Protein AF-A0A7V3UKP6-F1 (afdb_monomer_lite)

Structure (mmCIF, N/CA/C/O backbone):
data_AF-A0A7V3UKP6-F1
#
_entry.id   AF-A0A7V3UKP6-F1
#
loop_
_atom_site.group_PDB
_atom_site.id
_atom_site.type_symbol
_atom_site.label_atom_id
_atom_site.label_alt_id
_atom_site.label_comp_id
_atom_site.label_asym_id
_atom_site.label_entity_id
_atom_site.label_seq_id
_atom_site.pdbx_PDB_ins_code
_atom_site.Cartn_x
_atom_site.Cartn_y
_atom_site.Cartn_z
_atom_site.occupancy
_atom_site.B_iso_or_equiv
_atom_site.auth_seq_id
_atom_site.auth_comp_id
_atom_site.auth_asym_id
_atom_site.auth_atom_id
_atom_site.pdbx_PDB_model_num
ATOM 1 N N . MET A 1 1 ? 15.437 -17.359 19.436 1.00 37.38 1 MET A N 1
ATOM 2 C CA . MET A 1 1 ? 16.828 -17.865 19.385 1.00 37.38 1 MET A CA 1
ATOM 3 C C . MET A 1 1 ? 16.925 -18.967 20.434 1.00 37.38 1 MET A C 1
ATOM 5 O O . MET A 1 1 ? 16.477 -18.710 21.544 1.00 37.38 1 MET A O 1
ATOM 9 N N . ARG A 1 2 ? 17.367 -20.191 20.099 1.00 43.28 2 ARG A N 1
ATOM 10 C CA . ARG A 1 2 ? 17.533 -21.262 21.107 1.00 43.28 2 ARG A CA 1
ATOM 11 C C . ARG A 1 2 ? 18.675 -20.870 22.053 1.00 43.28 2 ARG A C 1
ATOM 13 O O . ARG A 1 2 ? 19.707 -20.415 21.571 1.00 43.28 2 ARG A O 1
ATOM 20 N N . GLN A 1 3 ? 18.456 -20.973 23.365 1.00 42.16 3 GLN A N 1
ATOM 21 C CA . GLN A 1 3 ? 19.378 -20.453 24.384 1.00 42.16 3 GLN A CA 1
ATOM 22 C C . GLN A 1 3 ? 20.460 -21.449 24.843 1.00 42.16 3 GLN A C 1
ATOM 24 O O . GLN A 1 3 ? 21.417 -21.002 25.464 1.00 42.16 3 GLN A O 1
ATOM 29 N N . GLU A 1 4 ? 20.399 -22.740 24.488 1.00 56.50 4 GLU A N 1
ATOM 30 C CA . GLU A 1 4 ? 21.411 -23.731 24.904 1.00 56.50 4 GLU A CA 1
ATOM 31 C C . GLU A 1 4 ? 21.802 -24.691 23.767 1.00 56.50 4 GLU A C 1
ATOM 33 O O . GLU A 1 4 ? 20.947 -25.121 22.992 1.00 56.50 4 GLU A O 1
ATOM 38 N N . ALA A 1 5 ? 23.106 -24.985 23.659 1.00 66.69 5 ALA A N 1
ATOM 39 C CA . ALA A 1 5 ? 23.690 -25.900 22.673 1.00 66.69 5 ALA A CA 1
ATOM 40 C C . ALA A 1 5 ? 23.638 -27.354 23.170 1.00 66.69 5 ALA A C 1
ATOM 42 O O . ALA A 1 5 ? 23.905 -27.593 24.352 1.00 66.69 5 ALA A O 1
ATOM 43 N N . THR A 1 6 ? 23.348 -28.320 22.293 1.00 79.81 6 THR A N 1
ATOM 44 C CA . THR A 1 6 ? 23.259 -29.746 22.673 1.00 79.81 6 THR A CA 1
ATOM 45 C C . THR A 1 6 ? 24.624 -30.317 23.077 1.00 79.81 6 THR A C 1
ATOM 47 O O . THR A 1 6 ? 25.670 -29.790 22.697 1.00 79.81 6 THR A O 1
ATOM 50 N N . LEU A 1 7 ? 24.646 -31.428 23.828 1.00 81.12 7 LEU A N 1
ATOM 51 C CA . LEU A 1 7 ? 25.899 -32.116 24.188 1.00 81.12 7 LEU A CA 1
ATOM 52 C C . LEU A 1 7 ? 26.714 -32.523 22.946 1.00 81.12 7 LEU A C 1
ATOM 54 O O . LEU A 1 7 ? 27.938 -32.415 22.952 1.00 81.12 7 LEU A O 1
ATOM 58 N N . ALA A 1 8 ? 26.042 -32.922 21.861 1.00 82.88 8 ALA A N 1
ATOM 59 C CA . ALA A 1 8 ? 26.680 -33.228 20.584 1.00 82.88 8 ALA A CA 1
ATOM 60 C C . ALA A 1 8 ? 27.317 -31.983 19.939 1.00 82.88 8 ALA A C 1
ATOM 62 O O . ALA A 1 8 ? 28.459 -32.034 19.488 1.00 82.88 8 ALA A O 1
ATOM 63 N N . GLU A 1 9 ? 26.618 -30.843 19.935 1.00 86.81 9 GLU A N 1
ATOM 64 C CA . GLU A 1 9 ? 27.163 -29.571 19.445 1.00 86.81 9 GLU A CA 1
ATOM 65 C C . GLU A 1 9 ? 28.358 -29.100 20.282 1.00 86.81 9 GLU A C 1
ATOM 67 O O . GLU A 1 9 ? 29.328 -28.571 19.741 1.00 86.81 9 GLU A O 1
ATOM 72 N N . GLN A 1 10 ? 28.319 -29.285 21.601 1.00 87.44 10 GLN A N 1
ATOM 73 C CA . GLN A 1 10 ? 29.437 -28.938 22.479 1.00 87.44 10 GLN A CA 1
ATOM 74 C C . GLN A 1 10 ? 30.666 -29.799 22.172 1.00 87.44 10 GLN A C 1
ATOM 76 O O . GLN A 1 10 ? 31.736 -29.244 21.916 1.00 87.44 10 GLN A O 1
ATOM 81 N N . LEU A 1 11 ? 30.490 -31.122 22.099 1.00 88.44 11 LEU A N 1
ATOM 82 C CA . LEU A 1 11 ? 31.557 -32.070 21.776 1.00 88.44 11 LEU A CA 1
ATOM 83 C C . LEU A 1 11 ? 32.181 -31.781 20.403 1.00 88.44 11 LEU A C 1
ATOM 85 O O . LEU A 1 11 ? 33.398 -31.650 20.283 1.00 88.44 11 LEU A O 1
ATOM 89 N N . LEU A 1 12 ? 31.357 -31.624 19.361 1.00 89.62 12 LEU A N 1
ATOM 90 C CA . LEU A 1 12 ? 31.867 -31.351 18.017 1.00 89.62 12 LEU A CA 1
ATOM 91 C C . LEU A 1 12 ? 32.552 -29.979 17.940 1.00 89.62 12 LEU A C 1
ATOM 93 O O . LEU A 1 12 ? 33.556 -29.825 17.246 1.00 89.62 12 LEU A O 1
ATOM 97 N N . TRP A 1 13 ? 32.062 -28.979 18.680 1.00 93.44 13 TRP A N 1
ATOM 98 C CA . TRP A 1 13 ? 3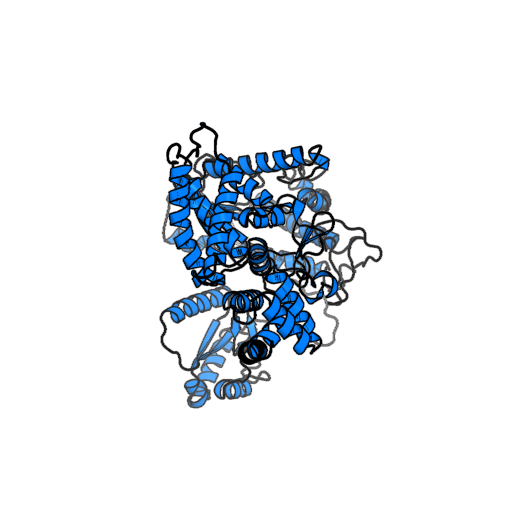2.713 -27.674 18.735 1.00 93.44 13 TRP A CA 1
ATOM 99 C C . TRP A 1 13 ? 34.113 -27.740 19.347 1.00 93.44 13 TRP A C 1
ATOM 101 O O . TRP A 1 13 ? 35.015 -27.097 18.813 1.00 93.44 13 TRP A O 1
ATOM 111 N N . GLU A 1 14 ? 34.319 -28.508 20.421 1.00 89.31 14 GLU A N 1
ATOM 112 C CA . GLU A 1 14 ? 35.640 -28.671 21.047 1.00 89.31 14 GLU A CA 1
ATOM 113 C C . GLU A 1 14 ? 36.684 -29.249 20.087 1.00 89.31 14 GLU A C 1
ATOM 115 O O . GLU A 1 14 ? 37.844 -28.835 20.123 1.00 89.31 14 GLU A O 1
ATOM 120 N N . LEU A 1 15 ? 36.247 -30.121 19.180 1.00 88.12 15 LEU A N 1
ATOM 121 C CA . LEU A 1 15 ? 37.096 -30.795 18.199 1.00 88.12 15 LEU A CA 1
ATOM 122 C C . LEU A 1 15 ? 37.338 -29.954 16.930 1.00 88.12 15 LEU A C 1
ATOM 124 O O . LEU A 1 15 ? 38.343 -30.135 16.244 1.00 88.12 15 LEU A O 1
ATOM 128 N N . LEU A 1 16 ? 36.439 -29.017 16.604 1.00 90.12 16 LEU A N 1
ATOM 129 C CA . LEU A 1 16 ? 36.534 -28.168 15.403 1.00 90.12 16 LEU A CA 1
ATOM 130 C C . LEU A 1 16 ? 37.092 -26.759 15.668 1.00 90.12 16 LEU A C 1
ATOM 132 O O . LEU A 1 16 ? 37.591 -26.103 14.743 1.00 90.12 16 LEU A O 1
ATOM 136 N N . ARG A 1 17 ? 36.983 -26.250 16.901 1.00 86.62 17 ARG A N 1
ATOM 137 C CA . ARG A 1 17 ? 37.444 -24.903 17.276 1.00 86.62 17 ARG A CA 1
ATOM 138 C C . ARG A 1 17 ? 38.955 -24.756 17.129 1.00 86.62 17 ARG A C 1
ATOM 140 O O . ARG A 1 17 ? 39.700 -25.724 17.032 1.00 86.62 17 ARG A O 1
ATOM 147 N N . ASP A 1 18 ? 39.415 -23.508 17.123 1.00 84.94 18 ASP A N 1
ATOM 148 C CA . ASP A 1 18 ? 40.844 -23.167 17.151 1.00 84.94 18 ASP A CA 1
ATOM 149 C C . ASP A 1 18 ? 41.677 -23.824 16.035 1.00 84.94 18 ASP A C 1
ATOM 151 O O . ASP A 1 18 ? 42.881 -24.013 16.169 1.00 84.94 18 ASP A O 1
ATOM 155 N N . ARG A 1 19 ? 41.035 -24.105 14.889 1.00 87.25 19 ARG A N 1
ATOM 156 C CA . ARG A 1 19 ? 41.655 -24.706 13.696 1.00 87.25 19 ARG A CA 1
ATOM 157 C C . ARG A 1 19 ? 42.217 -26.117 13.919 1.00 87.25 19 ARG A C 1
ATOM 159 O O . ARG A 1 19 ? 43.080 -26.545 13.153 1.00 87.25 19 ARG A O 1
ATOM 166 N N . GLN A 1 20 ? 41.716 -26.836 14.923 1.00 83.56 20 GLN A N 1
ATOM 167 C CA . GLN A 1 20 ? 42.202 -28.170 15.286 1.00 83.56 20 GLN A CA 1
ATOM 168 C C . GLN A 1 20 ? 42.054 -29.196 14.153 1.00 83.56 20 GLN A C 1
ATOM 170 O O . GLN A 1 20 ? 42.952 -30.006 13.938 1.00 83.56 20 GLN A O 1
ATOM 175 N N . LEU A 1 21 ? 40.985 -29.112 13.355 1.00 85.69 21 LEU A N 1
ATOM 176 C CA . LEU A 1 21 ? 40.808 -29.991 12.202 1.00 85.69 21 LEU A CA 1
ATOM 177 C C . LEU A 1 21 ? 41.508 -29.417 10.958 1.00 85.69 21 LEU A C 1
ATOM 179 O O . LEU A 1 21 ? 41.017 -28.486 10.314 1.00 85.69 21 LEU A O 1
ATOM 183 N N . LEU A 1 22 ? 42.677 -29.980 10.630 1.00 84.19 22 LEU A N 1
ATOM 184 C CA . LEU A 1 22 ? 43.469 -29.690 9.421 1.00 84.19 22 LEU A CA 1
ATOM 185 C C . LEU A 1 22 ? 43.804 -28.197 9.196 1.00 84.19 22 LEU A C 1
ATOM 187 O O . LEU A 1 22 ? 43.978 -27.756 8.059 1.00 84.19 22 LEU A O 1
ATOM 191 N N . GLY A 1 23 ? 43.881 -27.391 10.260 1.00 83.56 23 GLY A N 1
ATOM 192 C CA . GLY A 1 23 ? 44.201 -25.959 10.177 1.00 83.56 23 GLY A CA 1
ATOM 193 C C . GLY A 1 23 ? 43.033 -25.061 9.738 1.00 83.56 23 GLY A C 1
ATOM 194 O O . GLY A 1 23 ? 43.217 -23.854 9.518 1.00 83.56 23 GLY A O 1
ATOM 195 N N . ARG A 1 24 ? 41.820 -25.611 9.622 1.00 86.75 24 ARG A N 1
ATOM 196 C CA . ARG A 1 24 ? 40.669 -24.950 8.993 1.00 86.75 24 ARG A CA 1
ATOM 197 C C . ARG A 1 24 ? 39.785 -24.243 10.001 1.00 86.75 24 ARG A C 1
ATOM 199 O O . ARG A 1 24 ? 39.503 -24.752 11.079 1.00 86.75 24 ARG A O 1
ATOM 206 N N . LYS A 1 25 ? 39.338 -23.030 9.660 1.00 89.56 25 LYS A N 1
ATOM 207 C CA . LYS A 1 25 ? 38.513 -22.227 10.570 1.00 89.56 25 LYS A CA 1
ATOM 208 C C . LYS A 1 25 ? 37.036 -22.608 10.473 1.00 89.56 25 LYS A C 1
ATOM 210 O O . LYS A 1 25 ? 36.384 -22.287 9.479 1.00 89.56 25 LYS A O 1
ATOM 215 N N . PHE A 1 26 ? 36.508 -23.177 11.553 1.00 91.94 26 PHE A N 1
ATOM 216 C CA . PHE A 1 26 ? 35.077 -23.388 11.761 1.00 91.94 26 PHE A CA 1
ATOM 217 C C . PHE A 1 26 ? 34.464 -22.267 12.614 1.00 91.94 26 PHE A C 1
ATOM 219 O O . PHE A 1 26 ? 35.134 -21.638 13.438 1.00 91.94 26 PHE A O 1
ATOM 226 N N . ARG A 1 27 ? 33.182 -21.983 12.384 1.00 90.56 27 ARG A N 1
ATOM 227 C CA . ARG A 1 27 ? 32.347 -21.059 13.165 1.00 90.56 27 ARG A CA 1
ATOM 228 C C . ARG A 1 27 ? 31.092 -21.795 13.603 1.00 90.56 27 ARG A C 1
ATOM 230 O O . ARG A 1 27 ? 30.532 -22.523 12.794 1.00 90.56 27 ARG A O 1
ATOM 237 N N . ARG A 1 28 ? 30.641 -21.563 14.832 1.00 90.12 28 ARG A N 1
ATOM 238 C CA . ARG A 1 28 ? 29.372 -22.089 15.347 1.00 90.12 28 ARG A CA 1
ATOM 239 C C . ARG A 1 28 ? 28.225 -21.102 15.087 1.00 90.12 28 ARG A C 1
ATOM 241 O O . ARG A 1 28 ? 28.479 -19.897 15.102 1.00 90.12 28 ARG A O 1
ATOM 248 N N . GLN A 1 29 ? 27.000 -21.594 14.874 1.00 84.44 29 GLN A N 1
ATOM 249 C CA . GLN A 1 29 ? 25.767 -20.794 14.728 1.00 84.44 29 GLN A CA 1
ATOM 250 C C . GLN A 1 29 ? 25.896 -19.648 13.708 1.00 84.44 29 GLN A C 1
ATOM 252 O O . GLN A 1 29 ? 25.603 -18.484 13.988 1.00 84.44 29 GLN A O 1
ATOM 257 N N . HIS A 1 30 ? 26.395 -19.959 12.512 1.00 80.38 30 HIS A N 1
ATOM 258 C CA . HIS A 1 30 ? 26.670 -18.945 11.500 1.00 80.38 30 HIS A CA 1
ATOM 259 C C . HIS A 1 30 ? 25.431 -18.640 10.653 1.00 80.38 30 HIS A C 1
ATOM 261 O O . HIS A 1 30 ? 24.879 -19.531 10.007 1.00 80.38 30 HIS A O 1
ATOM 267 N N . SER A 1 31 ? 25.026 -17.369 10.612 1.00 80.50 31 SER A N 1
ATOM 268 C CA . SER A 1 31 ? 23.926 -16.919 9.757 1.00 80.50 31 SER A CA 1
ATOM 269 C C . SER A 1 31 ? 24.354 -16.828 8.291 1.00 80.50 31 SER A C 1
ATOM 271 O O . SER A 1 31 ? 25.279 -16.089 7.950 1.00 80.50 31 SER A O 1
ATOM 273 N N . ILE A 1 32 ? 23.641 -17.536 7.417 1.00 72.81 32 ILE A N 1
ATOM 274 C CA . ILE A 1 32 ? 23.800 -17.514 5.960 1.00 72.81 32 ILE A CA 1
ATOM 275 C C . ILE A 1 32 ? 22.457 -17.086 5.362 1.00 72.81 32 ILE A C 1
ATOM 277 O O . ILE A 1 32 ? 21.522 -17.878 5.236 1.00 72.81 32 ILE A O 1
ATOM 281 N N . GLY A 1 33 ? 22.331 -15.799 5.028 1.00 72.56 33 GLY A N 1
ATOM 282 C CA . GLY A 1 33 ? 21.050 -15.217 4.622 1.00 72.56 33 GLY A CA 1
ATOM 283 C C . GLY A 1 33 ? 19.999 -15.358 5.729 1.00 72.56 33 GLY A C 1
ATOM 284 O O . GLY A 1 33 ? 20.190 -14.846 6.828 1.00 72.56 33 GLY A O 1
ATOM 285 N N . ARG A 1 34 ? 18.902 -16.071 5.440 1.00 68.44 34 ARG A N 1
ATOM 286 C CA . ARG A 1 34 ? 17.810 -16.365 6.392 1.00 68.44 34 ARG A CA 1
ATOM 287 C C . ARG A 1 34 ? 18.001 -17.654 7.205 1.00 68.44 34 ARG A C 1
ATOM 289 O O . ARG A 1 34 ? 17.106 -18.024 7.957 1.00 68.44 34 ARG A O 1
ATOM 296 N N . PHE A 1 35 ? 19.117 -18.358 7.023 1.00 72.06 35 PHE A N 1
ATOM 297 C CA . PHE A 1 35 ? 19.389 -19.654 7.652 1.00 72.06 35 PHE A CA 1
ATOM 298 C C . PHE A 1 35 ? 20.470 -19.519 8.725 1.00 72.06 35 PHE A C 1
ATOM 300 O O . PHE A 1 35 ? 21.365 -18.687 8.592 1.00 72.06 35 PHE A O 1
ATOM 307 N N . ILE A 1 36 ? 20.411 -20.349 9.765 1.00 76.38 36 ILE A N 1
ATOM 308 C CA . ILE A 1 36 ? 21.450 -20.452 10.796 1.00 76.38 36 ILE A CA 1
ATOM 309 C C . ILE A 1 36 ? 21.994 -21.877 10.734 1.00 76.38 36 ILE A C 1
ATOM 311 O O . ILE A 1 36 ? 21.223 -22.825 10.859 1.00 76.38 36 ILE A O 1
ATOM 315 N N . ALA A 1 37 ? 23.296 -22.004 10.496 1.00 82.94 37 ALA A N 1
ATOM 316 C CA . ALA A 1 37 ? 24.015 -23.274 10.455 1.00 82.94 37 ALA A CA 1
ATOM 317 C C . ALA A 1 37 ? 24.670 -23.581 11.807 1.00 82.94 37 ALA A C 1
ATOM 319 O O . ALA A 1 37 ? 25.284 -22.677 12.380 1.00 82.94 37 ALA A O 1
ATOM 320 N N . ASP A 1 38 ? 24.633 -24.836 12.265 1.00 86.31 38 ASP A N 1
ATOM 321 C CA . ASP A 1 38 ? 25.245 -25.232 13.543 1.00 86.31 38 ASP A CA 1
ATOM 322 C C . ASP A 1 38 ? 26.763 -25.070 13.494 1.00 86.31 38 ASP A C 1
ATOM 324 O O . ASP A 1 38 ? 27.330 -24.399 14.360 1.00 86.31 38 ASP A O 1
ATOM 328 N N . PHE A 1 39 ? 27.404 -25.545 12.418 1.00 90.56 39 PHE A N 1
ATOM 329 C CA . PHE A 1 39 ? 28.795 -25.220 12.102 1.00 90.56 39 PHE A CA 1
ATOM 330 C C . PHE A 1 39 ? 28.996 -24.821 10.645 1.00 90.56 39 PHE A C 1
ATOM 332 O O . PHE A 1 39 ? 28.329 -25.290 9.726 1.00 90.56 39 PHE A O 1
ATOM 339 N N . PHE A 1 40 ? 29.972 -23.945 10.433 1.00 92.62 40 PHE A N 1
ATOM 340 C CA . PHE A 1 40 ? 30.289 -23.388 9.130 1.00 92.62 40 PHE A CA 1
ATOM 341 C C . PHE A 1 40 ? 31.796 -23.237 8.927 1.00 92.62 40 PHE A C 1
ATOM 343 O O . PHE A 1 40 ? 32.479 -22.592 9.728 1.00 92.62 40 PHE A O 1
ATOM 350 N N . CYS A 1 41 ? 32.303 -23.765 7.813 1.00 90.31 41 CYS A N 1
ATOM 351 C CA . CYS A 1 41 ? 33.669 -23.571 7.345 1.00 90.31 41 CYS A CA 1
ATOM 352 C C . CYS A 1 41 ? 33.672 -22.837 6.002 1.00 90.31 41 CYS A C 1
ATOM 354 O O . CYS A 1 41 ? 33.448 -23.419 4.941 1.00 90.31 41 CYS A O 1
ATOM 356 N N . ASP A 1 42 ? 33.998 -21.547 6.045 1.00 84.44 42 ASP A N 1
ATOM 357 C CA . ASP A 1 42 ? 34.108 -20.715 4.843 1.00 84.44 42 ASP A CA 1
ATOM 358 C C . ASP A 1 42 ? 35.229 -21.192 3.903 1.00 84.44 42 ASP A C 1
ATOM 360 O O . ASP A 1 42 ? 35.092 -21.142 2.685 1.00 84.44 42 ASP A O 1
ATOM 364 N N . GLU A 1 43 ? 36.328 -21.699 4.475 1.00 86.06 43 GLU A N 1
ATOM 365 C CA . GLU A 1 43 ? 37.510 -22.165 3.734 1.00 86.06 43 GLU A CA 1
ATOM 366 C C . GLU A 1 43 ? 37.251 -23.440 2.914 1.00 86.06 43 GLU A C 1
ATOM 368 O O . GLU A 1 43 ? 38.002 -23.719 1.982 1.00 86.06 43 GLU A O 1
ATOM 373 N N . ALA A 1 44 ? 36.195 -24.191 3.239 1.00 85.81 44 ALA A N 1
ATOM 374 C CA . ALA A 1 44 ? 35.770 -25.381 2.503 1.00 85.81 44 ALA A CA 1
ATOM 375 C C . ALA A 1 44 ? 34.362 -25.242 1.900 1.00 85.81 44 ALA A C 1
ATOM 377 O O . ALA A 1 44 ? 33.821 -26.210 1.374 1.00 85.81 44 ALA A O 1
ATOM 378 N N . ARG A 1 45 ? 33.744 -24.052 2.008 1.00 88.44 45 ARG A N 1
ATOM 379 C CA . ARG A 1 45 ? 32.325 -23.819 1.685 1.00 88.44 45 ARG A CA 1
ATOM 380 C C . ARG A 1 45 ? 31.402 -24.893 2.297 1.00 88.44 45 ARG A C 1
ATOM 382 O O . ARG A 1 45 ? 30.427 -25.308 1.674 1.00 88.44 45 ARG A O 1
ATOM 389 N N . LEU A 1 46 ? 31.699 -25.329 3.520 1.00 91.38 46 LEU A N 1
ATOM 390 C CA . LEU A 1 46 ? 31.020 -26.441 4.185 1.00 91.38 46 LEU A CA 1
ATOM 391 C C . LEU A 1 46 ? 30.097 -25.938 5.302 1.00 91.38 46 LEU A C 1
ATOM 393 O O . LEU A 1 46 ? 30.500 -25.120 6.130 1.00 91.38 46 LEU A O 1
ATOM 397 N N . ILE A 1 47 ? 28.881 -26.470 5.335 1.00 91.00 47 ILE A N 1
ATOM 398 C CA . ILE A 1 47 ? 27.902 -26.349 6.414 1.00 91.00 47 ILE A CA 1
ATOM 399 C C . ILE A 1 47 ? 27.754 -27.723 7.069 1.00 91.00 47 ILE A C 1
ATOM 401 O O . ILE A 1 47 ? 27.667 -28.731 6.368 1.00 91.00 47 ILE A O 1
ATOM 405 N N . ILE A 1 48 ? 27.711 -27.756 8.398 1.00 90.62 48 ILE A N 1
ATOM 406 C CA . ILE A 1 48 ? 27.410 -28.959 9.173 1.00 90.62 48 ILE A CA 1
ATOM 407 C C . ILE A 1 48 ? 26.192 -28.660 10.049 1.00 90.62 48 ILE A C 1
ATOM 409 O O . ILE A 1 48 ? 26.195 -27.662 10.772 1.00 90.62 48 ILE A O 1
ATOM 413 N N . GLU A 1 49 ? 25.174 -29.511 9.964 1.00 89.75 49 GLU A N 1
ATOM 414 C CA . GLU A 1 49 ? 23.969 -29.468 10.804 1.00 89.75 49 GLU A CA 1
ATOM 415 C C . GLU A 1 49 ? 23.920 -30.722 11.694 1.00 89.75 49 GLU A C 1
ATOM 417 O O . GLU A 1 49 ? 24.225 -31.828 11.232 1.00 89.75 49 GLU A O 1
ATOM 422 N N . ILE A 1 50 ? 23.563 -30.543 12.970 1.00 86.44 50 ILE A N 1
ATOM 423 C CA . ILE A 1 50 ? 23.345 -31.638 13.920 1.00 86.44 50 ILE A CA 1
ATOM 424 C C . ILE A 1 50 ? 21.840 -31.776 14.145 1.00 86.44 50 ILE A C 1
ATOM 426 O O . ILE A 1 50 ? 21.224 -31.002 14.878 1.00 86.44 50 ILE A O 1
ATOM 430 N N . ASP A 1 51 ? 21.236 -32.785 13.523 1.00 76.44 51 ASP A N 1
ATOM 431 C CA . ASP A 1 51 ? 19.797 -33.008 13.629 1.00 76.44 51 ASP A CA 1
ATOM 432 C C . ASP A 1 51 ? 19.431 -33.617 14.997 1.00 76.44 51 ASP A C 1
ATOM 434 O O . ASP A 1 51 ? 19.975 -34.636 15.441 1.00 76.44 51 ASP A O 1
ATOM 438 N N . GLY A 1 52 ? 18.468 -32.987 15.677 1.00 57.69 52 GLY A N 1
ATOM 439 C CA . GLY A 1 52 ? 17.705 -33.589 16.776 1.00 57.69 52 GLY A CA 1
ATOM 440 C C . GLY A 1 52 ? 16.544 -34.418 16.225 1.00 57.69 52 GLY A C 1
ATOM 441 O O . GLY A 1 52 ? 16.013 -34.072 15.174 1.00 57.69 52 GLY A O 1
ATOM 442 N N . ALA A 1 53 ? 16.165 -35.500 16.916 1.00 43.22 53 ALA A N 1
ATOM 443 C CA . ALA A 1 53 ? 15.149 -36.467 16.479 1.00 43.22 53 ALA A CA 1
ATOM 444 C C . ALA A 1 53 ? 13.952 -35.815 15.748 1.00 43.22 53 ALA A C 1
ATOM 446 O O . ALA A 1 53 ? 13.251 -34.962 16.297 1.00 43.22 53 ALA A O 1
ATOM 447 N N . VAL A 1 54 ? 13.749 -36.208 14.487 1.00 43.75 54 VAL A N 1
ATOM 448 C CA . VAL A 1 54 ? 12.754 -35.628 13.575 1.00 43.75 54 VAL A CA 1
ATOM 449 C C . VAL A 1 54 ? 11.392 -36.278 13.822 1.00 43.75 54 VAL A C 1
ATOM 451 O O . VAL A 1 54 ? 11.243 -37.491 13.685 1.00 43.75 54 VAL A O 1
ATOM 454 N N . HIS A 1 55 ? 10.372 -35.478 14.136 1.00 40.41 55 HIS A N 1
ATOM 455 C CA . HIS A 1 55 ? 8.984 -35.905 13.967 1.00 40.41 55 HIS A CA 1
ATOM 456 C C . HIS A 1 55 ? 8.643 -35.847 12.472 1.00 40.41 55 HIS A C 1
ATOM 458 O O . HIS A 1 55 ? 8.769 -34.800 11.843 1.00 40.41 55 HIS A O 1
ATOM 464 N N . HIS A 1 56 ? 8.262 -36.985 11.890 1.00 40.47 56 HIS A N 1
ATOM 465 C CA . HIS A 1 56 ? 7.948 -37.131 10.468 1.00 40.47 56 HIS A CA 1
ATOM 466 C C . HIS A 1 56 ? 6.649 -36.398 10.085 1.00 40.47 56 HIS A C 1
ATOM 468 O O . HIS A 1 56 ? 5.578 -36.995 10.031 1.00 40.47 56 HIS A O 1
ATOM 474 N N . GLU A 1 57 ? 6.754 -35.102 9.799 1.00 42.00 57 GLU A N 1
ATOM 475 C CA . GLU A 1 57 ? 5.712 -34.285 9.169 1.00 42.00 57 GLU A CA 1
ATOM 476 C C . GLU A 1 57 ? 6.036 -34.090 7.666 1.00 42.00 57 GLU A C 1
ATOM 478 O O . GLU A 1 57 ? 7.129 -33.616 7.336 1.00 42.00 57 GLU A O 1
ATOM 483 N N . PRO A 1 58 ? 5.119 -34.403 6.726 1.00 41.50 58 PRO A N 1
ATOM 484 C CA . PRO A 1 58 ? 5.346 -34.255 5.277 1.00 41.50 58 PRO A CA 1
ATOM 485 C C . PRO A 1 58 ? 5.692 -32.820 4.844 1.00 41.50 58 PRO A C 1
ATOM 487 O O . PRO A 1 58 ? 6.460 -32.609 3.907 1.00 41.50 58 PRO A O 1
ATOM 490 N N . SER A 1 59 ? 5.182 -31.823 5.574 1.00 47.78 59 SER A N 1
ATOM 491 C CA . SER A 1 59 ? 5.426 -30.393 5.343 1.00 47.78 59 SER A CA 1
ATOM 492 C C . SER A 1 59 ? 6.884 -29.965 5.595 1.00 47.78 59 SER A C 1
ATOM 494 O O . SER A 1 59 ? 7.329 -28.912 5.127 1.00 47.78 59 SER A O 1
ATOM 496 N N . GLN A 1 60 ? 7.649 -30.782 6.325 1.00 50.75 60 GLN A N 1
ATOM 497 C CA . GLN A 1 60 ? 9.033 -30.509 6.701 1.00 50.75 60 GLN A CA 1
ATOM 498 C C . GLN A 1 60 ? 10.026 -30.996 5.632 1.00 50.75 60 GLN A C 1
ATOM 500 O O . GLN A 1 60 ? 11.040 -30.338 5.410 1.00 50.75 60 GLN A O 1
ATOM 505 N N . GLN A 1 61 ? 9.695 -32.066 4.897 1.00 52.34 61 GLN A N 1
ATOM 506 C CA . GLN A 1 61 ? 10.524 -32.598 3.805 1.00 52.34 61 GLN A CA 1
ATOM 507 C C . GLN A 1 61 ? 10.623 -31.636 2.615 1.00 52.34 61 GLN A C 1
ATOM 509 O O . GLN A 1 61 ? 11.725 -31.392 2.126 1.00 52.34 61 GLN A O 1
ATOM 514 N N . GLU A 1 62 ? 9.513 -31.019 2.192 1.00 51.19 62 GLU A N 1
ATOM 515 C CA . GLU A 1 62 ? 9.539 -30.009 1.120 1.00 51.19 62 GLU A CA 1
ATOM 516 C C . GLU A 1 62 ? 10.348 -28.767 1.526 1.00 51.19 62 GLU A C 1
ATOM 518 O O . GLU A 1 62 ? 11.114 -28.219 0.730 1.00 51.19 62 GLU A O 1
ATOM 523 N N . ARG A 1 63 ? 10.234 -28.334 2.790 1.00 54.47 63 ARG A N 1
ATOM 524 C CA . ARG A 1 63 ? 10.999 -27.196 3.328 1.00 54.47 63 ARG A CA 1
ATOM 525 C C . ARG A 1 63 ? 12.497 -27.485 3.386 1.00 54.47 63 ARG A C 1
ATOM 527 O O . ARG A 1 63 ? 13.289 -26.606 3.042 1.00 54.47 63 ARG A O 1
ATOM 534 N N . ASP A 1 64 ? 12.880 -28.695 3.778 1.00 59.94 64 ASP A N 1
ATOM 535 C CA . ASP A 1 64 ? 14.277 -29.125 3.825 1.00 59.94 64 ASP A CA 1
ATOM 536 C C . ASP A 1 64 ? 14.882 -29.310 2.430 1.00 59.94 64 ASP A C 1
ATOM 538 O O . ASP A 1 64 ? 16.022 -28.903 2.202 1.00 59.94 64 ASP A O 1
ATOM 542 N N . GLN A 1 65 ? 14.107 -29.807 1.464 1.00 59.78 65 GLN A N 1
ATOM 543 C CA . GLN A 1 65 ? 14.548 -29.937 0.076 1.00 59.78 65 GLN A CA 1
ATOM 544 C C . GLN A 1 65 ? 14.786 -28.562 -0.569 1.00 59.78 65 GLN A C 1
ATOM 546 O O . GLN A 1 65 ? 15.846 -28.316 -1.149 1.00 59.78 65 GLN A O 1
ATOM 551 N N . ILE A 1 66 ? 13.864 -27.611 -0.368 1.00 58.75 66 ILE A N 1
ATOM 552 C CA . ILE A 1 66 ? 14.033 -26.217 -0.811 1.00 58.75 66 ILE A CA 1
ATOM 553 C C . ILE A 1 66 ? 15.240 -25.567 -0.115 1.00 58.75 66 ILE A C 1
ATOM 555 O O . ILE A 1 66 ? 16.011 -24.842 -0.748 1.00 58.75 66 ILE A O 1
ATOM 559 N N . ARG A 1 67 ? 15.440 -25.822 1.185 1.00 66.81 67 ARG A N 1
ATOM 560 C CA . ARG A 1 67 ? 16.594 -25.319 1.951 1.00 66.81 67 ARG A CA 1
ATOM 561 C C . ARG A 1 67 ? 17.912 -25.837 1.378 1.00 66.81 67 ARG A C 1
ATOM 563 O O . ARG A 1 67 ? 18.823 -25.040 1.144 1.00 66.81 67 ARG A O 1
ATOM 570 N N . GLN A 1 68 ? 18.001 -27.137 1.112 1.00 64.12 68 GLN A N 1
ATOM 571 C CA . GLN A 1 68 ? 19.189 -27.776 0.553 1.00 64.12 68 GLN A CA 1
ATOM 572 C C . GLN A 1 68 ? 19.494 -27.257 -0.860 1.00 64.12 68 GLN A C 1
ATOM 574 O O . GLN A 1 68 ? 20.640 -26.907 -1.150 1.00 64.12 68 GLN A O 1
ATOM 579 N N . GLU A 1 69 ? 18.477 -27.090 -1.710 1.00 65.38 69 GLU A N 1
ATOM 580 C CA . GLU A 1 69 ? 18.639 -26.499 -3.043 1.00 65.38 69 GLU A CA 1
ATOM 581 C C . GLU A 1 69 ? 19.147 -25.054 -2.995 1.00 65.38 69 GLU A C 1
ATOM 583 O O . GLU A 1 69 ? 20.001 -24.662 -3.795 1.00 65.38 69 GLU A O 1
ATOM 588 N N . VAL A 1 70 ? 18.642 -24.246 -2.060 1.00 62.75 70 VAL A N 1
ATOM 589 C CA . VAL A 1 70 ? 19.055 -22.847 -1.904 1.00 62.75 70 VAL A CA 1
ATOM 590 C C . VAL A 1 70 ? 20.508 -22.755 -1.430 1.00 62.75 70 VAL A C 1
ATOM 592 O O . VAL A 1 70 ? 21.283 -21.994 -2.010 1.00 62.75 70 VAL A O 1
ATOM 595 N N . LEU A 1 71 ? 20.912 -23.549 -0.433 1.00 70.38 71 LEU A N 1
ATOM 596 C CA . LEU A 1 71 ? 22.294 -23.562 0.069 1.00 70.38 71 LEU A CA 1
ATOM 597 C C . LEU A 1 71 ? 23.285 -24.076 -0.987 1.00 70.38 71 LEU A C 1
ATOM 599 O O . LEU A 1 71 ? 24.346 -23.473 -1.173 1.00 70.38 71 LEU A O 1
ATOM 603 N N . HIS A 1 72 ? 22.896 -25.091 -1.765 1.00 70.00 72 HIS A N 1
ATOM 604 C CA . HIS A 1 72 ? 23.687 -25.580 -2.894 1.00 70.00 72 HIS A CA 1
ATOM 605 C C . HIS A 1 72 ? 23.825 -24.520 -4.003 1.00 70.00 72 HIS A C 1
ATOM 607 O O . HIS A 1 72 ? 24.906 -24.331 -4.563 1.00 70.00 72 HIS A O 1
ATOM 613 N N . ARG A 1 73 ? 22.770 -23.735 -4.285 1.00 62.75 73 ARG A N 1
ATOM 614 C CA . ARG A 1 73 ? 22.847 -22.601 -5.231 1.00 62.75 73 ARG A CA 1
ATOM 615 C C . ARG A 1 73 ? 23.821 -21.505 -4.784 1.00 62.75 73 ARG A C 1
ATOM 617 O O . ARG A 1 73 ? 24.390 -20.856 -5.660 1.00 62.75 73 ARG A O 1
ATOM 624 N N . TYR A 1 74 ? 24.038 -21.324 -3.479 1.00 65.75 74 TYR A N 1
ATOM 625 C CA . TYR A 1 74 ? 25.052 -20.410 -2.926 1.00 65.75 74 TYR A CA 1
ATOM 626 C C . TYR A 1 74 ? 26.483 -20.985 -2.941 1.00 65.75 74 TYR A C 1
ATOM 628 O O . TYR A 1 74 ? 27.431 -20.303 -2.529 1.00 65.75 74 TYR A O 1
ATOM 636 N N . GLY A 1 75 ? 26.653 -22.210 -3.450 1.00 75.62 75 GLY A N 1
ATOM 637 C CA . GLY A 1 75 ? 27.936 -22.897 -3.554 1.00 75.62 75 GLY A CA 1
ATOM 638 C C . GLY A 1 75 ? 28.411 -23.500 -2.235 1.00 75.62 75 GLY A C 1
ATOM 639 O O . GLY A 1 75 ? 29.615 -23.673 -2.072 1.00 75.62 75 GLY A O 1
ATOM 640 N N . TYR A 1 76 ? 27.498 -23.760 -1.292 1.00 82.88 76 TYR A N 1
ATOM 641 C CA . TYR A 1 76 ? 27.804 -24.453 -0.044 1.00 82.88 76 TYR A CA 1
ATOM 642 C C . TYR A 1 76 ? 27.420 -25.928 -0.126 1.00 82.88 76 TYR A C 1
ATOM 644 O O . TYR A 1 76 ? 26.395 -26.280 -0.708 1.00 82.88 76 TYR A O 1
ATOM 652 N N . SER A 1 77 ? 28.233 -26.776 0.493 1.00 84.94 77 SER A N 1
ATOM 653 C CA . SER A 1 77 ? 27.915 -28.187 0.713 1.00 84.94 77 SER A CA 1
ATOM 654 C C . SER A 1 77 ? 27.413 -28.394 2.134 1.00 84.94 77 SER A C 1
ATOM 656 O O . SER A 1 77 ? 27.853 -27.693 3.044 1.00 84.94 77 SER A O 1
ATOM 658 N N . LEU A 1 78 ? 26.491 -29.336 2.318 1.00 84.69 78 LEU A N 1
ATOM 659 C CA . LEU A 1 78 ? 25.847 -29.620 3.597 1.00 84.69 78 LEU A CA 1
ATOM 660 C C . LEU A 1 78 ? 26.158 -31.056 4.024 1.00 84.69 78 LEU A C 1
ATOM 662 O O . LEU A 1 78 ? 25.854 -31.988 3.283 1.00 84.69 78 LEU A O 1
ATOM 666 N N . LEU A 1 79 ? 26.726 -31.220 5.218 1.00 89.19 79 LEU A N 1
ATOM 667 C CA . LEU A 1 79 ? 26.822 -32.501 5.916 1.00 89.19 79 LEU A CA 1
ATOM 668 C C . LEU A 1 79 ? 25.862 -32.489 7.109 1.00 89.19 79 LEU A C 1
ATOM 670 O O . LEU A 1 79 ? 25.801 -31.507 7.847 1.00 89.19 79 LEU A O 1
ATOM 674 N N . ARG A 1 80 ? 25.112 -33.576 7.290 1.00 87.06 80 ARG A N 1
ATOM 675 C CA . ARG A 1 80 ? 24.185 -33.759 8.412 1.00 87.06 80 ARG A CA 1
ATOM 676 C C . ARG A 1 80 ? 24.615 -34.953 9.243 1.00 87.06 80 ARG A C 1
ATOM 678 O O . ARG A 1 80 ? 24.922 -36.001 8.679 1.00 87.06 80 ARG A O 1
ATOM 685 N N . PHE A 1 81 ? 24.608 -34.784 10.560 1.00 86.88 81 PHE A N 1
ATOM 686 C CA . PHE A 1 81 ? 24.872 -35.854 11.518 1.00 86.88 81 PHE A CA 1
ATOM 687 C C . PHE A 1 81 ? 23.776 -35.873 12.579 1.00 86.88 81 PHE A C 1
ATOM 689 O O . PHE A 1 81 ? 23.298 -34.819 12.995 1.00 86.88 81 PHE A O 1
ATOM 696 N N . THR A 1 82 ? 23.381 -37.054 13.045 1.00 86.19 82 THR A N 1
ATOM 697 C CA . THR A 1 82 ? 22.492 -37.147 14.210 1.00 86.19 82 THR A CA 1
ATOM 698 C C . THR A 1 82 ? 23.271 -36.905 15.501 1.00 86.19 82 THR A C 1
ATOM 700 O O . THR A 1 82 ? 24.499 -37.048 15.550 1.00 86.19 82 THR A O 1
ATOM 703 N N . ASN A 1 83 ? 22.558 -36.571 16.579 1.00 84.44 83 ASN A N 1
ATOM 704 C CA . ASN A 1 83 ? 23.175 -36.443 17.899 1.00 84.44 83 ASN A CA 1
ATOM 705 C C . ASN A 1 83 ? 23.892 -37.746 18.317 1.00 84.44 83 ASN A C 1
ATOM 707 O O . ASN A 1 83 ? 24.997 -37.675 18.852 1.00 84.44 83 ASN A O 1
ATOM 711 N N . GLU A 1 84 ? 23.338 -38.929 18.019 1.00 84.69 84 GLU A N 1
ATOM 712 C CA . GLU A 1 84 ? 23.981 -40.212 18.342 1.00 84.69 84 GLU A CA 1
ATOM 713 C C . GLU A 1 84 ? 25.273 -40.438 17.548 1.00 84.69 84 GLU A C 1
ATOM 715 O O . GLU A 1 84 ? 26.250 -40.932 18.107 1.00 84.69 84 GLU A O 1
ATOM 720 N N . GLN A 1 85 ? 25.314 -40.055 16.266 1.00 84.81 85 GLN A N 1
ATOM 721 C CA . GLN A 1 85 ? 26.525 -40.182 15.447 1.00 84.81 85 GLN A CA 1
ATOM 722 C C . GLN A 1 85 ? 27.662 -39.323 16.000 1.00 84.81 85 GLN A C 1
ATOM 724 O O . GLN A 1 85 ? 28.797 -39.782 16.108 1.00 84.81 85 GLN A O 1
ATOM 729 N N . VAL A 1 86 ? 27.360 -38.091 16.409 1.00 88.81 86 VAL A N 1
ATOM 730 C CA . VAL A 1 86 ? 28.367 -37.192 16.982 1.00 88.81 86 VAL A CA 1
ATOM 731 C C . VAL A 1 86 ? 28.852 -37.687 18.347 1.00 88.81 86 VAL A C 1
ATOM 733 O O . VAL A 1 86 ? 30.048 -37.602 18.619 1.00 88.81 86 VAL A O 1
ATOM 736 N N . LEU A 1 87 ? 27.962 -38.230 19.184 1.00 85.81 87 LEU A N 1
ATOM 737 C CA . LEU A 1 87 ? 28.293 -38.687 20.541 1.00 85.81 87 LEU A CA 1
ATOM 738 C C . LEU A 1 87 ? 28.962 -40.070 20.593 1.00 85.81 87 LEU A C 1
ATOM 740 O O . LEU A 1 87 ? 29.768 -40.313 21.487 1.00 85.81 87 LEU A O 1
ATOM 744 N N . HIS A 1 88 ? 28.632 -40.979 19.670 1.00 86.62 88 HIS A N 1
ATOM 745 C CA . HIS A 1 88 ? 29.072 -42.382 19.725 1.00 86.62 88 HIS A CA 1
ATOM 746 C C . HIS A 1 88 ? 29.961 -42.815 18.554 1.00 86.62 88 HIS A C 1
ATOM 748 O O . HIS A 1 88 ? 30.588 -43.869 18.626 1.00 86.62 88 HIS A O 1
ATOM 754 N N . GLN A 1 89 ? 30.031 -42.029 17.477 1.00 90.56 89 GLN A N 1
ATOM 755 C CA . GLN A 1 89 ? 30.833 -42.318 16.279 1.00 90.56 89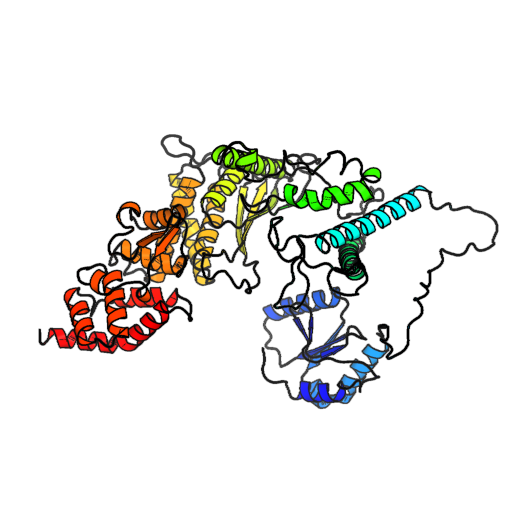 GLN A CA 1
ATOM 756 C C . GLN A 1 89 ? 31.713 -41.115 15.905 1.00 90.56 89 GLN A C 1
ATOM 758 O O . GLN A 1 89 ? 31.973 -40.849 14.730 1.00 90.56 89 GLN A O 1
ATOM 763 N N . THR A 1 90 ? 32.185 -40.378 16.915 1.00 89.38 90 THR A N 1
ATOM 764 C CA . THR A 1 90 ? 32.882 -39.094 16.762 1.00 89.38 90 THR A CA 1
ATOM 765 C C . THR A 1 90 ? 34.076 -39.164 15.805 1.00 89.38 90 THR A C 1
ATOM 767 O O . THR A 1 90 ? 34.250 -38.265 14.986 1.00 89.38 90 THR A O 1
ATOM 770 N N . GLU A 1 91 ? 34.869 -40.241 15.842 1.00 86.19 91 GLU A N 1
ATOM 771 C CA . GLU A 1 91 ? 36.010 -40.427 14.929 1.00 86.19 91 GLU A CA 1
ATOM 772 C C . GLU A 1 91 ? 35.580 -40.506 13.457 1.00 86.19 91 GLU A C 1
ATOM 774 O O . GLU A 1 91 ? 36.199 -39.882 12.598 1.00 86.19 91 GLU A O 1
ATOM 779 N N . GLN A 1 92 ? 34.480 -41.205 13.156 1.00 86.94 92 GLN A N 1
ATOM 780 C CA . GLN A 1 92 ? 33.960 -41.327 11.789 1.00 86.94 92 GLN A CA 1
ATOM 781 C C . GLN A 1 92 ? 33.379 -40.000 11.290 1.00 86.94 92 GLN A C 1
ATOM 783 O O . GLN A 1 92 ? 33.574 -39.628 10.129 1.00 86.94 92 GLN A O 1
ATOM 788 N N . VAL A 1 93 ? 32.709 -39.255 12.176 1.00 91.00 93 VAL A N 1
ATOM 789 C CA . VAL A 1 93 ? 32.216 -37.900 11.890 1.00 91.00 93 VAL A CA 1
ATOM 790 C C . VAL A 1 93 ? 33.384 -36.969 11.558 1.00 91.00 93 VAL A C 1
ATOM 792 O O . VAL A 1 93 ? 33.362 -36.300 10.524 1.00 91.00 93 VAL A O 1
ATOM 795 N N . LEU A 1 94 ? 34.439 -36.964 12.380 1.00 91.00 94 LEU A N 1
ATOM 796 C CA . LEU A 1 94 ? 35.631 -36.152 12.128 1.00 91.00 94 LEU A CA 1
ATOM 797 C C . LEU A 1 94 ? 36.351 -36.554 10.842 1.00 91.00 94 LEU A C 1
ATOM 799 O O . LEU A 1 94 ? 36.755 -35.664 10.096 1.00 91.00 94 LEU A O 1
ATOM 803 N N . GLN A 1 95 ? 36.471 -37.852 10.551 1.00 89.75 95 GLN A N 1
ATOM 804 C CA . GLN A 1 95 ? 37.083 -38.326 9.310 1.00 89.75 95 GLN A CA 1
ATOM 805 C C . GLN A 1 95 ? 36.286 -37.860 8.086 1.00 89.75 95 GLN A C 1
ATOM 807 O O . GLN A 1 95 ? 36.862 -37.316 7.150 1.00 89.75 95 GLN A O 1
ATOM 812 N N . THR A 1 96 ? 34.956 -37.963 8.130 1.00 91.88 96 THR A N 1
ATOM 813 C CA . THR A 1 96 ? 34.077 -37.496 7.045 1.00 91.88 96 THR A CA 1
ATOM 814 C C . THR A 1 96 ? 34.245 -35.994 6.795 1.00 91.88 96 THR A C 1
ATOM 816 O O . THR A 1 96 ? 34.355 -35.551 5.649 1.00 91.88 96 THR A O 1
ATOM 819 N N . ILE A 1 97 ? 34.304 -35.193 7.865 1.00 91.88 97 ILE A N 1
ATOM 820 C CA . ILE A 1 97 ? 34.540 -33.747 7.758 1.00 91.88 97 ILE A CA 1
ATOM 821 C C . ILE A 1 97 ? 35.955 -33.481 7.222 1.00 91.88 97 ILE A C 1
ATOM 823 O O . ILE A 1 97 ? 36.127 -32.622 6.357 1.00 91.88 97 ILE A O 1
ATOM 827 N N . ALA A 1 98 ? 36.964 -34.209 7.703 1.00 87.94 98 ALA A N 1
ATOM 828 C CA . ALA A 1 98 ? 38.350 -34.072 7.269 1.00 87.94 98 ALA A CA 1
ATOM 829 C C . ALA A 1 98 ? 38.506 -34.368 5.772 1.00 87.94 98 ALA A C 1
ATOM 831 O O . ALA A 1 98 ? 39.059 -33.538 5.049 1.00 87.94 98 ALA A O 1
ATOM 832 N N . ASP A 1 99 ? 37.956 -35.483 5.292 1.00 88.00 99 ASP A N 1
ATOM 833 C CA . ASP A 1 99 ? 38.008 -35.897 3.888 1.00 88.00 99 ASP A CA 1
ATOM 834 C C . ASP A 1 99 ? 37.326 -34.870 2.981 1.00 88.00 99 ASP A C 1
ATOM 836 O O . ASP A 1 99 ? 37.871 -34.468 1.944 1.00 88.00 99 ASP A O 1
ATOM 840 N N . PHE A 1 100 ? 36.159 -34.370 3.404 1.00 89.75 100 PHE A N 1
ATOM 841 C CA . PHE A 1 100 ? 35.444 -33.321 2.683 1.00 89.75 100 PHE A CA 1
ATOM 842 C C . PHE A 1 100 ? 36.297 -32.053 2.556 1.00 89.75 100 PHE A C 1
ATOM 844 O O . PHE A 1 100 ? 36.455 -31.472 1.482 1.00 89.75 100 PHE A O 1
ATOM 851 N N . VAL A 1 101 ? 36.884 -31.623 3.668 1.00 86.12 101 VAL A N 1
ATOM 852 C CA . VAL A 1 101 ? 37.647 -30.380 3.757 1.00 86.12 101 VAL A CA 1
ATOM 853 C C . VAL A 1 101 ? 38.997 -30.471 3.031 1.00 86.12 101 VAL A C 1
ATOM 855 O O . VAL A 1 101 ? 39.459 -29.471 2.472 1.00 86.12 101 VAL A O 1
ATOM 858 N N . GLN A 1 102 ? 39.623 -31.651 2.978 1.00 83.25 102 GLN A N 1
ATOM 859 C CA . GLN A 1 102 ? 40.825 -31.886 2.169 1.00 83.25 102 GLN A CA 1
ATOM 860 C C . GLN A 1 102 ? 40.519 -31.800 0.675 1.00 83.25 102 GLN A C 1
ATOM 862 O O . GLN A 1 102 ? 41.224 -31.100 -0.055 1.00 83.25 102 GLN A O 1
ATOM 867 N N . THR A 1 103 ? 39.444 -32.454 0.234 1.00 78.81 103 THR A N 1
ATOM 868 C CA . THR A 1 103 ? 39.039 -32.485 -1.179 1.00 78.81 103 THR A CA 1
ATOM 869 C C . THR A 1 103 ? 38.508 -31.138 -1.687 1.00 78.81 103 THR A C 1
ATOM 871 O O . THR A 1 103 ? 38.615 -30.856 -2.879 1.00 78.81 103 THR A O 1
ATOM 874 N N . HIS A 1 104 ? 38.027 -30.258 -0.797 1.00 73.00 104 HIS A N 1
ATOM 875 C CA . HIS A 1 104 ? 37.384 -28.983 -1.149 1.00 73.00 104 HIS A CA 1
ATOM 876 C C . HIS A 1 104 ? 38.107 -27.750 -0.582 1.00 73.00 104 HIS A C 1
ATOM 878 O O . HIS A 1 104 ? 37.502 -26.850 -0.003 1.00 73.00 104 HIS A O 1
ATOM 884 N N . SER A 1 105 ? 39.425 -27.670 -0.771 1.00 56.81 105 SER A N 1
ATOM 885 C CA . SER A 1 105 ? 40.221 -26.522 -0.317 1.00 56.81 105 SER A CA 1
ATOM 886 C C . SER A 1 105 ? 39.991 -25.262 -1.168 1.00 56.81 105 SER A C 1
ATOM 888 O O . SER A 1 105 ? 40.586 -25.099 -2.235 1.00 56.81 105 SER A O 1
ATOM 890 N N . TYR A 1 106 ? 39.198 -24.309 -0.668 1.00 49.34 106 TYR A N 1
ATOM 891 C CA . TYR A 1 106 ? 39.070 -22.978 -1.266 1.00 49.34 106 TYR A CA 1
ATOM 892 C C . TYR A 1 106 ? 40.258 -22.097 -0.836 1.00 49.34 106 TYR A C 1
ATOM 894 O O . TYR A 1 106 ? 40.455 -21.808 0.349 1.00 49.34 106 TYR A O 1
ATOM 902 N N . LYS A 1 107 ? 41.094 -21.654 -1.788 1.00 40.09 107 LYS A N 1
ATOM 903 C CA . LYS A 1 107 ? 42.212 -20.731 -1.511 1.00 40.09 107 LYS A CA 1
ATOM 904 C C . LYS A 1 107 ? 41.674 -19.338 -1.168 1.00 40.09 107 LYS A C 1
ATOM 906 O O . LYS A 1 107 ? 41.442 -18.512 -2.045 1.00 40.09 107 LYS A O 1
ATOM 911 N N . LYS A 1 108 ? 41.518 -19.053 0.125 1.00 38.81 108 LYS A N 1
ATOM 912 C CA . LYS A 1 108 ? 41.295 -17.697 0.638 1.00 38.81 108 LYS A CA 1
ATOM 913 C C . LYS A 1 108 ? 42.646 -16.980 0.769 1.00 38.81 108 LYS A C 1
ATOM 915 O O . LYS A 1 108 ? 43.528 -17.464 1.474 1.00 38.81 108 LYS A O 1
ATOM 920 N N . HIS A 1 109 ? 42.813 -15.848 0.082 1.00 32.88 109 HIS A N 1
ATOM 921 C CA . HIS A 1 109 ? 43.982 -14.967 0.205 1.00 32.88 109 HIS A CA 1
ATOM 922 C C . HIS A 1 109 ? 44.313 -14.678 1.685 1.00 32.88 109 HIS A C 1
ATOM 924 O O . HIS A 1 109 ? 43.465 -14.179 2.429 1.00 32.88 109 HIS A O 1
ATOM 930 N N . LEU A 1 110 ? 45.545 -14.994 2.107 1.00 31.16 110 LEU A N 1
ATOM 931 C CA . LEU A 1 110 ? 46.095 -14.631 3.416 1.00 31.16 110 LEU A CA 1
ATOM 932 C C . LEU A 1 110 ? 46.125 -13.101 3.577 1.00 31.16 110 LEU A C 1
ATOM 934 O O . LEU A 1 110 ? 46.660 -12.396 2.724 1.00 31.16 110 LEU A O 1
ATOM 938 N N . LYS A 1 111 ? 45.643 -12.598 4.719 1.00 28.56 111 LYS A N 1
ATOM 939 C CA . LYS A 1 111 ? 46.102 -11.316 5.270 1.00 28.56 111 LYS A CA 1
ATOM 940 C C . LYS A 1 111 ? 47.465 -11.563 5.927 1.00 28.56 111 LYS A C 1
ATOM 942 O O . LYS A 1 111 ? 47.513 -12.291 6.916 1.00 28.56 111 LYS A O 1
ATOM 947 N N . SER A 1 112 ? 48.544 -10.982 5.397 1.00 29.58 112 SER A N 1
ATOM 948 C CA . SER A 1 112 ? 49.824 -10.900 6.106 1.00 29.58 112 SER A CA 1
ATOM 949 C C . SER A 1 112 ? 49.816 -9.709 7.061 1.00 29.58 112 SER A C 1
ATOM 951 O O . SER A 1 112 ? 49.447 -8.589 6.711 1.00 29.58 112 SER A O 1
ATOM 953 N N . THR A 1 113 ? 50.251 -9.971 8.282 1.00 29.14 113 THR A N 1
ATOM 954 C CA . THR A 1 113 ? 50.760 -8.990 9.234 1.00 29.14 113 THR A CA 1
ATOM 955 C C . THR A 1 113 ? 51.961 -8.238 8.651 1.00 29.14 113 THR A C 1
ATOM 957 O O . THR A 1 113 ? 52.811 -8.854 8.017 1.00 29.14 113 THR A O 1
ATOM 960 N N . GLY A 1 114 ? 52.033 -6.926 8.904 1.00 33.94 114 GLY A N 1
ATOM 961 C CA . GLY A 1 114 ? 53.272 -6.142 9.004 1.00 33.94 114 GLY A CA 1
ATOM 962 C C . GLY A 1 114 ? 54.286 -6.252 7.862 1.00 33.94 114 GLY A C 1
ATOM 963 O O . GLY A 1 114 ? 55.306 -6.913 8.000 1.00 33.94 114 GLY A O 1
ATOM 964 N N . GLY A 1 115 ? 54.053 -5.524 6.774 1.00 28.33 115 GLY A N 1
ATOM 965 C CA . GLY A 1 115 ? 55.041 -5.293 5.719 1.00 28.33 115 GLY A CA 1
ATOM 966 C C . GLY A 1 115 ? 54.349 -4.723 4.491 1.00 28.33 115 GLY A C 1
ATOM 967 O O . GLY A 1 115 ? 53.389 -5.319 4.012 1.00 28.33 115 GLY A O 1
ATOM 968 N N . ARG A 1 116 ? 54.772 -3.541 4.020 1.00 35.16 116 ARG A N 1
ATOM 969 C CA . ARG A 1 116 ? 54.214 -2.889 2.820 1.00 35.16 116 ARG A CA 1
ATOM 970 C C . ARG A 1 116 ? 54.119 -3.907 1.668 1.00 35.16 116 ARG A C 1
ATOM 972 O O . ARG A 1 116 ? 55.170 -4.392 1.251 1.00 35.16 116 ARG A O 1
ATOM 979 N N . PRO A 1 117 ? 52.930 -4.210 1.119 1.00 26.67 117 PRO A N 1
ATOM 980 C CA . PRO A 1 117 ? 52.846 -5.021 -0.079 1.00 26.67 117 PRO A CA 1
ATOM 981 C C . PRO A 1 117 ? 53.106 -4.129 -1.294 1.00 26.67 117 PRO A C 1
ATOM 983 O O . PRO A 1 117 ? 52.396 -3.151 -1.538 1.00 26.67 117 PRO A O 1
ATOM 986 N N . SER A 1 118 ? 54.142 -4.469 -2.056 1.00 32.03 118 SER A N 1
ATOM 987 C CA . SER A 1 118 ? 54.243 -4.103 -3.464 1.00 32.03 118 SER A CA 1
ATOM 988 C C . SER A 1 118 ? 52.996 -4.600 -4.208 1.00 32.03 118 SER A C 1
ATOM 990 O O . SER A 1 118 ? 52.420 -5.634 -3.867 1.00 32.03 118 SER A O 1
ATOM 992 N N . ALA A 1 119 ? 52.547 -3.813 -5.188 1.00 27.22 119 ALA A N 1
ATOM 993 C CA . ALA A 1 119 ? 51.319 -4.042 -5.944 1.00 27.22 119 ALA A CA 1
ATOM 994 C C . ALA A 1 119 ? 51.202 -5.493 -6.465 1.00 27.22 119 ALA A C 1
ATOM 996 O O . ALA A 1 119 ? 52.194 -6.036 -6.957 1.00 27.22 119 ALA A O 1
ATOM 997 N N . PRO A 1 120 ? 50.013 -6.125 -6.408 1.00 28.39 120 PRO A N 1
ATOM 998 C CA . PRO A 1 120 ? 49.835 -7.467 -6.938 1.00 28.39 120 PRO A CA 1
ATOM 999 C C . PRO A 1 120 ? 49.977 -7.441 -8.461 1.00 28.39 120 PRO A C 1
ATOM 1001 O O . PRO A 1 120 ? 49.196 -6.808 -9.172 1.00 28.39 120 PRO A O 1
ATOM 1004 N N . THR A 1 121 ? 50.987 -8.145 -8.967 1.00 27.12 121 THR A N 1
ATOM 1005 C CA . THR A 1 121 ? 51.101 -8.481 -10.383 1.00 27.12 121 THR A CA 1
ATOM 1006 C C . THR A 1 121 ? 49.915 -9.366 -10.759 1.00 27.12 121 THR A C 1
ATOM 1008 O O . THR A 1 121 ? 49.793 -10.497 -10.295 1.00 27.12 121 THR A O 1
ATOM 1011 N N . ILE A 1 122 ? 49.020 -8.828 -11.584 1.00 32.69 122 ILE A N 1
ATOM 1012 C CA . ILE A 1 122 ? 47.917 -9.562 -12.201 1.00 32.69 122 ILE A CA 1
ATOM 1013 C C . ILE A 1 122 ? 48.536 -10.657 -13.075 1.00 32.69 122 ILE A C 1
ATOM 1015 O O . ILE A 1 122 ? 49.169 -10.356 -14.088 1.00 32.69 122 ILE A O 1
ATOM 1019 N N . SER A 1 123 ? 48.368 -11.928 -12.707 1.00 24.69 123 SER A N 1
ATOM 1020 C CA . SER A 1 123 ? 48.661 -13.032 -13.618 1.00 24.69 123 SER A CA 1
ATOM 1021 C C . SER A 1 123 ? 47.579 -13.053 -14.695 1.00 24.69 123 SER A C 1
ATOM 1023 O O . SER A 1 123 ? 46.473 -13.556 -14.483 1.00 24.69 123 SER A O 1
ATOM 1025 N N . TYR A 1 124 ? 47.902 -12.469 -15.845 1.00 30.66 124 TYR A N 1
ATOM 1026 C CA . TYR A 1 124 ? 47.174 -12.687 -17.086 1.00 30.66 124 TYR A CA 1
ATOM 1027 C C . TYR A 1 124 ? 47.090 -14.192 -17.342 1.00 30.66 124 TYR A C 1
ATOM 1029 O O . TYR A 1 124 ? 48.115 -14.871 -17.372 1.00 30.66 124 TYR A O 1
ATOM 1037 N N . THR A 1 125 ? 45.885 -14.711 -17.571 1.00 28.12 125 THR A N 1
ATOM 1038 C CA . THR A 1 125 ? 45.773 -15.919 -18.392 1.00 28.12 125 THR A CA 1
ATOM 1039 C C . THR A 1 125 ? 46.100 -15.455 -19.808 1.00 28.12 125 THR A C 1
ATOM 1041 O O . THR A 1 125 ? 45.376 -14.597 -20.322 1.00 28.12 125 THR A O 1
ATOM 1044 N N . PRO A 1 126 ? 47.216 -15.884 -20.419 1.00 28.69 126 PRO A N 1
ATOM 1045 C CA . PRO A 1 126 ? 47.515 -15.465 -21.773 1.00 28.69 126 PRO A CA 1
ATOM 1046 C C . PRO A 1 126 ? 46.408 -15.996 -22.683 1.00 28.69 126 PRO A C 1
ATOM 1048 O O . PRO A 1 126 ? 45.955 -17.130 -22.511 1.00 28.69 126 PRO A O 1
ATOM 1051 N N . LEU A 1 127 ? 46.012 -15.192 -23.671 1.00 36.22 127 LEU A N 1
ATOM 1052 C CA . LEU A 1 127 ? 45.381 -15.707 -24.887 1.00 36.22 127 LEU A CA 1
ATOM 1053 C C . LEU A 1 127 ? 46.156 -16.952 -25.358 1.00 36.22 127 LEU A C 1
ATOM 1055 O O . LEU A 1 127 ? 47.380 -16.984 -25.165 1.00 36.22 127 LEU A O 1
ATOM 1059 N N . PRO A 1 128 ? 45.497 -17.960 -25.961 1.00 31.70 128 PRO A N 1
ATOM 1060 C CA . PRO A 1 128 ? 46.183 -19.149 -26.454 1.00 31.70 128 PRO A CA 1
ATOM 1061 C C . PRO A 1 128 ? 47.405 -18.719 -27.270 1.00 31.70 128 PRO A C 1
ATOM 1063 O O . PRO A 1 128 ? 47.291 -17.993 -28.260 1.00 31.70 128 PRO A O 1
ATOM 1066 N N . GLN A 1 129 ? 48.596 -19.086 -26.788 1.00 32.06 129 GLN A N 1
ATOM 1067 C CA . GLN A 1 129 ? 49.835 -18.733 -27.463 1.00 32.06 129 GLN A CA 1
ATOM 1068 C C . GLN A 1 129 ? 49.791 -19.342 -28.862 1.00 32.06 129 GLN A C 1
ATOM 1070 O O . GLN A 1 129 ? 49.577 -20.546 -29.009 1.00 32.06 129 GLN A O 1
ATOM 1075 N N . ARG A 1 130 ? 50.008 -18.503 -29.885 1.00 37.88 130 ARG A N 1
ATOM 1076 C CA . ARG A 1 130 ? 50.322 -18.943 -31.247 1.00 37.88 130 ARG A CA 1
ATOM 1077 C C . ARG A 1 130 ? 51.430 -19.993 -31.164 1.00 37.88 130 ARG A C 1
ATOM 1079 O O . ARG A 1 130 ? 52.598 -19.648 -30.980 1.00 37.88 130 ARG A O 1
ATOM 1086 N N . GLY A 1 131 ? 51.073 -21.260 -31.341 1.00 32.09 131 GLY A N 1
ATOM 1087 C CA . GLY A 1 131 ? 52.032 -22.268 -31.753 1.00 32.09 131 GLY A CA 1
ATOM 1088 C C . GLY A 1 131 ? 52.620 -21.815 -33.084 1.00 32.09 131 GLY A C 1
ATOM 1089 O O . GLY A 1 131 ? 51.883 -21.520 -34.025 1.00 32.09 131 GLY A O 1
ATOM 1090 N N . ARG A 1 132 ? 53.948 -21.711 -33.164 1.00 35.84 132 ARG A N 1
ATOM 1091 C CA . ARG A 1 132 ? 54.649 -21.650 -34.448 1.00 35.84 132 ARG A CA 1
ATOM 1092 C C . ARG A 1 132 ? 54.459 -23.003 -35.137 1.00 35.84 132 ARG A C 1
ATOM 1094 O O . ARG A 1 132 ? 55.277 -23.899 -34.993 1.00 35.84 132 ARG A O 1
ATOM 1101 N N . GLY A 1 133 ? 53.349 -23.131 -35.845 1.00 32.91 133 GLY A N 1
ATOM 1102 C CA . GLY A 1 133 ? 53.051 -24.167 -36.820 1.00 32.91 133 GLY A CA 1
ATOM 1103 C C . GLY A 1 133 ? 52.334 -23.473 -37.969 1.00 32.91 133 GLY A C 1
ATOM 1104 O O . GLY A 1 133 ? 51.415 -22.692 -37.742 1.00 32.91 133 GLY A O 1
ATOM 1105 N N . ALA A 1 134 ? 52.846 -23.646 -39.179 1.00 39.84 134 ALA A N 1
ATOM 1106 C CA . ALA A 1 134 ? 52.409 -22.944 -40.373 1.00 39.84 134 ALA A CA 1
ATOM 1107 C C . ALA A 1 134 ? 50.899 -23.108 -40.659 1.00 39.84 134 ALA A C 1
ATOM 1109 O O . ALA A 1 134 ? 50.375 -24.212 -40.582 1.00 39.84 134 ALA A O 1
ATOM 1110 N N . GLY A 1 135 ? 50.257 -22.010 -41.083 1.00 39.50 135 GLY A N 1
ATOM 1111 C CA . GLY A 1 135 ? 49.006 -22.018 -41.853 1.00 39.50 135 GLY A CA 1
ATOM 1112 C C . GLY A 1 135 ? 47.701 -21.904 -41.053 1.00 39.50 135 GLY A C 1
ATOM 1113 O O . GLY A 1 135 ? 47.260 -22.870 -40.446 1.00 39.50 135 GLY A O 1
ATOM 1114 N N . GLY A 1 136 ? 47.039 -20.741 -41.145 1.00 37.56 136 GLY A N 1
ATOM 1115 C CA . GLY A 1 136 ? 45.620 -20.563 -40.792 1.00 37.56 136 GLY A CA 1
ATOM 1116 C C . GLY A 1 136 ? 45.346 -19.429 -39.800 1.00 37.56 136 GLY A C 1
ATOM 1117 O O . GLY A 1 136 ? 45.218 -19.661 -38.603 1.00 37.56 136 GLY A O 1
ATOM 1118 N N . GLU A 1 137 ? 45.245 -18.185 -40.280 1.00 41.00 137 GLU A N 1
ATOM 1119 C CA . GLU A 1 137 ? 44.779 -17.047 -39.477 1.00 41.00 137 GLU A CA 1
ATOM 1120 C C . GLU A 1 137 ? 43.288 -17.194 -39.118 1.00 41.00 137 GLU A C 1
ATOM 1122 O O . GLU A 1 137 ? 42.423 -16.964 -39.956 1.00 41.00 137 GLU A O 1
ATOM 1127 N N . GLY A 1 138 ? 42.980 -17.494 -37.856 1.00 42.03 138 GLY A N 1
ATOM 1128 C CA . GLY A 1 138 ? 41.700 -17.138 -37.241 1.00 42.03 138 GLY A CA 1
ATOM 1129 C C . GLY A 1 138 ? 41.818 -15.751 -36.613 1.00 42.03 138 GLY A C 1
ATOM 1130 O O . GLY A 1 138 ? 42.365 -15.610 -35.521 1.00 42.03 138 GLY A O 1
ATOM 1131 N N . ARG A 1 139 ? 41.381 -14.707 -37.321 1.00 50.09 139 ARG A N 1
ATOM 1132 C CA . ARG A 1 139 ? 41.262 -13.347 -36.775 1.00 50.09 139 ARG A CA 1
ATOM 1133 C C . ARG A 1 139 ? 40.056 -13.322 -35.833 1.00 50.09 139 ARG A C 1
ATOM 1135 O O . ARG A 1 139 ? 38.938 -13.474 -36.308 1.00 50.09 139 ARG A O 1
ATOM 1142 N N . GLU A 1 140 ? 40.250 -13.108 -34.531 1.00 50.44 140 GLU A N 1
ATOM 1143 C CA . GLU A 1 140 ? 39.147 -12.607 -33.701 1.00 50.44 140 GLU A CA 1
ATOM 1144 C C . GLU A 1 140 ? 38.730 -11.244 -34.269 1.00 50.44 140 GLU A C 1
ATOM 1146 O O . GLU A 1 140 ? 39.551 -10.329 -34.395 1.00 50.44 140 GLU A O 1
ATOM 1151 N N . GLU A 1 141 ? 37.478 -11.148 -34.714 1.00 53.94 141 GLU A N 1
ATOM 1152 C CA . GLU A 1 141 ? 36.982 -10.008 -35.477 1.00 53.94 141 GLU A CA 1
ATOM 1153 C C . GLU A 1 141 ? 37.101 -8.697 -34.669 1.00 53.94 141 GLU A C 1
ATOM 1155 O O . GLU A 1 141 ? 36.726 -8.664 -33.493 1.00 53.94 141 GLU A O 1
ATOM 1160 N N . PRO A 1 142 ? 37.553 -7.579 -35.278 1.00 64.69 142 PRO A N 1
ATOM 1161 C CA . PRO A 1 142 ? 37.704 -6.267 -34.626 1.00 64.69 142 PRO A CA 1
ATOM 1162 C C . PRO A 1 142 ? 36.482 -5.797 -33.819 1.00 64.69 142 PRO A C 1
ATOM 1164 O O . PRO A 1 142 ? 36.620 -5.046 -32.852 1.00 64.69 142 PRO A O 1
ATOM 1167 N N . ARG A 1 143 ? 35.292 -6.272 -34.198 1.00 62.19 143 ARG A N 1
ATOM 1168 C CA . ARG A 1 143 ? 34.008 -5.999 -33.554 1.00 62.19 143 ARG A CA 1
ATOM 1169 C C . ARG A 1 143 ? 33.930 -6.530 -32.119 1.00 62.19 143 ARG A C 1
ATOM 1171 O O . ARG A 1 143 ? 33.538 -5.786 -31.229 1.00 62.19 143 ARG A O 1
ATOM 1178 N N . VAL A 1 144 ? 34.405 -7.752 -31.863 1.00 65.50 144 VAL A N 1
ATOM 1179 C CA . VAL A 1 144 ? 34.384 -8.373 -30.521 1.00 65.50 144 VAL A CA 1
ATOM 1180 C C . VAL A 1 144 ? 35.232 -7.568 -29.531 1.00 65.50 144 VAL A C 1
ATOM 1182 O O . VAL A 1 144 ? 34.849 -7.358 -28.379 1.00 65.50 144 VAL A O 1
ATOM 1185 N N . ARG A 1 145 ? 36.374 -7.046 -29.993 1.00 79.62 145 ARG A N 1
ATOM 1186 C CA . ARG A 1 145 ? 37.261 -6.203 -29.182 1.00 79.62 145 ARG A CA 1
ATOM 1187 C C . ARG A 1 145 ? 36.645 -4.834 -28.876 1.00 79.62 145 ARG A C 1
ATOM 1189 O O . ARG A 1 145 ? 36.841 -4.322 -27.774 1.00 79.62 145 ARG A O 1
ATOM 1196 N N . ALA A 1 146 ? 35.912 -4.258 -29.828 1.00 82.81 146 ALA A N 1
ATOM 1197 C CA . ALA A 1 146 ? 35.201 -2.996 -29.643 1.00 82.81 146 ALA A CA 1
ATOM 1198 C C . ALA A 1 146 ? 34.033 -3.140 -28.653 1.00 82.81 146 ALA A C 1
ATOM 1200 O O . ALA A 1 146 ? 33.913 -2.327 -27.737 1.00 82.81 146 ALA A O 1
ATOM 1201 N N . ASP A 1 147 ? 33.239 -4.206 -28.768 1.00 84.38 147 ASP A N 1
ATOM 1202 C CA . ASP A 1 147 ? 32.109 -4.472 -27.870 1.00 84.38 147 ASP A CA 1
ATOM 1203 C C . ASP A 1 147 ? 32.575 -4.739 -26.430 1.00 84.38 147 ASP A C 1
ATOM 1205 O O . ASP A 1 147 ? 32.002 -4.215 -25.471 1.00 84.38 147 ASP A O 1
ATOM 1209 N N . TYR A 1 148 ? 33.678 -5.476 -26.263 1.00 86.56 148 TYR A N 1
ATOM 1210 C CA . TYR A 1 148 ? 34.294 -5.677 -24.951 1.00 86.56 148 TYR A CA 1
ATOM 1211 C C . TYR A 1 148 ? 34.793 -4.360 -24.338 1.00 86.56 148 TYR A C 1
ATOM 1213 O O . TYR A 1 148 ? 34.528 -4.079 -23.168 1.00 86.56 148 TYR A O 1
ATOM 1221 N N . ALA A 1 149 ? 35.479 -3.522 -25.123 1.00 90.06 149 ALA A N 1
ATOM 1222 C CA . ALA A 1 149 ? 35.941 -2.215 -24.660 1.00 90.06 149 ALA A CA 1
ATOM 1223 C C . ALA A 1 149 ? 34.764 -1.313 -24.256 1.00 90.06 149 ALA A C 1
ATOM 1225 O O . ALA A 1 149 ? 34.787 -0.729 -23.171 1.00 90.06 149 ALA A O 1
ATOM 1226 N N . LYS A 1 150 ? 33.705 -1.268 -25.075 1.00 91.38 150 LYS A N 1
ATOM 1227 C CA . LYS A 1 150 ? 32.464 -0.544 -24.778 1.00 91.38 150 LYS A CA 1
ATOM 1228 C C . LYS A 1 150 ? 31.864 -0.995 -23.443 1.00 91.38 150 LYS A C 1
ATOM 1230 O O . LYS A 1 150 ? 31.525 -0.150 -22.613 1.00 91.38 150 LYS A O 1
ATOM 1235 N N . ALA A 1 151 ? 31.796 -2.302 -23.185 1.00 88.94 151 ALA A N 1
ATOM 1236 C CA . ALA A 1 151 ? 31.291 -2.842 -21.922 1.00 88.94 151 ALA A CA 1
ATOM 1237 C C . ALA A 1 151 ? 32.153 -2.430 -20.713 1.00 88.94 151 ALA A C 1
ATOM 1239 O O . ALA A 1 151 ? 31.620 -1.952 -19.712 1.00 88.94 151 ALA A O 1
ATOM 1240 N N . VAL A 1 152 ? 33.483 -2.550 -20.810 1.00 90.81 152 VAL A N 1
ATOM 1241 C CA . VAL A 1 152 ? 34.404 -2.166 -19.723 1.00 90.81 152 VAL A CA 1
ATOM 1242 C C . VAL A 1 152 ? 34.278 -0.681 -19.384 1.00 90.81 152 VAL A C 1
ATOM 1244 O O . VAL A 1 152 ? 34.141 -0.335 -18.211 1.00 90.81 152 VAL A O 1
ATOM 1247 N N . VAL A 1 153 ? 34.278 0.194 -20.395 1.00 93.75 153 VAL A N 1
ATOM 1248 C CA . VAL A 1 153 ? 34.123 1.643 -20.188 1.00 93.75 153 VAL A CA 1
ATOM 1249 C C . VAL A 1 153 ? 32.773 1.956 -19.535 1.00 93.75 153 VAL A C 1
ATOM 1251 O O . VAL A 1 153 ? 32.717 2.761 -18.609 1.00 93.75 153 VAL A O 1
ATOM 1254 N N . SER A 1 154 ? 31.708 1.253 -19.929 1.00 92.44 154 SER A N 1
ATOM 1255 C CA . SER A 1 154 ? 30.376 1.413 -19.327 1.00 92.44 154 SER A CA 1
ATOM 1256 C C . SER A 1 154 ? 30.372 1.098 -17.831 1.00 92.44 154 SER A C 1
ATOM 1258 O O . SER A 1 154 ? 29.831 1.866 -17.041 1.00 92.44 154 SER A O 1
ATOM 1260 N N . TYR A 1 155 ? 31.017 0.008 -17.409 1.00 91.31 155 TYR A N 1
ATOM 1261 C CA . TYR A 1 155 ? 31.086 -0.348 -15.988 1.00 91.31 155 TYR A CA 1
ATOM 1262 C C . TYR A 1 155 ? 31.953 0.611 -15.169 1.00 91.31 155 TYR A C 1
ATOM 1264 O O . TYR A 1 155 ? 31.636 0.886 -14.012 1.00 91.31 155 TYR A O 1
ATOM 1272 N N . LEU A 1 156 ? 33.021 1.152 -15.759 1.00 93.06 156 LEU A N 1
ATOM 1273 C CA . LEU A 1 156 ? 33.833 2.185 -15.114 1.00 93.06 156 LEU A CA 1
ATOM 1274 C C . LEU A 1 156 ? 33.052 3.495 -14.946 1.00 93.06 156 LEU A C 1
ATOM 1276 O O . LEU A 1 156 ? 33.170 4.135 -13.902 1.00 93.06 156 LEU A O 1
ATOM 1280 N N . ALA A 1 157 ? 32.214 3.857 -15.920 1.00 94.25 157 ALA A N 1
ATOM 1281 C CA . ALA A 1 157 ? 31.338 5.023 -15.830 1.00 94.25 157 ALA A CA 1
ATOM 1282 C C . ALA A 1 157 ? 30.312 4.901 -14.693 1.00 94.25 157 ALA A C 1
ATOM 1284 O O . ALA A 1 157 ? 30.135 5.851 -13.935 1.00 94.25 157 ALA A O 1
ATOM 1285 N N . LEU A 1 158 ? 29.736 3.711 -14.471 1.00 92.88 158 LEU A N 1
ATOM 1286 C CA . LEU A 1 158 ? 28.898 3.452 -13.287 1.00 92.88 158 LEU A CA 1
ATOM 1287 C C . LEU A 1 158 ? 29.661 3.686 -11.969 1.00 92.88 158 LEU A C 1
ATOM 1289 O O . LEU A 1 158 ? 29.078 4.099 -10.967 1.00 92.88 158 LEU A O 1
ATOM 1293 N N . GLY A 1 159 ? 30.973 3.431 -11.954 1.00 92.62 159 GLY A N 1
ATOM 1294 C CA . GLY A 1 159 ? 31.838 3.732 -10.813 1.00 92.62 159 GLY A CA 1
ATOM 1295 C C . GLY A 1 159 ? 31.972 5.233 -10.544 1.00 92.62 159 GLY A C 1
ATOM 1296 O O . GLY A 1 159 ? 31.988 5.641 -9.384 1.00 92.62 159 GLY A O 1
ATOM 1297 N N . ILE A 1 160 ? 32.020 6.057 -11.597 1.00 92.62 160 ILE A N 1
ATOM 1298 C CA . ILE A 1 160 ? 32.076 7.525 -11.489 1.00 92.62 160 ILE A CA 1
ATOM 1299 C C . ILE A 1 160 ? 30.784 8.062 -10.870 1.00 92.62 160 ILE A C 1
ATOM 1301 O O . ILE A 1 160 ? 30.844 8.864 -9.943 1.00 92.62 160 ILE A O 1
ATOM 1305 N N . ASP A 1 161 ? 29.631 7.565 -11.307 1.00 92.56 161 ASP A N 1
ATOM 1306 C CA . ASP A 1 161 ? 28.325 7.916 -10.740 1.00 92.56 161 ASP A CA 1
ATOM 1307 C C . ASP A 1 161 ? 28.221 7.580 -9.250 1.00 92.56 161 ASP A C 1
ATOM 1309 O O . ASP A 1 161 ? 27.750 8.384 -8.443 1.00 92.56 161 ASP A O 1
ATOM 1313 N N . ARG A 1 162 ? 28.702 6.391 -8.865 1.00 91.00 162 ARG A N 1
ATOM 1314 C CA . ARG A 1 162 ? 28.752 5.982 -7.456 1.00 91.00 162 ARG A CA 1
ATOM 1315 C C . ARG A 1 162 ? 29.706 6.856 -6.652 1.00 91.00 162 ARG A C 1
ATOM 1317 O O . ARG A 1 162 ? 29.389 7.179 -5.513 1.00 91.00 162 ARG A O 1
ATOM 1324 N N . LEU A 1 163 ? 30.835 7.273 -7.224 1.00 90.75 163 LEU A N 1
ATOM 1325 C CA . LEU A 1 163 ? 31.695 8.253 -6.568 1.00 90.75 163 LEU A CA 1
ATOM 1326 C C . LEU A 1 163 ? 30.994 9.597 -6.403 1.00 90.75 163 LEU A C 1
ATOM 1328 O O . LEU A 1 163 ? 31.089 10.153 -5.318 1.00 90.75 163 LEU A O 1
ATOM 1332 N N . ALA A 1 164 ? 30.291 10.096 -7.422 1.00 91.19 164 ALA A N 1
ATOM 1333 C CA . ALA A 1 164 ? 29.567 11.362 -7.345 1.00 91.19 164 ALA A CA 1
ATOM 1334 C C . ALA A 1 164 ? 28.489 11.333 -6.247 1.00 91.19 164 ALA A C 1
ATOM 1336 O O . ALA A 1 164 ? 28.387 12.278 -5.471 1.00 91.19 164 ALA A O 1
ATOM 1337 N N . ASP A 1 165 ? 27.747 10.228 -6.114 1.00 90.94 165 ASP A N 1
ATOM 1338 C CA . ASP A 1 165 ? 26.749 10.025 -5.046 1.00 90.94 165 ASP A CA 1
ATOM 1339 C C . ASP A 1 165 ? 27.364 10.094 -3.634 1.00 90.94 165 ASP A C 1
ATOM 1341 O O . ASP A 1 165 ? 26.743 10.615 -2.708 1.00 90.94 165 ASP A O 1
ATOM 1345 N N . TYR A 1 166 ? 28.603 9.629 -3.465 1.00 90.19 166 TYR A N 1
ATOM 1346 C CA . TYR A 1 166 ? 29.323 9.661 -2.186 1.00 90.19 166 TYR A CA 1
ATOM 1347 C C . TYR A 1 166 ? 30.330 10.818 -2.066 1.00 90.19 166 TYR A C 1
ATOM 1349 O O . TYR A 1 166 ? 30.966 10.956 -1.033 1.00 90.19 166 TYR A O 1
ATOM 1357 N N . ASN A 1 167 ? 30.495 11.670 -3.074 1.00 88.75 167 ASN A N 1
ATOM 1358 C CA . ASN A 1 167 ? 31.439 12.795 -3.054 1.00 88.75 167 ASN A CA 1
ATOM 1359 C C . ASN A 1 167 ? 30.773 14.031 -3.649 1.00 88.75 167 ASN A C 1
ATOM 1361 O O . ASN A 1 167 ? 31.212 14.582 -4.658 1.00 88.75 167 ASN A O 1
ATOM 1365 N N . SER A 1 168 ? 29.682 14.449 -3.020 1.00 88.25 168 SER A N 1
ATOM 1366 C CA . SER A 1 168 ? 28.995 15.692 -3.341 1.00 88.25 168 SER A CA 1
ATOM 1367 C C . SER A 1 168 ? 28.868 16.544 -2.082 1.00 88.25 168 SER A C 1
ATOM 1369 O O . SER A 1 168 ? 28.948 16.034 -0.970 1.00 88.25 168 SER A O 1
ATOM 1371 N N . ALA A 1 169 ? 28.581 17.834 -2.236 1.00 88.69 169 ALA A N 1
ATOM 1372 C CA . ALA A 1 169 ? 28.278 18.712 -1.104 1.00 88.69 169 ALA A CA 1
ATOM 1373 C C . ALA A 1 169 ? 26.942 18.376 -0.398 1.00 88.69 169 ALA A C 1
ATOM 1375 O O . ALA A 1 169 ? 26.490 19.150 0.436 1.00 88.69 169 ALA A O 1
ATOM 1376 N N . LEU A 1 170 ? 26.283 17.265 -0.757 1.00 89.44 170 LEU A N 1
ATOM 1377 C CA . LEU A 1 170 ? 25.007 16.803 -0.201 1.00 89.44 170 LEU A CA 1
ATOM 1378 C C . LEU A 1 170 ? 25.155 15.540 0.667 1.00 89.44 170 LEU A C 1
ATOM 1380 O O . LEU A 1 170 ? 24.165 15.011 1.171 1.00 89.44 170 LEU A O 1
ATOM 1384 N N . THR A 1 171 ? 26.375 15.034 0.843 1.00 89.88 171 THR A N 1
ATOM 1385 C CA . THR A 1 171 ? 26.672 13.872 1.689 1.00 89.88 171 THR A CA 1
ATOM 1386 C C . THR A 1 171 ? 26.749 14.268 3.160 1.00 89.88 171 THR A C 1
ATOM 1388 O O . THR A 1 171 ? 27.321 15.293 3.515 1.00 89.88 171 THR A O 1
ATOM 1391 N N . THR A 1 172 ? 26.211 13.433 4.049 1.00 87.12 172 THR A N 1
ATOM 1392 C CA . THR A 1 172 ? 26.172 13.698 5.500 1.00 87.12 172 THR A CA 1
ATOM 1393 C C . THR A 1 172 ? 26.930 12.637 6.282 1.00 87.12 172 THR A C 1
ATOM 1395 O O . THR A 1 172 ? 26.992 11.488 5.859 1.00 87.12 172 THR A O 1
ATOM 1398 N N . TRP A 1 173 ? 27.416 12.947 7.480 1.00 86.81 173 TRP A N 1
ATOM 1399 C CA . TRP A 1 173 ? 27.865 11.912 8.418 1.00 86.81 173 TRP A CA 1
ATOM 1400 C C . TRP A 1 173 ? 26.665 11.173 9.037 1.00 86.81 173 TRP A C 1
ATOM 1402 O O . TRP A 1 173 ? 25.695 11.817 9.432 1.00 86.81 173 TRP A O 1
ATOM 1412 N N . VAL A 1 174 ? 26.710 9.838 9.135 1.00 85.38 174 VAL A N 1
ATOM 1413 C CA . VAL A 1 174 ? 25.690 9.013 9.813 1.00 85.38 174 VAL A CA 1
ATOM 1414 C C . VAL A 1 174 ? 26.207 8.640 11.208 1.00 85.38 174 VAL A C 1
ATOM 1416 O O . VAL A 1 174 ? 26.987 7.693 11.331 1.00 85.38 174 VAL A O 1
ATOM 1419 N N . PRO A 1 175 ? 25.768 9.320 12.290 1.00 81.81 175 PRO A N 1
ATOM 1420 C CA . PRO A 1 175 ? 26.411 9.192 13.600 1.00 81.81 175 PRO A CA 1
ATOM 1421 C C . PRO A 1 175 ? 26.254 7.812 14.241 1.00 81.81 175 PRO A C 1
ATOM 1423 O O . PRO A 1 175 ? 27.153 7.352 14.926 1.00 81.81 175 PRO A O 1
ATOM 1426 N N . HIS A 1 176 ? 25.126 7.134 14.012 1.00 79.94 176 HIS A N 1
ATOM 1427 C CA . HIS A 1 176 ? 24.817 5.857 14.673 1.00 79.94 176 HIS A CA 1
ATOM 1428 C C . HIS A 1 176 ? 25.629 4.679 14.127 1.00 79.94 176 HIS A C 1
ATOM 1430 O O . HIS A 1 176 ? 25.802 3.681 14.818 1.00 79.94 176 HIS A O 1
ATOM 1436 N N . GLY A 1 177 ? 26.075 4.771 12.874 1.00 77.31 177 GLY A N 1
ATOM 1437 C CA . GLY A 1 177 ? 26.908 3.751 12.243 1.00 77.31 177 GLY A CA 1
ATOM 1438 C C . GLY A 1 177 ? 28.358 4.181 12.059 1.00 77.31 177 GLY A C 1
ATOM 1439 O O . GLY A 1 177 ? 29.145 3.387 11.557 1.00 77.31 177 GLY A O 1
ATOM 1440 N N . GLU A 1 178 ? 28.690 5.423 12.426 1.00 84.06 178 GLU A N 1
ATOM 1441 C CA . GLU A 1 178 ? 30.014 6.025 12.241 1.00 84.06 178 GLU A CA 1
ATOM 1442 C C . GLU A 1 178 ? 30.544 5.867 10.805 1.00 84.06 178 GLU A C 1
ATOM 1444 O O . GLU A 1 178 ? 31.698 5.513 10.564 1.00 84.06 178 GLU A O 1
ATOM 1449 N N . PHE A 1 179 ? 29.673 6.106 9.824 1.00 83.31 179 PHE A N 1
ATOM 1450 C CA . PHE A 1 179 ? 30.020 6.041 8.408 1.00 83.31 179 PHE A CA 1
ATOM 1451 C C . PHE A 1 179 ? 29.396 7.206 7.638 1.00 83.31 179 PHE A C 1
ATOM 1453 O O . PHE A 1 179 ? 28.496 7.894 8.119 1.00 83.31 179 PHE A O 1
ATOM 1460 N N . MET A 1 180 ? 29.855 7.428 6.409 1.00 83.31 180 MET A N 1
ATOM 1461 C CA . MET A 1 180 ? 29.302 8.470 5.548 1.00 83.31 180 MET A CA 1
ATOM 1462 C C . MET A 1 180 ? 27.987 8.057 4.867 1.00 83.31 180 MET A C 1
ATOM 1464 O O . MET A 1 180 ? 27.853 6.967 4.306 1.00 83.31 180 MET A O 1
ATOM 1468 N N . GLY A 1 181 ? 27.024 8.963 4.863 1.00 84.56 181 GLY A N 1
ATOM 1469 C CA . GLY A 1 181 ? 25.800 8.878 4.081 1.00 84.56 181 GLY A CA 1
ATOM 1470 C C . GLY A 1 181 ? 26.038 9.277 2.626 1.00 84.56 181 GLY A C 1
ATOM 1471 O O . GLY A 1 181 ? 26.926 10.068 2.315 1.00 84.56 181 GLY A O 1
ATOM 1472 N N . HIS A 1 182 ? 25.222 8.721 1.737 1.00 87.75 182 HIS A N 1
ATOM 1473 C CA . HIS A 1 182 ? 25.204 9.073 0.319 1.00 87.75 182 HIS A CA 1
ATOM 1474 C C . HIS A 1 182 ? 24.301 10.294 0.063 1.00 87.75 182 HIS A C 1
ATOM 1476 O O . HIS A 1 182 ? 23.552 10.703 0.949 1.00 87.75 182 HIS A O 1
ATOM 1482 N N . THR A 1 183 ? 24.342 10.867 -1.140 1.00 89.25 183 THR A N 1
ATOM 1483 C CA . THR A 1 183 ? 23.617 12.103 -1.506 1.00 89.25 183 THR A CA 1
ATOM 1484 C C . THR A 1 183 ? 22.098 11.973 -1.325 1.00 89.25 183 THR A C 1
ATOM 1486 O O . THR A 1 183 ? 21.419 12.910 -0.910 1.00 89.25 183 THR A O 1
ATOM 1489 N N . PHE A 1 184 ? 21.552 10.786 -1.588 1.00 86.81 184 PHE A N 1
ATOM 1490 C CA . PHE A 1 184 ? 20.111 10.514 -1.572 1.00 86.81 184 PHE A CA 1
ATOM 1491 C C . PHE A 1 184 ? 19.616 9.887 -0.257 1.00 86.81 184 PHE A C 1
ATOM 1493 O O . PHE A 1 184 ? 18.863 8.914 -0.276 1.00 86.81 184 PHE A O 1
ATOM 1500 N N . THR A 1 185 ? 20.008 10.430 0.904 1.00 74.19 185 THR A N 1
ATOM 1501 C CA . THR A 1 185 ? 19.466 9.976 2.212 1.00 74.19 185 THR A CA 1
ATOM 1502 C C . THR A 1 185 ? 17.937 10.085 2.302 1.00 74.19 185 THR A C 1
ATOM 1504 O O . THR A 1 185 ? 17.297 9.407 3.107 1.00 74.19 185 THR A O 1
ATOM 1507 N N . ARG A 1 186 ? 17.341 10.934 1.459 1.00 72.19 186 ARG A N 1
ATOM 1508 C CA . ARG A 1 186 ? 15.906 11.032 1.184 1.00 72.19 186 ARG A CA 1
ATOM 1509 C C . ARG A 1 186 ? 15.687 10.896 -0.324 1.00 72.19 186 ARG A C 1
ATOM 1511 O O . ARG A 1 186 ? 16.619 11.050 -1.107 1.00 72.19 186 ARG A O 1
ATOM 1518 N N . GLN A 1 187 ? 14.441 10.699 -0.746 1.00 77.00 187 GLN A N 1
ATOM 1519 C CA . GLN A 1 187 ? 14.025 10.719 -2.159 1.00 77.00 187 GLN A CA 1
ATOM 1520 C C . GLN A 1 187 ? 14.035 12.153 -2.752 1.00 77.00 187 GLN A C 1
ATOM 1522 O O . GLN A 1 187 ? 13.108 12.563 -3.444 1.00 77.00 187 GLN A O 1
ATOM 1527 N N . ALA A 1 188 ? 15.061 12.945 -2.429 1.00 81.50 188 ALA A N 1
ATOM 1528 C CA . ALA A 1 188 ? 15.233 14.348 -2.795 1.00 81.50 188 ALA A CA 1
ATOM 1529 C C . ALA A 1 188 ? 16.715 14.757 -2.700 1.00 81.50 188 ALA A C 1
ATOM 1531 O O . ALA A 1 188 ? 17.467 14.190 -1.909 1.00 81.50 188 ALA A O 1
ATOM 1532 N N . LEU A 1 189 ? 17.106 15.796 -3.443 1.00 85.38 189 LEU A N 1
ATOM 1533 C CA . LEU A 1 189 ? 18.389 16.489 -3.276 1.00 85.38 189 LEU A CA 1
ATOM 1534 C C . LEU A 1 189 ? 18.237 17.568 -2.194 1.00 85.38 189 LEU A C 1
ATOM 1536 O O . LEU A 1 189 ? 17.916 18.720 -2.482 1.00 85.38 189 LEU A O 1
ATOM 1540 N N . GLY A 1 190 ? 18.368 17.165 -0.930 1.00 81.31 190 GLY A N 1
ATOM 1541 C CA . GLY A 1 190 ? 18.199 18.063 0.213 1.00 81.31 190 GLY A CA 1
ATOM 1542 C C . GLY A 1 190 ? 19.443 18.908 0.476 1.00 81.31 190 GLY A C 1
ATOM 1543 O O . GLY A 1 190 ? 20.550 18.386 0.450 1.00 81.31 190 GLY A O 1
ATOM 1544 N N . MET A 1 191 ? 19.263 20.195 0.786 1.00 83.38 191 MET A N 1
ATOM 1545 C CA . MET A 1 191 ? 20.358 21.038 1.274 1.00 83.38 191 MET A CA 1
ATOM 1546 C C . MET A 1 191 ? 20.869 20.503 2.617 1.00 83.38 191 MET A C 1
ATOM 1548 O O . MET A 1 191 ? 20.079 20.261 3.533 1.00 83.38 191 MET A O 1
ATOM 1552 N N . VAL A 1 192 ? 22.186 20.353 2.734 1.00 85.62 192 VAL A N 1
ATOM 1553 C CA . VAL A 1 192 ? 22.873 19.988 3.977 1.00 85.62 192 VAL A CA 1
ATOM 1554 C C . VAL A 1 192 ? 23.803 21.129 4.368 1.00 85.62 192 VAL A C 1
ATOM 1556 O O . VAL A 1 192 ? 24.386 21.785 3.508 1.00 85.62 192 VAL A O 1
ATOM 1559 N N . TRP A 1 193 ? 23.891 21.400 5.667 1.00 84.19 193 TRP A N 1
ATOM 1560 C CA . TRP A 1 193 ? 24.733 22.477 6.195 1.00 84.19 193 TRP A CA 1
ATOM 1561 C C . TRP A 1 193 ? 26.142 21.982 6.515 1.00 84.19 193 TRP A C 1
ATOM 1563 O O . TRP A 1 193 ? 27.110 22.681 6.234 1.00 84.19 193 TRP A O 1
ATOM 1573 N N . ASP A 1 194 ? 26.239 20.747 7.008 1.00 85.62 194 ASP A N 1
ATOM 1574 C CA . ASP A 1 194 ? 27.493 20.068 7.310 1.00 85.62 194 ASP A CA 1
ATOM 1575 C C . ASP A 1 194 ? 27.659 18.887 6.353 1.00 85.62 194 ASP A C 1
ATOM 1577 O O . ASP A 1 194 ? 26.985 17.859 6.491 1.00 85.62 194 ASP A O 1
ATOM 1581 N N . TYR A 1 195 ? 28.530 19.052 5.357 1.00 87.31 195 TYR A N 1
ATOM 1582 C CA . TYR A 1 195 ? 28.834 18.012 4.379 1.00 87.31 195 TYR A CA 1
ATOM 1583 C C . TYR A 1 195 ? 30.135 17.285 4.716 1.00 87.31 195 TYR A C 1
ATOM 1585 O O . TYR A 1 195 ? 31.023 17.823 5.379 1.00 87.31 195 TYR A O 1
ATOM 1593 N N . PHE A 1 196 ? 30.242 16.037 4.262 1.00 85.88 196 PHE A N 1
ATOM 1594 C CA . PHE A 1 196 ? 31.421 15.203 4.478 1.00 85.88 196 PHE A CA 1
ATOM 1595 C C . PHE A 1 196 ? 32.092 14.858 3.149 1.00 85.88 196 PHE A C 1
ATOM 1597 O O . PHE A 1 196 ? 31.474 14.242 2.282 1.00 85.88 196 PHE A O 1
ATOM 1604 N N . GLU A 1 197 ? 33.377 15.178 3.013 1.00 85.31 197 GLU A N 1
ATOM 1605 C CA . GLU A 1 197 ? 34.175 14.784 1.852 1.00 85.31 197 GLU A CA 1
ATOM 1606 C C . GLU A 1 197 ? 34.983 13.520 2.136 1.00 85.31 197 GLU A C 1
ATOM 1608 O O . GLU A 1 197 ? 35.674 13.400 3.151 1.00 85.31 197 GLU A O 1
ATOM 1613 N N . LEU A 1 198 ? 34.926 12.571 1.206 1.00 86.12 198 LEU A N 1
ATOM 1614 C CA . LEU A 1 198 ? 35.687 11.339 1.287 1.00 86.12 198 LEU A CA 1
ATOM 1615 C C . LEU A 1 198 ? 36.938 11.437 0.416 1.00 86.12 198 LEU A C 1
ATOM 1617 O O . LEU A 1 198 ? 36.908 11.900 -0.716 1.00 86.12 198 LEU A O 1
ATOM 1621 N N . ASN A 1 199 ? 38.053 10.894 0.899 1.00 88.75 199 ASN A N 1
ATOM 1622 C CA . ASN A 1 199 ? 39.159 10.562 0.009 1.00 88.75 199 ASN A CA 1
ATOM 1623 C C . ASN A 1 199 ? 38.784 9.310 -0.820 1.00 88.75 199 ASN A C 1
ATOM 1625 O O . ASN A 1 199 ? 38.664 8.227 -0.229 1.00 88.75 199 ASN A O 1
ATOM 1629 N N . PRO A 1 200 ? 38.684 9.384 -2.165 1.00 88.00 200 PRO A N 1
ATOM 1630 C CA . PRO A 1 200 ? 38.244 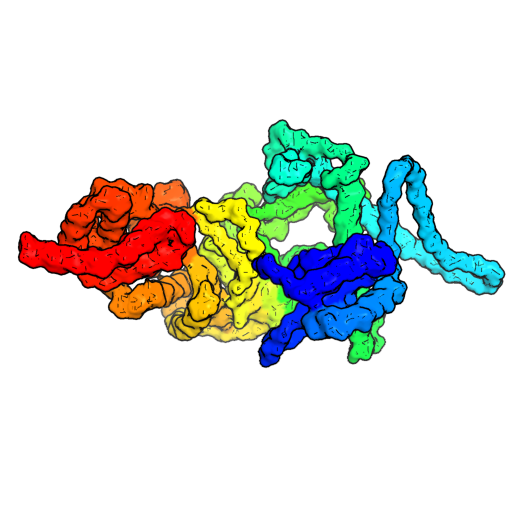8.262 -3.007 1.00 88.00 200 PRO A CA 1
ATOM 1631 C C . PRO A 1 200 ? 39.146 7.017 -2.967 1.00 88.00 200 PRO A C 1
ATOM 1633 O O . PRO A 1 200 ? 38.798 5.991 -3.552 1.00 88.00 200 PRO A O 1
ATOM 1636 N N . ARG A 1 201 ? 40.313 7.096 -2.312 1.00 87.94 201 ARG A N 1
ATOM 1637 C CA . ARG A 1 201 ? 41.284 6.001 -2.134 1.00 87.94 201 ARG A CA 1
ATOM 1638 C C . ARG A 1 201 ? 41.471 5.574 -0.672 1.00 87.94 201 ARG A C 1
ATOM 1640 O O . ARG A 1 201 ? 42.443 4.893 -0.356 1.00 87.94 201 ARG A O 1
ATOM 1647 N N . SER A 1 202 ? 40.580 5.996 0.222 1.00 86.94 202 SER A N 1
ATOM 1648 C CA . SER A 1 202 ? 40.687 5.776 1.673 1.00 86.94 202 SER A CA 1
ATOM 1649 C C . SER A 1 202 ? 40.397 4.348 2.143 1.00 86.94 202 SER A C 1
ATOM 1651 O O . SER A 1 202 ? 40.604 4.065 3.319 1.00 86.94 202 SER A O 1
ATOM 1653 N N . GLN A 1 203 ? 39.930 3.448 1.268 1.00 83.81 203 GLN A N 1
ATOM 1654 C CA . GLN A 1 203 ? 39.428 2.112 1.629 1.00 83.81 203 GLN A CA 1
ATOM 1655 C C . GLN A 1 203 ? 38.215 2.136 2.576 1.00 83.81 203 GLN A C 1
ATOM 1657 O O . GLN A 1 203 ? 37.863 1.106 3.152 1.00 83.81 203 GLN A O 1
ATOM 1662 N N . ALA A 1 204 ? 37.569 3.293 2.737 1.00 82.56 204 ALA A N 1
ATOM 1663 C CA . ALA A 1 204 ? 36.348 3.445 3.515 1.00 82.56 204 ALA A CA 1
ATOM 1664 C C . ALA A 1 204 ? 35.094 3.247 2.642 1.00 82.56 204 ALA A C 1
ATOM 1666 O O . ALA A 1 204 ? 35.154 3.157 1.413 1.00 82.56 204 ALA A O 1
ATOM 1667 N N . THR A 1 205 ? 33.928 3.152 3.284 1.00 80.62 205 THR A N 1
ATOM 1668 C CA . THR A 1 205 ? 32.632 3.109 2.591 1.00 80.62 205 THR A CA 1
ATOM 1669 C C . THR A 1 205 ?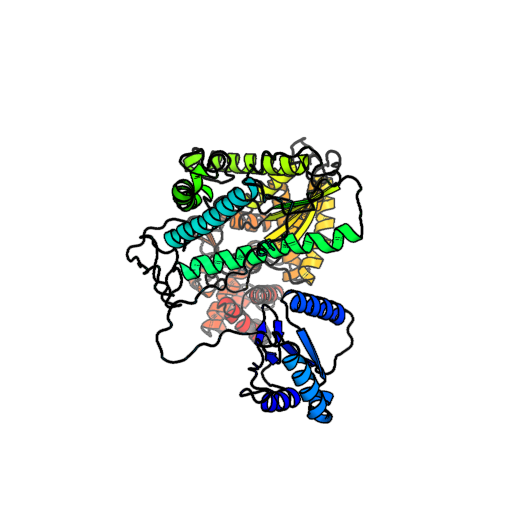 32.497 4.305 1.648 1.00 80.62 205 THR A C 1
ATOM 1671 O O . THR A 1 205 ? 32.858 5.406 2.032 1.00 80.62 205 THR A O 1
ATOM 1674 N N . GLY A 1 206 ? 31.985 4.094 0.431 1.00 81.19 206 GLY A N 1
ATOM 1675 C CA . GLY A 1 206 ? 31.809 5.159 -0.567 1.00 81.19 206 GLY A CA 1
ATOM 1676 C C . GLY A 1 206 ? 33.034 5.445 -1.443 1.00 81.19 206 GLY A C 1
ATOM 1677 O O . GLY A 1 206 ? 32.931 6.230 -2.382 1.00 81.19 206 GLY A O 1
ATOM 1678 N N . ASP A 1 207 ? 34.181 4.805 -1.180 1.00 90.25 207 ASP A N 1
ATOM 1679 C CA . ASP A 1 207 ? 35.392 4.992 -1.985 1.00 90.25 207 ASP A CA 1
ATOM 1680 C C . ASP A 1 207 ? 35.319 4.264 -3.343 1.00 90.25 207 ASP A C 1
ATOM 1682 O O . ASP A 1 207 ? 34.398 3.489 -3.623 1.00 90.25 207 ASP A O 1
ATOM 1686 N N . TRP A 1 208 ? 36.314 4.496 -4.205 1.00 91.88 208 TRP A N 1
ATOM 1687 C CA . TRP A 1 208 ? 36.345 3.927 -5.556 1.00 91.88 208 TRP A CA 1
ATOM 1688 C C . TRP A 1 208 ? 36.331 2.395 -5.558 1.00 91.88 208 TRP A C 1
ATOM 1690 O O . TRP A 1 208 ? 35.608 1.769 -6.335 1.00 91.88 208 TRP A O 1
ATOM 1700 N N . ASN A 1 209 ? 37.115 1.773 -4.675 1.00 91.06 209 ASN A N 1
ATOM 1701 C CA . ASN A 1 209 ? 37.213 0.317 -4.621 1.00 91.06 209 ASN A CA 1
ATOM 1702 C C . ASN A 1 209 ? 35.909 -0.299 -4.108 1.00 91.06 209 ASN A C 1
ATOM 1704 O O . ASN A 1 209 ? 35.461 -1.319 -4.627 1.00 91.06 209 ASN A O 1
ATOM 1708 N N . SER A 1 210 ? 35.282 0.320 -3.109 1.00 88.25 210 SER A N 1
ATOM 1709 C CA . SER A 1 210 ? 33.979 -0.066 -2.576 1.00 88.25 210 SER A CA 1
ATOM 1710 C C . SER A 1 210 ? 32.897 0.024 -3.653 1.00 88.25 210 SER A C 1
ATOM 1712 O O . SER A 1 210 ? 32.153 -0.940 -3.854 1.00 88.25 210 SER A O 1
ATOM 1714 N N . ALA A 1 211 ? 32.863 1.125 -4.412 1.00 89.44 211 ALA A N 1
ATOM 1715 C CA . ALA A 1 211 ? 31.947 1.310 -5.534 1.00 89.44 211 ALA A CA 1
ATOM 1716 C C . ALA A 1 211 ? 32.111 0.215 -6.602 1.00 89.44 211 ALA A C 1
ATOM 1718 O O . ALA A 1 211 ? 31.136 -0.461 -6.943 1.00 89.44 211 ALA A O 1
ATOM 1719 N N . LEU A 1 212 ? 33.339 -0.021 -7.075 1.00 91.31 212 LEU A N 1
ATOM 1720 C CA . LEU A 1 212 ? 33.613 -1.058 -8.073 1.00 91.31 212 LEU A CA 1
ATOM 1721 C C . LEU A 1 212 ? 33.306 -2.465 -7.555 1.00 91.31 212 LEU A C 1
ATOM 1723 O O . LEU A 1 212 ? 32.728 -3.262 -8.285 1.00 91.31 212 LEU A O 1
ATOM 1727 N N . ASN A 1 213 ? 33.629 -2.776 -6.299 1.00 90.44 213 ASN A N 1
ATOM 1728 C CA . ASN A 1 213 ? 33.315 -4.078 -5.709 1.00 90.44 213 ASN A CA 1
ATOM 1729 C C . ASN A 1 213 ? 31.804 -4.349 -5.691 1.00 90.44 213 ASN A C 1
ATOM 1731 O O . ASN A 1 213 ? 31.382 -5.471 -5.974 1.00 90.44 213 ASN A O 1
ATOM 1735 N N . TRP A 1 214 ? 30.982 -3.341 -5.385 1.00 88.38 214 TRP A N 1
ATOM 1736 C CA . TRP A 1 214 ? 29.526 -3.466 -5.473 1.00 88.38 214 TRP A CA 1
ATOM 1737 C C . TRP A 1 214 ? 29.052 -3.691 -6.907 1.00 88.38 214 TRP A C 1
ATOM 1739 O O . TRP A 1 214 ? 28.252 -4.596 -7.137 1.00 88.38 214 TRP A O 1
ATOM 1749 N N . ILE A 1 215 ? 29.580 -2.926 -7.867 1.00 90.19 215 ILE A N 1
ATOM 1750 C CA . ILE A 1 215 ? 29.258 -3.090 -9.291 1.00 90.19 215 ILE A CA 1
ATOM 1751 C C . ILE A 1 215 ? 29.623 -4.505 -9.755 1.00 90.19 215 ILE A C 1
ATOM 1753 O O . ILE A 1 215 ? 28.778 -5.202 -10.306 1.00 90.19 215 ILE A O 1
ATOM 1757 N N . LEU A 1 216 ? 30.836 -4.979 -9.459 1.00 89.88 216 LEU A N 1
ATOM 1758 C CA . LEU A 1 216 ? 31.297 -6.318 -9.829 1.00 89.88 216 LEU A CA 1
ATOM 1759 C C . LEU A 1 216 ? 30.422 -7.423 -9.231 1.00 89.88 216 LEU A C 1
ATOM 1761 O O . LEU A 1 216 ? 30.088 -8.364 -9.941 1.00 89.88 216 LEU A O 1
ATOM 1765 N N . ARG A 1 217 ? 29.992 -7.297 -7.969 1.00 88.62 217 ARG A N 1
ATOM 1766 C CA . ARG A 1 217 ? 29.061 -8.254 -7.341 1.00 88.62 217 ARG A CA 1
ATOM 1767 C C . ARG A 1 217 ? 27.713 -8.304 -8.055 1.00 88.62 217 ARG A C 1
ATOM 1769 O O . ARG A 1 217 ? 27.161 -9.385 -8.248 1.00 88.62 217 ARG A O 1
ATOM 1776 N N . VAL A 1 218 ? 27.175 -7.145 -8.441 1.00 86.12 218 VAL A N 1
ATOM 1777 C CA . VAL A 1 218 ? 25.914 -7.072 -9.193 1.00 86.12 218 VAL A CA 1
ATOM 1778 C C . VAL A 1 218 ? 26.088 -7.694 -10.576 1.00 86.12 218 VAL A C 1
ATOM 1780 O O . VAL A 1 218 ? 25.265 -8.513 -10.971 1.00 86.12 218 VAL A O 1
ATOM 1783 N N . LEU A 1 219 ? 27.174 -7.376 -11.282 1.00 83.56 219 LEU A N 1
ATOM 1784 C CA . LEU A 1 219 ? 27.473 -7.947 -12.596 1.00 83.56 219 LEU A CA 1
ATOM 1785 C C . LEU A 1 219 ? 27.678 -9.460 -12.537 1.00 83.56 219 LEU A C 1
ATOM 1787 O O . LEU A 1 219 ? 27.135 -10.177 -13.375 1.00 83.56 219 LEU A O 1
ATOM 1791 N N . GLU A 1 220 ? 28.405 -9.956 -11.536 1.00 83.62 220 GLU A N 1
ATOM 1792 C CA . GLU A 1 220 ? 28.568 -11.387 -11.286 1.00 83.62 220 GLU A CA 1
ATOM 1793 C C . GLU A 1 220 ? 27.195 -12.043 -11.115 1.00 83.62 220 GLU A C 1
ATOM 1795 O O . GLU A 1 220 ? 26.871 -12.976 -11.850 1.00 83.62 220 GLU A O 1
ATOM 1800 N N . ASN A 1 221 ? 26.342 -11.490 -10.248 1.00 81.31 221 ASN A N 1
ATOM 1801 C CA . ASN A 1 221 ? 24.991 -11.997 -10.030 1.00 81.31 221 ASN A CA 1
ATOM 1802 C C . ASN A 1 221 ? 24.138 -11.976 -11.312 1.00 81.31 221 ASN A C 1
ATOM 1804 O O . ASN A 1 221 ? 23.556 -12.997 -11.671 1.00 81.31 221 ASN A O 1
ATOM 1808 N N . CYS A 1 222 ? 24.108 -10.863 -12.049 1.00 77.00 222 CYS A N 1
ATOM 1809 C CA . CYS A 1 222 ? 23.392 -10.758 -13.324 1.00 77.00 222 CYS A CA 1
ATOM 1810 C C . CYS A 1 222 ? 23.913 -11.770 -14.362 1.00 77.00 222 CYS A C 1
ATOM 1812 O O . CYS A 1 222 ? 23.128 -12.381 -15.089 1.00 77.00 222 CYS A O 1
ATOM 1814 N N . SER A 1 223 ? 25.227 -12.016 -14.395 1.00 72.56 223 SER A N 1
ATOM 1815 C CA . SER A 1 223 ? 25.846 -12.972 -15.321 1.00 72.56 223 SER A CA 1
ATOM 1816 C C . SER A 1 223 ? 25.492 -14.435 -15.015 1.00 72.56 223 SER A C 1
ATOM 1818 O O . SER A 1 223 ? 25.432 -15.258 -15.934 1.00 72.56 223 SER A O 1
ATOM 1820 N N . LEU A 1 224 ? 25.201 -14.773 -13.751 1.00 68.19 224 LEU A N 1
ATOM 1821 C CA . LEU A 1 224 ? 24.778 -16.122 -13.356 1.00 68.19 224 LEU A CA 1
ATOM 1822 C C . LEU A 1 224 ? 23.427 -16.504 -13.975 1.00 68.19 224 LEU A C 1
ATOM 1824 O O . LEU A 1 224 ? 23.248 -17.662 -14.364 1.00 68.19 224 LEU A O 1
ATOM 1828 N N . TYR A 1 225 ? 22.502 -15.549 -14.113 1.00 61.78 225 TYR A N 1
ATOM 1829 C CA . TYR A 1 225 ? 21.200 -15.784 -14.746 1.00 61.78 225 TYR A CA 1
ATOM 1830 C C . TYR A 1 225 ? 21.336 -16.037 -16.251 1.00 61.78 225 TYR A C 1
ATOM 1832 O O . TYR A 1 225 ? 20.723 -16.971 -16.766 1.00 61.78 225 TYR A O 1
ATOM 1840 N N . GLY A 1 226 ? 22.224 -15.301 -16.930 1.00 55.16 226 GLY A N 1
ATOM 1841 C CA . GLY A 1 226 ? 22.534 -15.536 -18.345 1.00 55.16 226 GLY A CA 1
ATOM 1842 C C . GLY A 1 226 ? 23.167 -16.908 -18.616 1.00 55.16 226 GLY A C 1
ATOM 1843 O O . GLY A 1 226 ? 22.858 -17.543 -19.620 1.00 55.16 226 GLY A O 1
ATOM 1844 N N . ARG A 1 227 ? 24.012 -17.419 -17.705 1.00 50.47 227 ARG A N 1
ATOM 1845 C CA . ARG A 1 227 ? 24.687 -18.725 -17.871 1.00 50.47 227 ARG A CA 1
ATOM 1846 C C . ARG A 1 227 ? 23.824 -19.933 -17.486 1.00 50.47 227 ARG A C 1
ATOM 1848 O O . ARG A 1 227 ? 23.970 -20.991 -18.096 1.00 50.47 227 ARG A O 1
ATOM 1855 N N . LYS A 1 228 ? 22.945 -19.819 -16.481 1.00 44.72 228 LYS A N 1
ATOM 1856 C CA . LYS A 1 228 ? 22.080 -20.935 -16.036 1.00 44.72 228 LYS A CA 1
ATOM 1857 C C . LYS A 1 228 ? 20.863 -21.164 -16.937 1.00 44.72 228 LYS A C 1
ATOM 1859 O O . LYS A 1 228 ? 20.451 -22.312 -17.059 1.00 44.72 228 LYS A O 1
ATOM 1864 N N . ALA A 1 229 ? 20.344 -20.137 -17.615 1.00 46.81 229 ALA A N 1
ATOM 1865 C CA . ALA A 1 229 ? 19.292 -20.302 -18.629 1.00 46.81 229 ALA A CA 1
ATOM 1866 C C . ALA A 1 229 ? 19.756 -21.135 -19.846 1.00 46.81 229 ALA A C 1
ATOM 1868 O O . ALA A 1 229 ? 18.942 -21.751 -20.528 1.00 46.81 229 ALA A O 1
ATOM 1869 N N . PHE A 1 230 ? 21.072 -21.220 -20.076 1.00 44.28 230 PHE A N 1
ATOM 1870 C CA . PHE A 1 230 ? 21.665 -21.880 -21.241 1.00 44.28 230 PHE A CA 1
ATOM 1871 C C . PHE A 1 230 ? 21.804 -23.412 -21.138 1.00 44.28 230 PHE A C 1
ATOM 1873 O O . PHE A 1 230 ? 22.017 -24.056 -22.160 1.00 44.28 230 PHE A O 1
ATOM 1880 N N . ARG A 1 231 ? 21.716 -24.026 -19.943 1.00 43.03 231 ARG A N 1
ATOM 1881 C CA . ARG A 1 231 ? 22.002 -25.474 -19.771 1.00 43.03 231 ARG A CA 1
ATOM 1882 C C . ARG A 1 231 ? 20.787 -26.416 -19.706 1.00 43.03 231 ARG A C 1
ATOM 1884 O O . ARG A 1 231 ? 20.890 -27.480 -20.306 1.00 43.03 231 ARG A O 1
ATOM 1891 N N . PRO A 1 232 ? 19.662 -26.112 -19.030 1.00 42.41 232 PRO A N 1
ATOM 1892 C CA . PRO A 1 232 ? 18.575 -27.092 -18.912 1.00 42.41 232 PRO A CA 1
ATOM 1893 C C . PRO A 1 232 ? 17.628 -27.122 -20.120 1.00 42.41 232 PRO A C 1
ATOM 1895 O O . PRO A 1 232 ? 17.113 -28.180 -20.460 1.00 42.41 232 PRO A O 1
ATOM 1898 N N . TYR A 1 233 ? 17.388 -25.982 -20.777 1.00 42.75 233 TYR A N 1
ATOM 1899 C CA . TYR A 1 233 ? 16.305 -25.877 -21.766 1.00 42.75 233 TYR A CA 1
ATOM 1900 C C . TYR A 1 233 ? 16.663 -26.504 -23.125 1.00 42.75 233 TYR A C 1
ATOM 1902 O O . TYR A 1 233 ? 15.847 -27.192 -23.734 1.00 42.75 233 TYR A O 1
ATOM 1910 N N . HIS A 1 234 ? 17.913 -26.346 -23.577 1.00 41.47 234 HIS A N 1
ATOM 1911 C CA . HIS A 1 234 ? 18.344 -26.825 -24.897 1.00 41.47 234 HIS A CA 1
ATOM 1912 C C . HIS A 1 234 ? 18.456 -28.362 -24.988 1.00 41.47 234 HIS A C 1
ATOM 1914 O O . HIS A 1 234 ? 18.372 -28.918 -26.082 1.00 41.47 234 HIS A O 1
ATOM 1920 N N . LEU A 1 235 ? 18.609 -29.058 -23.853 1.00 45.41 235 LEU A N 1
ATOM 1921 C CA . LEU A 1 235 ? 18.631 -30.527 -23.798 1.00 45.41 235 LEU A CA 1
ATOM 1922 C C . LEU A 1 235 ? 17.230 -31.153 -23.866 1.00 45.41 235 LEU A C 1
ATOM 1924 O O . LEU A 1 235 ? 17.113 -32.322 -24.215 1.00 45.41 235 LEU A O 1
ATOM 1928 N N . LEU A 1 236 ? 16.180 -30.390 -23.543 1.00 42.84 236 LEU A N 1
ATOM 1929 C CA . LEU A 1 236 ? 14.798 -30.879 -23.509 1.00 42.84 236 LEU A CA 1
ATOM 1930 C C . LEU A 1 236 ? 13.988 -30.463 -24.748 1.00 42.84 236 LEU A C 1
ATOM 1932 O O . LEU A 1 236 ? 13.060 -31.179 -25.121 1.00 42.84 236 LEU A O 1
ATOM 1936 N N . HIS A 1 237 ? 14.354 -29.364 -25.422 1.00 40.31 237 HIS A N 1
ATOM 1937 C CA . HIS A 1 237 ? 13.654 -28.865 -26.613 1.00 40.31 237 HIS A CA 1
ATOM 1938 C C . HIS A 1 237 ? 14.629 -28.386 -27.707 1.00 40.31 237 HIS A C 1
ATOM 1940 O O . HIS A 1 237 ? 14.928 -27.192 -27.790 1.00 40.31 237 HIS A O 1
ATOM 1946 N N . PRO A 1 238 ? 15.135 -29.284 -28.571 1.00 39.03 238 PRO A N 1
ATOM 1947 C CA . PRO A 1 238 ? 15.883 -28.882 -29.755 1.00 39.03 238 PRO A CA 1
ATOM 1948 C C . PRO A 1 238 ? 14.909 -28.305 -30.793 1.00 39.03 238 PRO A C 1
ATOM 1950 O O . PRO A 1 238 ? 14.221 -29.048 -31.487 1.00 39.03 238 PRO A O 1
ATOM 1953 N N . SER A 1 239 ? 14.821 -26.976 -30.889 1.00 39.09 239 SER A N 1
ATOM 1954 C CA . SER A 1 239 ? 14.160 -26.330 -32.029 1.00 39.09 239 SER A CA 1
ATOM 1955 C C . SER A 1 239 ? 15.152 -26.220 -33.198 1.00 39.09 239 SER A C 1
ATOM 1957 O O . SER A 1 239 ? 16.264 -25.737 -32.970 1.00 39.09 239 SER A O 1
ATOM 1959 N N . PRO A 1 240 ? 14.794 -26.625 -34.433 1.00 37.34 240 PRO A N 1
ATOM 1960 C CA . PRO A 1 240 ? 15.712 -26.621 -35.578 1.00 37.34 240 PRO A CA 1
ATOM 1961 C C . PRO A 1 240 ? 16.081 -25.230 -36.120 1.00 37.34 240 PRO A C 1
ATOM 1963 O O . PRO A 1 240 ? 16.934 -25.139 -36.995 1.00 37.34 240 PRO A O 1
ATOM 1966 N N . GLU A 1 241 ? 15.462 -24.150 -35.631 1.00 39.16 241 GLU A N 1
ATOM 1967 C CA . GLU A 1 241 ? 15.542 -22.823 -36.269 1.00 39.16 241 GLU A CA 1
ATOM 1968 C C . GLU A 1 241 ? 16.160 -21.720 -35.390 1.00 39.16 241 GLU A C 1
ATOM 1970 O O . GLU A 1 241 ? 16.155 -20.548 -35.762 1.00 39.16 241 GLU A O 1
ATOM 1975 N N . ALA A 1 242 ? 16.734 -22.053 -34.231 1.00 38.50 242 ALA A N 1
ATOM 1976 C CA . ALA A 1 242 ? 17.359 -21.051 -33.367 1.00 38.50 242 ALA A CA 1
ATOM 1977 C C . ALA A 1 242 ? 18.742 -20.636 -33.899 1.00 38.50 242 ALA A C 1
ATOM 1979 O O . ALA A 1 242 ? 19.781 -21.190 -33.537 1.00 38.50 242 ALA A O 1
ATOM 1980 N N . SER A 1 243 ? 18.756 -19.618 -34.753 1.00 36.59 243 SER A N 1
ATOM 1981 C CA . SER A 1 243 ? 19.934 -18.817 -35.065 1.00 36.59 243 SER A CA 1
ATOM 1982 C C . SER A 1 243 ? 20.520 -18.208 -33.783 1.00 36.59 243 SER A C 1
ATOM 1984 O O . SER A 1 243 ? 20.072 -17.154 -33.355 1.00 36.59 243 SER A O 1
ATOM 1986 N N . GLY A 1 244 ? 21.499 -18.869 -33.160 1.00 36.59 244 GLY A N 1
ATOM 1987 C CA . GLY A 1 244 ? 22.543 -18.280 -32.300 1.00 36.59 244 GLY A CA 1
ATOM 1988 C C . GLY A 1 244 ? 22.158 -17.526 -31.012 1.00 36.59 244 GLY A C 1
ATOM 1989 O O . GLY A 1 244 ? 23.037 -17.283 -30.189 1.00 36.59 244 GLY A O 1
ATOM 1990 N N . GLU A 1 245 ? 20.895 -17.182 -30.783 1.00 43.41 245 GLU A N 1
ATOM 1991 C CA . GLU A 1 245 ? 20.422 -16.426 -29.623 1.00 43.41 245 GLU A CA 1
ATOM 1992 C C . GLU A 1 245 ? 19.572 -17.347 -28.742 1.00 43.41 245 GLU A C 1
ATOM 1994 O O . GLU A 1 245 ? 18.386 -17.568 -28.976 1.00 43.41 245 GLU A O 1
ATOM 1999 N N . GLY A 1 246 ? 20.197 -17.941 -27.722 1.00 42.28 246 GLY A N 1
ATOM 2000 C CA . GLY A 1 246 ? 19.462 -18.651 -26.670 1.00 42.28 246 GLY A CA 1
ATOM 2001 C C . GLY A 1 246 ? 18.538 -17.706 -25.878 1.00 42.28 246 GLY A C 1
ATOM 2002 O O . GLY A 1 246 ? 18.634 -16.486 -26.029 1.00 42.28 246 GLY A O 1
ATOM 2003 N N . PRO A 1 247 ? 17.666 -18.227 -24.991 1.00 47.72 247 PRO A N 1
ATOM 2004 C CA . PRO A 1 247 ? 16.760 -17.417 -24.175 1.00 47.72 247 PRO A CA 1
ATOM 2005 C C . PRO A 1 247 ? 17.553 -16.624 -23.121 1.00 47.72 247 PRO A C 1
ATOM 2007 O O . PRO A 1 247 ? 17.721 -17.045 -21.977 1.00 47.72 247 PRO A O 1
ATOM 2010 N N . GLY A 1 248 ? 18.114 -15.490 -23.537 1.00 56.53 248 GLY A N 1
ATOM 2011 C CA . GLY A 1 248 ? 18.837 -14.542 -22.698 1.00 56.53 248 GLY A CA 1
ATOM 2012 C C . GLY A 1 248 ? 17.910 -13.491 -22.090 1.00 56.53 248 GLY A C 1
ATOM 2013 O O . GLY A 1 248 ? 16.841 -13.189 -22.618 1.00 56.53 248 GLY A O 1
ATOM 2014 N N . VAL A 1 249 ? 18.331 -12.898 -20.970 1.00 71.50 249 VAL A N 1
ATOM 2015 C CA . VAL A 1 249 ? 17.662 -11.719 -20.403 1.00 71.50 249 VAL A CA 1
ATOM 2016 C C . VAL A 1 249 ? 17.821 -10.558 -21.385 1.00 71.50 249 VAL A C 1
ATOM 2018 O O . VAL A 1 249 ? 18.942 -10.126 -21.652 1.00 71.50 249 VAL A O 1
ATOM 2021 N N . ARG A 1 250 ? 16.706 -10.041 -21.907 1.00 77.12 250 ARG A N 1
ATOM 2022 C CA . ARG A 1 250 ? 16.688 -8.872 -22.790 1.00 77.12 250 ARG A CA 1
ATOM 2023 C C . ARG A 1 250 ? 16.287 -7.635 -21.994 1.00 77.12 250 ARG A C 1
ATOM 2025 O O . ARG A 1 250 ? 15.191 -7.579 -21.448 1.00 77.12 250 ARG A O 1
ATOM 2032 N N . ALA A 1 251 ? 17.171 -6.644 -21.952 1.00 81.75 251 ALA A N 1
ATOM 2033 C CA . ALA A 1 251 ? 16.878 -5.326 -21.401 1.00 81.75 251 ALA A CA 1
ATOM 2034 C C . ALA A 1 251 ? 16.633 -4.338 -22.548 1.00 81.75 251 ALA A C 1
ATOM 2036 O O . ALA A 1 251 ? 17.410 -4.282 -23.500 1.00 81.75 251 ALA A O 1
ATOM 2037 N N . THR A 1 252 ? 15.555 -3.562 -22.463 1.00 84.50 252 THR A N 1
ATOM 2038 C CA . THR A 1 252 ? 15.195 -2.540 -23.455 1.00 84.50 252 THR A CA 1
ATOM 2039 C C . THR A 1 252 ? 14.751 -1.270 -22.750 1.00 84.50 252 THR A C 1
ATOM 2041 O O . THR A 1 252 ? 14.028 -1.339 -21.758 1.00 84.50 252 THR A O 1
ATOM 2044 N N . GLN A 1 253 ? 15.136 -0.114 -23.282 1.00 85.12 253 GLN A N 1
ATOM 2045 C CA . GLN A 1 253 ? 14.596 1.174 -22.859 1.00 85.12 253 GLN A CA 1
ATOM 2046 C C . GLN A 1 253 ? 13.361 1.475 -23.712 1.00 85.12 253 GLN A C 1
ATOM 2048 O O . GLN A 1 253 ? 13.429 1.487 -24.939 1.00 85.12 253 GLN A O 1
ATOM 2053 N N . SER A 1 254 ? 12.200 1.620 -23.079 1.00 88.31 254 SER A N 1
ATOM 2054 C CA . SER A 1 254 ? 10.922 1.905 -23.744 1.00 88.31 254 SER A CA 1
ATOM 2055 C C . SER A 1 254 ? 9.947 2.510 -22.738 1.00 88.31 254 SER A C 1
ATOM 2057 O O . SER A 1 254 ? 10.140 2.379 -21.528 1.00 88.31 254 SER A O 1
ATOM 2059 N N . SER A 1 255 ? 8.895 3.171 -23.221 1.00 90.94 255 SER A N 1
ATOM 2060 C CA . SER A 1 255 ? 7.815 3.617 -22.341 1.00 90.94 255 SER A CA 1
ATOM 2061 C C . SER A 1 255 ? 6.867 2.457 -22.049 1.00 90.94 255 SER A C 1
ATOM 2063 O O . SER A 1 255 ? 6.499 1.719 -22.955 1.00 90.94 255 SER A O 1
ATOM 2065 N N . ALA A 1 256 ? 6.408 2.326 -20.805 1.00 92.81 256 ALA A N 1
ATOM 2066 C CA . ALA A 1 256 ? 5.405 1.322 -20.449 1.00 92.81 256 ALA A CA 1
ATOM 2067 C C . ALA A 1 256 ? 4.044 1.558 -21.131 1.00 92.81 256 ALA A C 1
ATOM 2069 O O . ALA A 1 256 ? 3.205 0.668 -21.125 1.00 92.81 256 ALA A O 1
ATOM 2070 N N . THR A 1 257 ? 3.811 2.745 -21.700 1.00 94.38 257 THR A N 1
ATOM 2071 C CA . THR A 1 257 ? 2.590 3.054 -22.457 1.00 94.38 257 THR A CA 1
ATOM 2072 C C . THR A 1 257 ? 2.676 2.663 -23.930 1.00 94.38 257 THR A C 1
ATOM 2074 O O . THR A 1 257 ? 1.642 2.630 -24.588 1.00 94.38 257 THR A O 1
ATOM 2077 N N . ILE A 1 258 ? 3.884 2.411 -24.455 1.00 93.44 258 ILE A N 1
ATOM 2078 C CA . ILE A 1 258 ? 4.138 2.036 -25.853 1.00 93.44 258 ILE A CA 1
ATOM 2079 C C . ILE A 1 258 ? 5.398 1.162 -25.898 1.00 93.44 258 ILE A C 1
ATOM 2081 O O . ILE A 1 258 ? 6.530 1.657 -25.888 1.00 93.44 258 ILE A O 1
ATOM 2085 N N . LEU A 1 259 ? 5.196 -0.148 -25.952 1.00 93.62 259 LEU A N 1
ATOM 2086 C CA . LEU A 1 259 ? 6.238 -1.158 -25.996 1.00 93.62 259 LEU A CA 1
ATOM 2087 C C . LEU A 1 259 ? 6.529 -1.582 -27.449 1.00 93.62 259 LEU A C 1
ATOM 2089 O O . LEU A 1 259 ? 5.603 -1.769 -28.241 1.00 93.62 259 LEU A O 1
ATOM 2093 N N . PRO A 1 260 ? 7.802 -1.819 -27.815 1.00 93.31 260 PRO A N 1
ATOM 2094 C CA . PRO A 1 260 ? 8.214 -2.172 -29.175 1.00 93.31 260 PRO A CA 1
ATOM 2095 C C . PRO A 1 260 ? 7.999 -3.666 -29.485 1.00 93.31 260 PRO A C 1
ATOM 2097 O O . PRO A 1 260 ? 8.855 -4.316 -30.083 1.00 93.31 260 PRO A O 1
ATOM 2100 N N . TYR A 1 261 ? 6.873 -4.227 -29.046 1.00 93.81 261 TYR A N 1
ATOM 2101 C CA . TYR A 1 261 ? 6.502 -5.626 -29.261 1.00 93.81 261 TYR A CA 1
ATOM 2102 C C . TYR A 1 261 ? 5.148 -5.703 -29.978 1.00 93.81 261 TYR A C 1
ATOM 2104 O O . TYR A 1 261 ? 4.290 -4.844 -29.751 1.00 93.81 261 TYR A O 1
ATOM 2112 N N . PRO A 1 262 ? 4.928 -6.702 -30.849 1.00 95.19 262 PRO A N 1
ATOM 2113 C CA . PRO A 1 262 ? 3.632 -6.906 -31.485 1.00 95.19 262 PRO A CA 1
ATOM 2114 C C . PRO A 1 262 ? 2.564 -7.315 -30.460 1.00 95.19 262 PRO A C 1
ATOM 2116 O O . PRO A 1 262 ? 2.850 -7.579 -29.290 1.00 95.19 262 PRO A O 1
ATOM 2119 N N . ASP A 1 263 ? 1.313 -7.354 -30.902 1.00 96.06 263 ASP A N 1
ATOM 2120 C CA . ASP A 1 263 ? 0.203 -7.849 -30.092 1.00 96.06 263 ASP A CA 1
ATOM 2121 C C . ASP A 1 263 ? 0.427 -9.321 -29.722 1.00 96.06 263 ASP A C 1
ATOM 2123 O O . ASP A 1 263 ? 0.978 -10.090 -30.510 1.00 96.06 263 ASP A O 1
ATOM 2127 N N . ASN A 1 264 ? -0.044 -9.739 -28.542 1.00 96.38 264 ASN A N 1
ATOM 2128 C CA . ASN A 1 264 ? 0.039 -11.134 -28.089 1.00 96.38 264 ASN A CA 1
ATOM 2129 C C . ASN A 1 264 ? 1.473 -11.708 -28.059 1.00 96.38 264 ASN A C 1
ATOM 2131 O O . ASN A 1 264 ? 1.701 -12.869 -28.395 1.00 96.38 264 ASN A O 1
ATOM 2135 N N . TYR A 1 265 ? 2.447 -10.897 -27.658 1.00 95.31 265 TYR A N 1
ATOM 2136 C CA . TYR A 1 265 ? 3.855 -11.271 -27.602 1.00 95.31 265 TYR A CA 1
ATOM 2137 C C . TYR A 1 265 ? 4.252 -11.991 -26.302 1.00 95.31 265 TYR A C 1
ATOM 2139 O O . TYR A 1 265 ? 4.901 -13.036 -26.349 1.00 95.31 265 TYR A O 1
ATOM 2147 N N . PHE A 1 266 ? 3.856 -11.469 -25.137 1.00 95.56 266 PHE A N 1
ATOM 2148 C CA . PHE A 1 266 ? 4.275 -11.985 -23.829 1.00 95.56 266 PHE A CA 1
ATOM 2149 C C . PHE A 1 266 ? 3.284 -12.999 -23.245 1.00 95.56 266 PHE A C 1
ATOM 2151 O O . PHE A 1 266 ? 2.070 -12.802 -23.291 1.00 95.56 266 PHE A O 1
ATOM 2158 N N . ASP A 1 267 ? 3.809 -14.061 -22.628 1.00 95.56 267 ASP A N 1
ATOM 2159 C CA . ASP A 1 267 ? 3.022 -15.029 -21.847 1.00 95.56 267 ASP A CA 1
ATOM 2160 C C . ASP A 1 267 ? 2.602 -14.463 -20.484 1.00 95.56 267 ASP A C 1
ATOM 2162 O O . ASP A 1 267 ? 1.495 -14.719 -19.998 1.00 95.56 267 ASP A O 1
ATOM 2166 N N . ALA A 1 268 ? 3.487 -13.671 -19.875 1.00 96.69 268 ALA A N 1
ATOM 2167 C CA . ALA A 1 268 ? 3.224 -13.005 -18.615 1.00 96.69 268 ALA A CA 1
ATOM 2168 C C . ALA A 1 268 ? 3.911 -11.639 -18.517 1.00 96.69 268 ALA A C 1
ATOM 2170 O O . ALA A 1 268 ? 4.972 -11.418 -19.101 1.00 96.69 268 ALA A O 1
ATOM 2171 N N . VAL A 1 269 ? 3.313 -10.746 -17.731 1.00 96.62 269 VAL A N 1
ATOM 2172 C CA . VAL A 1 269 ? 3.866 -9.441 -17.358 1.00 96.62 269 VAL A CA 1
ATOM 2173 C C . VAL A 1 269 ? 3.908 -9.337 -15.833 1.00 96.62 269 VAL A C 1
ATOM 2175 O O . VAL A 1 269 ? 2.982 -9.746 -15.140 1.00 96.62 269 VAL A O 1
ATOM 2178 N N . PHE A 1 270 ? 4.989 -8.791 -15.289 1.00 95.56 270 PHE A N 1
ATOM 2179 C CA . PHE A 1 270 ? 5.100 -8.466 -13.870 1.00 95.56 270 PHE A CA 1
ATOM 2180 C C . PHE A 1 270 ? 5.537 -7.010 -13.756 1.00 95.56 270 PHE A C 1
ATOM 2182 O O . PHE A 1 270 ? 6.533 -6.628 -14.370 1.00 95.56 270 PHE A O 1
ATOM 2189 N N . THR A 1 271 ? 4.800 -6.196 -13.004 1.00 93.00 271 THR A N 1
ATOM 2190 C CA . THR A 1 271 ? 5.089 -4.764 -12.888 1.00 93.00 271 THR A CA 1
ATOM 2191 C C . THR A 1 271 ? 4.803 -4.220 -11.491 1.00 93.00 271 THR A C 1
ATOM 2193 O O . THR A 1 271 ? 3.845 -4.618 -10.832 1.00 93.00 271 THR A O 1
ATOM 2196 N N . ASP A 1 272 ? 5.626 -3.259 -11.078 1.00 88.81 272 ASP A N 1
ATOM 2197 C CA . ASP A 1 272 ? 5.470 -2.429 -9.879 1.00 88.81 272 ASP A CA 1
ATOM 2198 C C . ASP A 1 272 ? 5.328 -0.969 -10.353 1.00 88.81 272 ASP A C 1
ATOM 2200 O O . ASP A 1 272 ? 6.336 -0.293 -10.579 1.00 88.81 272 ASP A O 1
ATOM 2204 N N . PRO A 1 273 ? 4.105 -0.520 -10.709 1.00 87.06 273 PRO A N 1
ATOM 2205 C CA . PRO A 1 273 ? 3.871 0.829 -11.210 1.00 87.06 273 PRO A CA 1
ATOM 2206 C C . PRO A 1 273 ? 4.212 1.900 -10.159 1.00 87.06 273 PRO A C 1
ATOM 2208 O O . PRO A 1 273 ? 4.149 1.644 -8.958 1.00 87.06 273 PRO A O 1
ATOM 2211 N N . PRO A 1 274 ? 4.527 3.132 -10.593 1.00 81.56 274 PRO A N 1
ATOM 2212 C CA . PRO A 1 274 ? 4.847 4.213 -9.673 1.00 81.56 274 PRO A CA 1
ATOM 2213 C C . PRO A 1 274 ? 3.654 4.584 -8.788 1.00 81.56 274 PRO A C 1
ATOM 2215 O O . PRO A 1 274 ? 2.496 4.556 -9.205 1.00 81.56 274 PRO A O 1
ATOM 2218 N N . TYR A 1 275 ? 3.964 4.999 -7.563 1.00 72.38 275 TYR A N 1
ATOM 2219 C CA . TYR A 1 275 ? 2.995 5.463 -6.578 1.00 72.38 275 TYR A CA 1
ATOM 2220 C C . TYR A 1 275 ? 2.858 6.983 -6.676 1.00 72.38 275 TYR A C 1
ATOM 2222 O O . TYR A 1 275 ? 3.777 7.681 -6.270 1.00 72.38 275 TYR A O 1
ATOM 2230 N N . TYR A 1 276 ? 1.740 7.491 -7.201 1.00 68.50 276 TYR A N 1
ATOM 2231 C CA . TYR A 1 276 ? 1.278 8.886 -7.081 1.00 68.50 276 TYR A CA 1
ATOM 2232 C C . TYR A 1 276 ? 2.374 9.958 -6.854 1.00 68.50 276 TYR A C 1
ATOM 2234 O O . TYR A 1 276 ? 3.056 10.352 -7.801 1.00 68.50 276 TYR A O 1
ATOM 2242 N N . ASP A 1 277 ? 2.542 10.404 -5.602 1.00 60.00 277 ASP A N 1
ATOM 2243 C CA . ASP A 1 277 ? 3.401 11.517 -5.175 1.00 60.00 277 ASP A CA 1
ATOM 2244 C C . ASP A 1 277 ? 4.772 11.038 -4.650 1.00 60.00 277 ASP A C 1
ATOM 2246 O O . ASP A 1 277 ? 5.470 11.765 -3.945 1.00 60.00 277 ASP A O 1
ATOM 2250 N N . ASN A 1 278 ? 5.145 9.781 -4.903 1.00 60.19 278 ASN A N 1
ATOM 2251 C CA . ASN A 1 278 ? 6.118 9.108 -4.047 1.00 60.19 278 ASN A CA 1
ATOM 2252 C C . ASN A 1 278 ? 7.575 9.407 -4.432 1.00 60.19 278 ASN A C 1
ATOM 2254 O O . ASN A 1 278 ? 8.409 9.475 -3.541 1.00 60.19 278 ASN A O 1
ATOM 2258 N N . VAL A 1 279 ? 7.912 9.639 -5.711 1.00 68.56 279 VAL A N 1
ATOM 2259 C CA . VAL A 1 279 ? 9.282 10.012 -6.133 1.00 68.56 279 VAL A CA 1
ATOM 2260 C C . VAL A 1 279 ? 9.282 10.658 -7.525 1.00 68.56 279 VAL A C 1
ATOM 2262 O O . VAL A 1 279 ? 8.779 10.072 -8.480 1.00 68.56 279 VAL A O 1
ATOM 2265 N N . GLY A 1 280 ? 9.943 11.809 -7.691 1.00 76.12 280 GLY A N 1
ATOM 2266 C CA . GLY A 1 280 ? 10.293 12.341 -9.017 1.00 76.12 280 GLY A CA 1
ATOM 2267 C C . GLY A 1 280 ? 11.512 11.625 -9.609 1.00 76.12 280 GLY A C 1
ATOM 2268 O O . GLY A 1 280 ? 12.596 12.210 -9.654 1.00 76.12 280 GLY A O 1
ATOM 2269 N N . TYR A 1 281 ? 11.363 10.358 -10.009 1.00 81.44 281 TYR A N 1
ATOM 2270 C CA . TYR A 1 281 ? 12.466 9.480 -10.431 1.00 81.44 281 TYR A CA 1
ATOM 2271 C C . TYR A 1 281 ? 13.348 10.100 -11.498 1.00 81.44 281 TYR A C 1
ATOM 2273 O O . TYR A 1 281 ? 14.573 10.069 -11.379 1.00 81.44 281 TYR A O 1
ATOM 2281 N N . ALA A 1 282 ? 12.745 10.691 -12.523 1.00 84.50 282 ALA A N 1
ATOM 2282 C CA . ALA A 1 282 ? 13.494 11.321 -13.586 1.00 84.50 282 ALA A CA 1
ATOM 2283 C C . ALA A 1 282 ? 14.307 12.495 -13.025 1.00 84.50 282 ALA A C 1
ATOM 2285 O O . ALA A 1 282 ? 15.471 12.656 -13.376 1.00 84.50 282 ALA A O 1
ATOM 2286 N N . ASN A 1 283 ? 13.730 13.333 -12.155 1.00 86.38 283 ASN A N 1
ATOM 2287 C CA . ASN A 1 283 ? 14.432 14.492 -11.575 1.00 86.38 283 ASN A CA 1
ATOM 2288 C C . ASN A 1 283 ? 15.647 14.063 -10.749 1.00 86.38 283 ASN A C 1
ATOM 2290 O O . ASN A 1 283 ? 16.709 14.663 -10.872 1.00 86.38 283 ASN A O 1
ATOM 2294 N N . LEU A 1 284 ? 15.523 12.991 -9.967 1.00 88.56 284 LEU A N 1
ATOM 2295 C CA . LEU A 1 284 ? 16.664 12.425 -9.240 1.00 88.56 284 LEU A CA 1
ATOM 2296 C C . LEU A 1 284 ? 17.680 11.779 -10.191 1.00 88.56 284 LEU A C 1
ATOM 2298 O O . LEU A 1 284 ? 18.884 11.888 -9.975 1.00 88.56 284 LEU A O 1
ATOM 2302 N N . SER A 1 285 ? 17.206 11.152 -11.268 1.00 90.75 285 SER A N 1
ATOM 2303 C CA . SER A 1 285 ? 18.056 10.503 -12.272 1.00 90.75 285 SER A CA 1
ATOM 2304 C C . SER A 1 285 ? 18.906 11.493 -13.068 1.00 90.75 285 SER A C 1
ATOM 2306 O O . SER A 1 285 ? 19.957 11.100 -13.566 1.00 90.75 285 SER A O 1
ATOM 2308 N N . ASP A 1 286 ? 18.515 12.771 -13.157 1.00 92.25 286 ASP A N 1
ATOM 2309 C CA . ASP A 1 286 ? 19.329 13.807 -13.810 1.00 92.25 286 ASP A CA 1
ATOM 2310 C C . ASP A 1 286 ? 20.716 13.944 -13.174 1.00 92.25 286 ASP A C 1
ATOM 2312 O O . ASP A 1 286 ? 21.686 14.195 -13.890 1.00 92.25 286 ASP A O 1
ATOM 2316 N N . PHE A 1 287 ? 20.828 13.712 -11.860 1.00 92.44 287 PHE A N 1
ATOM 2317 C CA . PHE A 1 287 ? 22.108 13.703 -11.151 1.00 92.44 287 PHE A CA 1
ATOM 2318 C C . PHE A 1 287 ? 23.102 12.731 -11.799 1.00 92.44 287 PHE A C 1
ATOM 2320 O O . PHE A 1 287 ? 24.225 13.115 -12.107 1.00 92.44 287 PHE A O 1
ATOM 2327 N N . PHE A 1 288 ? 22.666 11.499 -12.061 1.00 92.62 288 PHE A N 1
ATOM 2328 C CA . PHE A 1 288 ? 23.476 10.446 -12.679 1.00 92.62 288 PHE A CA 1
ATOM 2329 C C . PHE A 1 288 ? 23.614 10.647 -14.191 1.00 92.62 288 PHE A C 1
ATOM 2331 O O . PHE A 1 288 ? 24.703 10.578 -14.757 1.00 92.62 288 PHE A O 1
ATOM 2338 N N . TYR A 1 289 ? 22.510 10.984 -14.858 1.00 93.44 289 TYR A N 1
ATOM 2339 C CA . TYR A 1 289 ? 22.444 11.145 -16.310 1.00 93.44 289 TYR A CA 1
ATOM 2340 C C . TYR A 1 289 ? 23.487 12.133 -16.845 1.00 93.44 289 TYR A C 1
ATOM 2342 O O . TYR A 1 289 ? 24.120 11.888 -17.870 1.00 93.44 289 TYR A O 1
ATOM 2350 N N . VAL A 1 290 ? 23.692 13.248 -16.143 1.00 93.12 290 VAL A N 1
ATOM 2351 C CA . VAL A 1 290 ? 24.643 14.305 -16.516 1.00 93.12 290 VAL A CA 1
ATOM 2352 C C . VAL A 1 290 ? 26.096 13.800 -16.493 1.00 93.12 290 VAL A C 1
ATOM 2354 O O . VAL A 1 290 ? 26.888 14.199 -17.357 1.00 93.12 290 VAL A O 1
ATOM 2357 N N . TRP A 1 291 ? 26.447 12.910 -15.562 1.00 93.31 291 TRP A N 1
ATOM 2358 C CA . TRP A 1 291 ? 27.773 12.287 -15.470 1.00 93.31 291 TRP A CA 1
ATOM 2359 C C . TRP A 1 291 ? 27.950 11.158 -16.488 1.00 93.31 291 TRP A C 1
ATOM 2361 O O . TRP A 1 291 ? 28.942 11.153 -17.225 1.00 93.31 291 TRP A O 1
ATOM 2371 N N . LEU A 1 292 ? 26.963 10.271 -16.631 1.00 94.62 292 LEU A N 1
ATOM 2372 C CA . LEU A 1 292 ? 26.988 9.211 -17.646 1.00 94.62 292 LEU A CA 1
ATOM 2373 C C . LEU A 1 292 ? 27.068 9.776 -19.063 1.00 94.62 292 LEU A C 1
ATOM 2375 O O . LEU A 1 292 ? 27.884 9.330 -19.864 1.00 94.62 292 LEU A O 1
ATOM 2379 N N . LYS A 1 293 ? 26.313 10.835 -19.366 1.00 94.31 293 LYS A N 1
ATOM 2380 C CA . LYS A 1 293 ? 26.369 11.495 -20.675 1.00 94.31 293 LYS A CA 1
ATOM 2381 C C . LYS A 1 293 ? 27.771 12.000 -21.024 1.00 94.31 293 LYS A C 1
ATOM 2383 O O . LYS A 1 293 ? 28.174 11.929 -22.179 1.00 94.31 293 LYS A O 1
ATOM 2388 N N . ARG A 1 294 ? 28.519 12.518 -20.046 1.00 93.00 294 ARG A N 1
ATOM 2389 C CA . ARG A 1 294 ? 29.892 13.019 -20.256 1.00 93.00 294 ARG A CA 1
ATOM 2390 C C . ARG A 1 294 ? 30.921 11.906 -20.402 1.00 93.00 294 ARG A C 1
ATOM 2392 O O . ARG A 1 294 ? 31.968 12.141 -20.991 1.00 93.00 294 ARG A O 1
ATOM 2399 N N . THR A 1 295 ? 30.652 10.743 -19.819 1.00 93.56 295 THR A N 1
ATOM 2400 C CA . THR A 1 295 ? 31.616 9.641 -19.725 1.00 93.56 295 THR A CA 1
ATOM 2401 C C . THR A 1 295 ? 31.405 8.581 -20.801 1.00 93.56 295 THR A C 1
ATOM 2403 O O . THR A 1 295 ? 32.384 8.002 -21.258 1.00 93.56 295 THR A O 1
ATOM 2406 N N . VAL A 1 296 ? 30.154 8.326 -21.201 1.00 94.94 296 VAL A N 1
ATOM 2407 C CA . VAL A 1 296 ? 29.769 7.273 -22.160 1.00 94.94 296 VAL A CA 1
ATOM 2408 C C . VAL A 1 296 ? 28.695 7.707 -23.159 1.00 94.94 296 VAL A C 1
ATOM 2410 O O . VAL A 1 296 ? 28.136 6.868 -23.866 1.00 94.94 296 VAL A O 1
ATOM 2413 N N . GLY A 1 297 ? 28.364 8.998 -23.232 1.00 91.62 297 GLY A N 1
ATOM 2414 C CA . GLY A 1 297 ? 27.317 9.493 -24.131 1.00 91.62 297 GLY A CA 1
ATOM 2415 C C . GLY A 1 297 ? 27.619 9.273 -25.614 1.00 91.62 297 GLY A C 1
ATOM 2416 O O . GLY A 1 297 ? 26.701 9.046 -26.395 1.00 91.62 297 GLY A O 1
ATOM 2417 N N . ASP A 1 298 ? 28.895 9.281 -25.992 1.00 92.38 298 ASP A N 1
ATOM 2418 C CA . ASP A 1 298 ? 29.379 8.948 -27.334 1.00 92.38 298 ASP A CA 1
ATOM 2419 C C . ASP A 1 298 ? 29.208 7.457 -27.672 1.00 92.38 298 ASP A C 1
ATOM 2421 O O . ASP A 1 298 ? 28.991 7.107 -28.831 1.00 92.38 298 ASP A O 1
ATOM 2425 N N . LEU A 1 299 ? 29.246 6.581 -26.661 1.00 92.44 299 LEU A N 1
ATOM 2426 C CA . LEU A 1 299 ? 29.036 5.139 -26.820 1.00 92.44 299 LEU A CA 1
ATOM 2427 C C . LEU A 1 299 ? 27.552 4.755 -26.926 1.00 92.44 299 LEU A C 1
ATOM 2429 O O . LEU A 1 299 ? 27.250 3.695 -27.486 1.00 92.44 299 LEU A O 1
ATOM 2433 N N . TYR A 1 300 ? 26.656 5.583 -26.379 1.00 91.94 300 TYR A N 1
ATOM 2434 C CA . TYR A 1 300 ? 25.203 5.363 -26.326 1.00 91.94 300 TYR A CA 1
ATOM 2435 C C . TYR A 1 300 ? 24.412 6.627 -26.725 1.00 91.94 300 TYR A C 1
ATOM 2437 O O . TYR A 1 300 ? 23.630 7.152 -25.919 1.00 91.94 300 TYR A O 1
ATOM 2445 N N . PRO A 1 301 ? 24.599 7.157 -27.948 1.00 89.50 301 PRO A N 1
ATOM 2446 C CA . PRO A 1 301 ? 23.936 8.386 -28.391 1.00 89.50 301 PRO A CA 1
ATOM 2447 C C . PRO A 1 301 ? 22.403 8.290 -28.341 1.00 89.50 301 PRO A C 1
ATOM 2449 O O . PRO A 1 301 ? 21.729 9.297 -28.132 1.00 89.50 301 PRO A O 1
ATOM 2452 N N . GLU A 1 302 ? 21.847 7.086 -28.477 1.00 87.25 302 GLU A N 1
ATOM 2453 C CA . GLU A 1 302 ? 20.419 6.800 -28.360 1.00 87.25 302 GLU A CA 1
ATOM 2454 C C . GLU A 1 302 ? 19.872 7.001 -26.939 1.00 87.25 302 GLU A C 1
ATOM 2456 O O . GLU A 1 302 ? 18.731 7.435 -26.784 1.00 87.25 302 GLU A O 1
ATOM 2461 N N . LEU A 1 303 ? 20.683 6.744 -25.906 1.00 87.69 303 LEU A N 1
ATOM 2462 C CA . LEU A 1 303 ? 20.292 6.908 -24.502 1.00 87.69 303 LEU A CA 1
ATOM 2463 C C . LEU A 1 303 ? 20.531 8.334 -23.994 1.00 87.69 303 LEU A C 1
ATOM 2465 O O . LEU A 1 303 ? 19.831 8.777 -23.085 1.00 87.69 303 LEU A O 1
ATOM 2469 N N . PHE A 1 304 ? 21.500 9.049 -24.578 1.00 90.94 304 PHE A N 1
ATOM 2470 C CA . PHE A 1 304 ? 21.958 10.360 -24.101 1.00 90.94 304 PHE A CA 1
ATOM 2471 C C . PHE A 1 304 ? 21.657 11.531 -25.049 1.00 90.94 304 PHE A C 1
ATOM 2473 O O . PHE A 1 304 ? 22.297 12.589 -24.978 1.00 90.94 304 PHE A O 1
ATOM 2480 N N . SER A 1 305 ? 20.670 11.376 -25.932 1.00 87.38 305 SER A N 1
ATOM 2481 C CA . SER A 1 305 ? 20.339 12.364 -26.965 1.00 87.38 305 SER A CA 1
ATOM 2482 C C . SER A 1 305 ? 19.826 13.697 -26.391 1.00 87.38 305 SER A C 1
ATOM 2484 O O . SER A 1 305 ? 20.137 14.764 -26.921 1.00 87.38 305 SER A O 1
ATOM 2486 N N . THR A 1 306 ? 19.129 13.682 -25.251 1.00 88.56 306 THR A N 1
ATOM 2487 C CA . THR A 1 306 ? 18.588 14.884 -24.589 1.00 88.56 306 THR A CA 1
ATOM 2488 C C . THR A 1 306 ? 19.547 15.486 -23.549 1.00 88.56 306 THR A C 1
ATOM 2490 O O . THR A 1 306 ? 20.430 14.790 -23.039 1.00 88.56 306 THR A O 1
ATOM 2493 N N . PRO A 1 307 ? 19.437 16.786 -23.197 1.00 88.69 307 PRO A N 1
ATOM 2494 C CA . PRO A 1 307 ? 20.255 17.393 -22.136 1.00 88.69 307 PRO A CA 1
ATOM 2495 C C . PRO A 1 307 ? 20.052 16.765 -20.748 1.00 88.69 307 PRO A C 1
ATOM 2497 O O . PRO A 1 307 ? 21.013 16.649 -19.995 1.00 88.69 307 PRO A O 1
ATOM 2500 N N . LEU A 1 308 ? 18.822 16.343 -20.446 1.00 91.62 308 LEU A N 1
ATOM 2501 C CA . LEU A 1 308 ? 18.384 15.727 -19.188 1.00 91.62 308 LEU A CA 1
ATOM 2502 C C . LEU A 1 308 ? 17.523 14.493 -19.482 1.00 91.62 308 LEU A C 1
ATOM 2504 O O . LEU A 1 308 ? 17.173 14.249 -20.640 1.00 91.62 308 LEU A O 1
ATOM 2508 N N . THR A 1 309 ? 17.151 13.740 -18.449 1.00 89.06 309 THR A N 1
ATOM 2509 C CA . THR A 1 309 ? 16.269 12.577 -18.601 1.00 89.06 309 THR A CA 1
ATOM 2510 C C . THR A 1 309 ? 14.885 12.975 -19.145 1.00 89.06 309 THR A C 1
ATOM 2512 O O . THR A 1 309 ? 14.364 14.042 -18.800 1.00 89.06 309 THR A O 1
ATOM 2515 N N . PRO A 1 310 ? 14.247 12.142 -19.991 1.00 86.25 310 PRO A N 1
ATOM 2516 C CA . PRO A 1 310 ? 12.907 12.421 -20.504 1.00 86.25 310 PRO A CA 1
ATOM 2517 C C . PRO A 1 310 ? 11.862 12.505 -19.380 1.00 86.25 310 PRO A C 1
ATOM 2519 O O . PRO A 1 310 ? 11.679 11.554 -18.626 1.00 86.25 310 PRO A O 1
ATOM 2522 N N . LYS A 1 311 ? 11.145 13.634 -19.294 1.00 86.12 311 LYS A N 1
ATOM 2523 C CA . LYS A 1 311 ? 10.101 13.875 -18.271 1.00 86.12 311 LYS A CA 1
ATOM 2524 C C . LYS A 1 311 ? 8.677 13.718 -18.783 1.00 86.12 311 LYS A C 1
ATOM 2526 O O . LYS A 1 311 ? 7.759 13.557 -17.991 1.00 86.12 311 LYS A O 1
ATOM 2531 N N . SER A 1 312 ? 8.481 13.826 -20.096 1.00 83.06 312 SER A N 1
ATOM 2532 C CA . SER A 1 312 ? 7.152 13.946 -20.708 1.00 83.06 312 SER A CA 1
ATOM 2533 C C . SER A 1 312 ? 6.289 12.699 -20.533 1.00 83.06 312 SER A C 1
ATOM 2535 O O . SER A 1 312 ? 5.074 12.811 -20.423 1.00 83.06 312 SER A O 1
ATOM 2537 N N . ASN A 1 313 ? 6.922 11.525 -20.490 1.00 83.88 313 ASN A N 1
ATOM 2538 C CA . ASN A 1 313 ? 6.245 10.232 -20.391 1.00 83.88 313 ASN A CA 1
ATOM 2539 C C . ASN A 1 313 ? 6.389 9.596 -18.998 1.00 83.88 313 ASN A C 1
ATOM 2541 O O . ASN A 1 313 ? 6.087 8.415 -18.830 1.00 83.88 313 ASN A O 1
ATOM 2545 N N . GLU A 1 314 ? 6.894 10.346 -18.017 1.00 86.19 314 GLU A N 1
ATOM 2546 C CA . GLU A 1 314 ? 7.054 9.878 -16.643 1.00 86.19 314 GLU A CA 1
ATOM 2547 C C . GLU A 1 314 ? 5.677 9.809 -15.966 1.00 86.19 314 GLU A C 1
ATOM 2549 O O . GLU A 1 314 ? 4.952 10.801 -15.933 1.00 86.19 314 GLU A O 1
ATOM 2554 N N . ILE A 1 315 ? 5.301 8.647 -15.428 1.00 88.31 315 ILE A N 1
ATOM 2555 C CA . ILE A 1 315 ? 4.007 8.466 -14.756 1.00 88.31 315 ILE A CA 1
ATOM 2556 C C . ILE A 1 315 ? 4.140 8.935 -13.302 1.00 88.31 315 ILE A C 1
ATOM 2558 O O . ILE A 1 315 ? 4.362 8.130 -12.402 1.00 88.31 315 ILE A O 1
ATOM 2562 N N . VAL A 1 316 ? 4.053 10.249 -13.079 1.00 84.69 316 VAL A N 1
ATOM 2563 C CA . VAL A 1 316 ? 4.094 10.859 -11.737 1.00 84.69 316 VAL A CA 1
ATOM 2564 C C . VAL A 1 316 ? 3.048 11.954 -11.602 1.00 84.69 316 VAL A C 1
ATOM 2566 O O . VAL A 1 316 ? 2.706 12.620 -12.583 1.00 84.69 316 VAL A O 1
ATOM 2569 N N . SER A 1 317 ? 2.597 12.172 -10.370 1.00 81.31 317 SER A N 1
ATOM 2570 C CA . SER A 1 317 ? 1.798 13.337 -10.006 1.00 81.31 317 SER A CA 1
ATOM 2571 C C . SER A 1 317 ? 2.731 14.491 -9.604 1.00 81.31 317 SER A C 1
ATOM 2573 O O . SER A 1 317 ? 3.402 14.430 -8.578 1.00 81.31 317 SER A O 1
ATOM 2575 N N . ASP A 1 318 ? 2.817 15.538 -10.429 1.00 82.62 318 ASP A N 1
ATOM 2576 C CA . ASP A 1 318 ? 3.596 16.754 -10.180 1.00 82.62 318 ASP A CA 1
ATOM 2577 C C . ASP A 1 318 ? 2.797 18.029 -10.541 1.00 82.62 318 ASP A C 1
ATOM 2579 O O . ASP A 1 318 ? 2.881 18.556 -11.660 1.00 82.62 318 ASP A O 1
ATOM 2583 N N . PRO A 1 319 ? 2.068 18.610 -9.571 1.00 82.75 319 PRO A N 1
ATOM 2584 C CA . PRO A 1 319 ? 1.237 19.789 -9.799 1.00 82.75 319 PRO A CA 1
ATOM 2585 C C . PRO A 1 319 ? 1.954 20.968 -10.472 1.00 82.75 319 PRO A C 1
ATOM 2587 O O . PRO A 1 319 ? 1.299 21.739 -11.174 1.00 82.75 319 PRO A O 1
ATOM 2590 N N . TYR A 1 320 ? 3.273 21.116 -10.293 1.00 81.94 320 TYR A N 1
ATOM 2591 C CA . TYR A 1 320 ? 4.044 22.185 -10.931 1.00 81.94 320 TYR A CA 1
ATOM 2592 C C . TYR A 1 320 ? 4.218 21.945 -12.430 1.00 81.94 320 TYR A C 1
ATOM 2594 O O . TYR A 1 320 ? 4.115 22.885 -13.215 1.00 81.94 320 TYR A O 1
ATOM 2602 N N . ARG A 1 321 ? 4.451 20.692 -12.839 1.00 81.38 321 ARG A N 1
ATOM 2603 C CA . ARG A 1 321 ? 4.600 20.322 -14.254 1.00 81.38 321 ARG A CA 1
ATOM 2604 C C . ARG A 1 321 ? 3.268 20.262 -14.988 1.00 81.38 321 ARG A C 1
ATOM 2606 O O . ARG A 1 321 ? 3.212 20.652 -16.151 1.00 81.38 321 ARG A O 1
ATOM 2613 N N . GLN A 1 322 ? 2.212 19.773 -14.339 1.00 82.69 322 GLN A N 1
ATOM 2614 C CA . GLN A 1 322 ? 0.920 19.549 -15.000 1.00 82.69 322 GLN A CA 1
ATOM 2615 C C . GLN A 1 322 ? -0.106 20.674 -14.793 1.00 82.69 322 GLN A C 1
ATOM 2617 O O . GLN A 1 322 ? -1.245 20.539 -15.228 1.00 82.69 322 GLN A O 1
ATOM 2622 N N . GLY A 1 323 ? 0.278 21.803 -14.188 1.00 81.56 323 GLY A N 1
ATOM 2623 C CA . GLY A 1 323 ? -0.579 22.995 -14.116 1.00 81.56 323 GLY A CA 1
ATOM 2624 C C . GLY A 1 323 ? -1.666 22.932 -13.038 1.00 81.56 323 GLY A C 1
ATOM 2625 O O . GLY A 1 323 ? -2.719 23.546 -13.189 1.00 81.56 323 GLY A O 1
ATOM 2626 N N . GLY A 1 324 ? -1.422 22.198 -11.950 1.00 85.56 324 GLY A N 1
ATOM 2627 C CA . GLY A 1 324 ? -2.315 22.096 -10.796 1.00 85.56 324 GLY A CA 1
ATOM 2628 C C . GLY A 1 324 ? -2.553 20.662 -10.325 1.00 85.56 324 GLY A C 1
ATOM 2629 O O . GLY A 1 324 ? -2.209 19.692 -11.000 1.00 85.56 324 GLY A O 1
ATOM 2630 N N . LYS A 1 325 ? -3.162 20.521 -9.141 1.00 80.75 325 LYS A N 1
ATOM 2631 C CA . LYS A 1 325 ? -3.417 19.212 -8.512 1.00 80.75 325 LYS A CA 1
ATOM 2632 C C . LYS A 1 325 ? -4.355 18.331 -9.341 1.00 80.75 325 LYS A C 1
ATOM 2634 O O . LYS A 1 325 ? -4.053 17.160 -9.550 1.00 80.75 325 LYS A O 1
ATOM 2639 N N . ASP A 1 326 ? -5.444 18.896 -9.855 1.00 82.56 326 ASP A N 1
ATOM 2640 C CA . ASP A 1 326 ? -6.451 18.123 -10.596 1.00 82.56 326 ASP A CA 1
ATOM 2641 C C . ASP A 1 326 ? -5.919 17.640 -11.950 1.00 82.56 326 ASP A C 1
ATOM 2643 O O . ASP A 1 326 ? -6.115 16.487 -12.335 1.00 82.56 326 ASP A O 1
ATOM 2647 N N . ALA A 1 327 ? -5.184 18.505 -12.654 1.00 85.56 327 ALA A N 1
ATOM 2648 C CA . ALA A 1 327 ? -4.554 18.165 -13.923 1.00 85.56 327 ALA A CA 1
ATOM 2649 C C . ALA A 1 327 ? -3.447 17.110 -13.749 1.00 85.56 327 ALA A C 1
ATOM 2651 O O . ALA A 1 327 ? -3.365 16.174 -14.542 1.00 85.56 327 ALA A O 1
ATOM 2652 N N . SER A 1 328 ? -2.656 17.214 -12.676 1.00 84.81 328 SER A N 1
ATOM 2653 C CA . SER A 1 328 ? -1.659 16.211 -12.285 1.00 84.81 328 SER A CA 1
ATOM 2654 C C . SER A 1 328 ? -2.285 14.841 -12.020 1.00 84.81 328 SER A C 1
ATOM 2656 O O . SER A 1 328 ? -1.853 13.837 -12.589 1.00 84.81 328 SER A O 1
ATOM 2658 N N . LYS A 1 329 ? -3.359 14.801 -11.220 1.00 82.56 329 LYS A N 1
ATOM 2659 C CA . LYS A 1 329 ? -4.096 13.567 -10.921 1.00 82.56 329 LYS A CA 1
ATOM 2660 C C . LYS A 1 329 ? -4.610 12.903 -12.199 1.00 82.56 329 LYS A C 1
ATOM 2662 O O . LYS A 1 329 ? -4.368 11.720 -12.424 1.00 82.56 329 LYS A O 1
ATOM 2667 N N . LYS A 1 330 ? -5.259 13.684 -13.067 1.00 85.94 330 LYS A N 1
ATOM 2668 C CA . LYS A 1 330 ? -5.789 13.193 -14.342 1.00 85.94 330 LYS A CA 1
ATOM 2669 C C . LYS A 1 330 ? -4.686 12.677 -15.266 1.00 85.94 330 LYS A C 1
ATOM 2671 O O . LYS A 1 330 ? -4.843 11.628 -15.878 1.00 85.94 330 LYS A O 1
ATOM 2676 N N . PHE A 1 331 ? -3.559 13.382 -15.353 1.00 88.31 331 PHE A N 1
ATOM 2677 C CA . PHE A 1 331 ? -2.413 12.936 -16.145 1.00 88.31 331 PHE A CA 1
ATOM 2678 C C . PHE A 1 331 ? -1.867 11.591 -15.648 1.00 88.31 331 PHE A C 1
ATOM 2680 O O . PHE A 1 331 ? -1.621 10.693 -16.454 1.00 88.31 331 PHE A O 1
ATOM 2687 N N . PHE A 1 332 ? -1.721 11.433 -14.330 1.00 88.12 332 PHE A N 1
ATOM 2688 C CA . PHE A 1 332 ? -1.284 10.182 -13.715 1.00 88.12 332 PHE A CA 1
ATOM 2689 C C . PHE A 1 332 ? -2.251 9.027 -14.026 1.00 88.12 332 PHE A C 1
ATOM 2691 O O . PHE A 1 332 ? -1.820 7.981 -14.516 1.00 88.12 332 PHE A O 1
ATOM 2698 N N . GLU A 1 333 ? -3.556 9.237 -13.816 1.00 86.69 333 GLU A N 1
ATOM 2699 C CA . GLU A 1 333 ? -4.619 8.277 -14.149 1.00 86.69 333 GLU A CA 1
ATOM 2700 C C . GLU A 1 333 ? -4.577 7.874 -15.633 1.00 86.69 333 GLU A C 1
ATOM 2702 O O . GLU A 1 333 ? -4.574 6.687 -15.966 1.00 86.69 333 GLU A O 1
ATOM 2707 N N . ASP A 1 334 ? -4.471 8.852 -16.534 1.00 90.25 334 ASP A N 1
ATOM 2708 C CA . ASP A 1 334 ? -4.444 8.637 -17.980 1.00 90.25 334 ASP A CA 1
ATOM 2709 C C . ASP A 1 334 ? -3.222 7.830 -18.429 1.00 90.25 334 ASP A C 1
ATOM 2711 O O . ASP A 1 334 ? -3.337 6.941 -19.277 1.00 90.25 334 ASP A O 1
ATOM 2715 N N . MET A 1 335 ? -2.048 8.122 -17.872 1.00 91.44 335 MET A N 1
ATOM 2716 C CA . MET A 1 335 ? -0.813 7.424 -18.218 1.00 91.44 335 MET A CA 1
ATOM 2717 C C . MET A 1 335 ? -0.771 6.002 -17.655 1.00 91.44 335 MET A C 1
ATOM 2719 O O . MET A 1 335 ? -0.335 5.087 -18.355 1.00 91.44 335 MET A O 1
ATOM 2723 N N . LEU A 1 336 ? -1.275 5.794 -16.435 1.00 91.56 336 LEU A N 1
ATOM 2724 C CA . LEU A 1 336 ? -1.387 4.466 -15.831 1.00 91.56 336 LEU A CA 1
ATOM 2725 C C . LEU A 1 336 ? -2.404 3.589 -16.578 1.00 91.56 336 LEU A C 1
ATOM 2727 O O . LEU A 1 336 ? -2.165 2.413 -16.834 1.00 91.56 336 LEU A O 1
ATOM 2731 N N . ARG A 1 337 ? -3.526 4.172 -17.004 1.00 92.25 337 ARG A N 1
ATOM 2732 C CA . ARG A 1 337 ? -4.502 3.493 -17.865 1.00 92.25 337 ARG A CA 1
ATOM 2733 C C . ARG A 1 337 ? -3.881 3.059 -19.193 1.00 92.25 337 ARG A C 1
ATOM 2735 O O . ARG A 1 337 ? -4.049 1.909 -19.590 1.00 92.25 337 ARG A O 1
ATOM 2742 N N . LYS A 1 338 ? -3.126 3.943 -19.857 1.00 94.94 338 LYS A N 1
ATOM 2743 C CA . LYS A 1 338 ? -2.420 3.614 -21.109 1.00 94.94 338 LYS A CA 1
ATOM 2744 C C . LYS A 1 338 ? -1.414 2.479 -20.925 1.00 94.94 338 LYS A C 1
ATOM 2746 O O . LYS A 1 338 ? -1.337 1.613 -21.788 1.00 94.94 338 LYS A O 1
ATOM 2751 N N . SER A 1 339 ? -0.668 2.448 -19.818 1.00 95.44 339 SER A N 1
ATOM 2752 C CA . SER A 1 339 ? 0.286 1.358 -19.581 1.00 95.44 339 SER A CA 1
ATOM 2753 C C . SER A 1 339 ? -0.414 0.016 -19.367 1.00 95.44 339 SER A C 1
ATOM 2755 O O . SER A 1 339 ? 0.032 -0.996 -19.899 1.00 95.44 339 SER A O 1
ATOM 2757 N N . PHE A 1 340 ? -1.556 -0.018 -18.680 1.00 95.06 340 PHE A N 1
ATOM 2758 C CA . PHE A 1 340 ? -2.329 -1.255 -18.533 1.00 95.06 340 PHE A CA 1
ATOM 2759 C C . PHE A 1 340 ? -2.989 -1.714 -19.839 1.00 95.06 340 PHE A C 1
ATOM 2761 O O . PHE A 1 340 ? -3.026 -2.914 -20.115 1.00 95.06 340 PHE A O 1
ATOM 2768 N N . GLN A 1 341 ? -3.462 -0.786 -20.675 1.00 95.62 341 GLN A N 1
ATOM 2769 C CA . GLN A 1 341 ? -3.936 -1.108 -22.028 1.00 95.62 341 GLN A CA 1
ATOM 2770 C C . GLN A 1 341 ? -2.814 -1.689 -22.889 1.00 95.62 341 GLN A C 1
ATOM 2772 O O . GLN A 1 341 ? -3.034 -2.638 -23.643 1.00 95.62 341 GLN A O 1
ATOM 2777 N N . GLU A 1 342 ? -1.601 -1.166 -22.733 1.00 96.81 342 GLU A N 1
ATOM 2778 C CA . GLU A 1 342 ? -0.435 -1.681 -23.431 1.00 96.81 342 GLU A CA 1
ATOM 2779 C C . GLU A 1 342 ? -0.069 -3.093 -22.962 1.00 96.81 342 GLU A C 1
ATOM 2781 O O . GLU A 1 342 ? 0.162 -3.966 -23.798 1.00 96.81 342 GLU A O 1
ATOM 2786 N N . ILE A 1 343 ? -0.134 -3.368 -21.652 1.00 96.81 343 ILE A N 1
ATOM 2787 C CA . ILE A 1 343 ? -0.019 -4.730 -21.101 1.00 96.81 343 ILE A CA 1
ATOM 2788 C C . ILE A 1 343 ? -1.058 -5.657 -21.738 1.00 96.81 343 ILE A C 1
ATOM 2790 O O . ILE A 1 343 ? -0.712 -6.743 -22.201 1.00 96.81 343 ILE A O 1
ATOM 2794 N N . HIS A 1 344 ? -2.323 -5.238 -21.805 1.00 96.00 344 HIS A N 1
ATOM 2795 C CA . HIS A 1 344 ? -3.371 -6.024 -22.453 1.00 96.00 344 HIS A CA 1
ATOM 2796 C C . HIS A 1 344 ? -3.056 -6.297 -23.932 1.00 96.00 344 HIS A C 1
ATOM 2798 O O . HIS A 1 344 ? -3.241 -7.421 -24.400 1.00 96.00 344 HIS A O 1
ATOM 2804 N N . ARG A 1 345 ? -2.565 -5.306 -24.685 1.00 96.88 345 ARG A N 1
ATOM 2805 C CA . ARG A 1 345 ? -2.198 -5.470 -26.100 1.00 96.88 345 ARG A CA 1
ATOM 2806 C C . ARG A 1 345 ? -1.109 -6.531 -26.275 1.00 96.88 345 ARG A C 1
ATOM 2808 O O . ARG A 1 345 ? -1.296 -7.472 -27.051 1.00 96.88 345 ARG A O 1
ATOM 2815 N N . VAL A 1 346 ? -0.014 -6.418 -25.521 1.00 96.88 346 VAL A N 1
ATOM 2816 C CA . VAL A 1 346 ? 1.156 -7.300 -25.664 1.00 96.88 346 VAL A CA 1
ATOM 2817 C C . VAL A 1 346 ? 0.988 -8.666 -25.005 1.00 96.88 346 VAL A C 1
ATOM 2819 O O . VAL A 1 346 ? 1.728 -9.580 -25.349 1.00 96.88 346 VAL A O 1
ATOM 2822 N N . LEU A 1 347 ? 0.046 -8.852 -24.079 1.00 97.56 347 LEU A N 1
ATOM 2823 C CA . LEU A 1 347 ? -0.238 -10.168 -23.506 1.00 97.56 347 LEU A CA 1
ATOM 2824 C C . LEU A 1 347 ? -0.922 -11.082 -24.520 1.00 97.56 347 LEU A C 1
ATOM 2826 O O . LEU A 1 347 ? -1.841 -10.666 -25.228 1.00 97.56 347 LEU A O 1
ATOM 2830 N N . LYS A 1 348 ? -0.514 -12.352 -24.550 1.00 96.94 348 LYS A N 1
ATOM 2831 C CA . LYS A 1 348 ? -1.238 -13.417 -25.259 1.00 96.94 348 LYS A CA 1
ATOM 2832 C C . LYS A 1 348 ? -2.643 -13.616 -24.673 1.00 96.94 348 LYS A C 1
ATOM 2834 O O . LYS A 1 348 ? -2.859 -13.304 -23.498 1.00 96.94 348 LYS A O 1
ATOM 2839 N N . PRO A 1 349 ? -3.605 -14.167 -25.439 1.00 94.69 349 PRO A N 1
ATOM 2840 C CA . PRO A 1 349 ? -4.887 -14.597 -24.883 1.00 94.69 349 PRO A CA 1
ATOM 2841 C C . PRO A 1 349 ? -4.670 -15.532 -23.685 1.00 94.69 349 PRO A C 1
ATOM 2843 O O . PRO A 1 349 ? -3.832 -16.429 -23.744 1.00 94.69 349 PRO A O 1
ATOM 2846 N N . ASN A 1 350 ? -5.398 -15.307 -22.591 1.00 91.75 350 ASN A N 1
ATOM 2847 C CA . ASN A 1 350 ? -5.236 -15.968 -21.286 1.00 91.75 350 ASN A CA 1
ATOM 2848 C C . ASN A 1 350 ? -3.898 -15.720 -20.557 1.00 91.75 350 ASN A C 1
ATOM 2850 O O . ASN A 1 350 ? -3.688 -16.282 -19.473 1.00 91.75 350 ASN A O 1
ATOM 2854 N N . GLY A 1 351 ? -3.028 -14.862 -21.102 1.00 94.69 351 GLY A N 1
ATOM 2855 C CA . GLY A 1 351 ? -1.779 -14.429 -20.480 1.00 94.69 351 GLY A CA 1
ATOM 2856 C C . GLY A 1 351 ? -2.013 -13.715 -19.149 1.00 94.69 351 GLY A C 1
ATOM 2857 O O . GLY A 1 351 ? -3.093 -13.167 -18.901 1.00 94.69 351 GLY A O 1
ATOM 2858 N N . ILE A 1 352 ? -1.007 -13.753 -18.275 1.00 95.75 352 ILE A N 1
ATOM 2859 C CA . ILE A 1 352 ? -1.121 -13.316 -16.876 1.00 95.75 352 ILE A CA 1
ATOM 2860 C C . ILE A 1 352 ? -0.354 -12.015 -16.674 1.00 95.75 352 ILE A C 1
ATOM 2862 O O . ILE A 1 352 ? 0.806 -11.918 -17.051 1.00 95.75 352 ILE A O 1
ATOM 2866 N N . THR A 1 353 ? -0.952 -11.038 -16.002 1.00 96.06 353 THR A N 1
ATOM 2867 C CA . THR A 1 353 ? -0.210 -9.919 -15.424 1.00 96.06 353 THR A CA 1
ATOM 2868 C C . THR A 1 353 ? -0.305 -9.925 -13.911 1.00 96.06 353 THR A C 1
ATOM 2870 O O . THR A 1 353 ? -1.368 -10.184 -13.345 1.00 96.06 353 THR A O 1
ATOM 2873 N N . VAL A 1 354 ? 0.812 -9.619 -13.261 1.00 95.25 354 VAL A N 1
ATOM 2874 C CA . VAL A 1 354 ? 0.883 -9.372 -11.824 1.00 95.25 354 VAL A CA 1
ATOM 2875 C C . VAL A 1 354 ? 1.292 -7.924 -11.609 1.00 95.25 354 VAL A C 1
ATOM 2877 O O . VAL A 1 354 ? 2.327 -7.483 -12.108 1.00 95.25 354 VAL A O 1
ATOM 2880 N N . ILE A 1 355 ? 0.454 -7.188 -10.887 1.00 91.88 355 ILE A N 1
ATOM 2881 C CA . ILE A 1 355 ? 0.641 -5.771 -10.593 1.00 91.88 355 ILE A CA 1
ATOM 2882 C C . ILE A 1 355 ? 0.793 -5.637 -9.085 1.00 91.88 355 ILE A C 1
ATOM 2884 O O . ILE A 1 355 ? -0.111 -6.005 -8.333 1.00 91.88 355 ILE A O 1
ATOM 2888 N N . VAL A 1 356 ? 1.944 -5.140 -8.648 1.00 88.75 356 VAL A N 1
ATOM 2889 C CA . VAL A 1 356 ? 2.212 -4.872 -7.233 1.00 88.75 356 VAL A CA 1
ATOM 2890 C C . VAL A 1 356 ? 1.764 -3.454 -6.918 1.00 88.75 356 VAL A C 1
ATOM 2892 O O . VAL A 1 356 ? 2.113 -2.525 -7.637 1.00 88.75 356 VAL A O 1
ATOM 2895 N N . TYR A 1 357 ? 0.960 -3.275 -5.873 1.00 79.38 357 TYR A N 1
ATOM 2896 C CA . TYR A 1 357 ? 0.553 -1.940 -5.453 1.00 79.38 357 TYR A CA 1
ATOM 2897 C C . TYR A 1 357 ? 0.337 -1.845 -3.943 1.00 79.38 357 TYR A C 1
ATOM 2899 O O . TYR A 1 357 ? -0.358 -2.665 -3.342 1.00 79.38 357 TYR A O 1
ATOM 2907 N N . ALA A 1 358 ? 0.895 -0.803 -3.333 1.00 71.00 358 ALA A N 1
ATOM 2908 C CA . ALA A 1 358 ? 0.654 -0.392 -1.960 1.00 71.00 358 ALA A CA 1
ATOM 2909 C C . ALA A 1 358 ? 0.335 1.113 -1.904 1.00 71.00 358 ALA A C 1
ATOM 2911 O O . ALA A 1 358 ? 1.168 1.948 -2.251 1.00 71.00 358 ALA A O 1
ATOM 2912 N N . HIS A 1 359 ? -0.857 1.486 -1.431 1.00 68.12 359 HIS A N 1
ATOM 2913 C CA . HIS A 1 359 ? -1.201 2.894 -1.214 1.00 68.12 359 HIS A CA 1
ATOM 2914 C C . HIS A 1 359 ? -2.076 3.094 0.021 1.00 68.12 359 HIS A C 1
ATOM 2916 O O . HIS A 1 359 ? -3.004 2.320 0.251 1.00 68.12 359 HIS A O 1
ATOM 2922 N N . LYS A 1 360 ? -1.764 4.122 0.828 1.00 60.72 360 LYS A N 1
ATOM 2923 C CA . LYS A 1 360 ? -2.440 4.386 2.116 1.00 60.72 360 LYS A CA 1
ATOM 2924 C C . LYS A 1 360 ? -3.866 4.870 1.907 1.00 60.72 360 LYS A C 1
ATOM 2926 O O . LYS A 1 360 ? -4.793 4.337 2.500 1.00 60.72 360 LYS A O 1
ATOM 2931 N N . SER A 1 361 ? -4.024 5.828 0.997 1.00 65.12 361 SER A N 1
ATOM 2932 C CA . SER A 1 361 ? -5.319 6.442 0.749 1.00 65.12 361 SER A CA 1
ATOM 2933 C C . SER A 1 361 ? -6.189 5.608 -0.182 1.00 65.12 361 SER A C 1
ATOM 2935 O O . SER A 1 361 ? -5.725 5.045 -1.180 1.00 65.12 361 SER A O 1
ATOM 2937 N N . THR A 1 362 ? -7.494 5.648 0.078 1.00 67.50 362 THR A N 1
ATOM 2938 C CA . THR A 1 362 ? -8.515 5.105 -0.821 1.00 67.50 362 THR A CA 1
ATOM 2939 C C . THR A 1 362 ? -8.487 5.767 -2.201 1.00 67.50 362 THR A C 1
ATOM 2941 O O . THR A 1 362 ? -8.797 5.106 -3.182 1.00 67.50 362 THR A O 1
ATOM 2944 N N . SER A 1 363 ? -8.087 7.040 -2.307 1.00 69.69 363 SER A N 1
ATOM 2945 C CA . SER A 1 363 ? -7.985 7.740 -3.599 1.00 69.69 363 SER A CA 1
ATOM 2946 C C . SER A 1 363 ? -6.917 7.135 -4.518 1.00 69.69 363 SER A C 1
ATOM 2948 O O . SER A 1 363 ? -7.123 7.030 -5.730 1.00 69.69 363 SER A O 1
ATOM 2950 N N . GLY A 1 364 ? -5.799 6.668 -3.950 1.00 73.81 364 GLY A N 1
ATOM 2951 C CA . GLY A 1 364 ? -4.775 5.950 -4.707 1.00 73.81 364 GLY A CA 1
ATOM 2952 C C . GLY A 1 364 ? -5.257 4.584 -5.199 1.00 73.81 364 GLY A C 1
ATOM 2953 O O . GLY A 1 364 ? -4.906 4.183 -6.307 1.00 73.81 364 GLY A O 1
ATOM 2954 N N . TRP A 1 365 ? -6.094 3.895 -4.415 1.00 77.12 365 TRP A N 1
ATOM 2955 C CA . TRP A 1 365 ? -6.754 2.647 -4.823 1.00 77.12 365 TRP A CA 1
ATOM 2956 C C . TRP A 1 365 ? -7.801 2.869 -5.907 1.00 77.12 365 TRP A C 1
ATOM 2958 O O . TRP A 1 365 ? -7.814 2.151 -6.900 1.00 77.12 365 TRP A O 1
ATOM 2968 N N . GLU A 1 366 ? -8.646 3.882 -5.745 1.00 81.81 366 GLU A N 1
ATOM 2969 C CA . GLU A 1 366 ? -9.682 4.254 -6.708 1.00 81.81 366 GLU A CA 1
ATOM 2970 C C . GLU A 1 366 ? -9.088 4.477 -8.103 1.00 81.81 366 GLU A C 1
ATOM 2972 O O . GLU A 1 366 ? -9.600 3.972 -9.097 1.00 81.81 366 GLU A O 1
ATOM 2977 N N . THR A 1 367 ? -7.945 5.154 -8.155 1.00 81.44 367 THR A N 1
ATOM 2978 C CA . THR A 1 367 ? -7.190 5.410 -9.386 1.00 81.44 367 THR A CA 1
ATOM 2979 C C . THR A 1 367 ? -6.714 4.132 -10.049 1.00 81.44 367 THR A C 1
ATOM 2981 O O . THR A 1 367 ? -6.970 3.919 -11.230 1.00 81.44 367 THR A O 1
ATOM 2984 N N . LEU A 1 368 ? -6.031 3.269 -9.291 1.00 83.31 368 LEU A N 1
ATOM 2985 C CA . LEU A 1 368 ? -5.534 2.002 -9.810 1.00 83.31 368 LEU A CA 1
ATOM 2986 C C . LEU A 1 368 ? -6.690 1.152 -10.348 1.00 83.31 368 LEU A C 1
ATOM 2988 O O . LEU A 1 368 ? -6.608 0.633 -11.459 1.00 83.31 368 LEU A O 1
ATOM 2992 N N . ILE A 1 369 ? -7.769 1.035 -9.571 1.00 84.38 369 ILE A N 1
ATOM 2993 C CA . ILE A 1 369 ? -8.936 0.223 -9.919 1.00 84.38 369 ILE A CA 1
ATOM 2994 C C . ILE A 1 369 ? -9.613 0.784 -11.166 1.00 84.38 369 ILE A C 1
ATOM 2996 O O . ILE A 1 369 ? -9.873 0.024 -12.090 1.00 84.38 369 ILE A O 1
ATOM 3000 N N . ASN A 1 370 ? -9.852 2.095 -11.241 1.00 86.06 370 ASN A N 1
ATOM 3001 C CA . ASN A 1 370 ? -10.435 2.718 -12.429 1.00 86.06 370 ASN A CA 1
ATOM 3002 C C . ASN A 1 370 ? -9.559 2.486 -13.671 1.00 86.06 370 ASN A C 1
ATOM 3004 O O . ASN A 1 370 ? -10.074 2.060 -14.704 1.00 86.06 370 ASN A O 1
ATOM 3008 N N . SER A 1 371 ? -8.238 2.663 -13.561 1.00 87.62 371 SER A N 1
ATOM 3009 C CA . SER A 1 371 ? -7.303 2.387 -14.658 1.00 87.62 371 SER A CA 1
ATOM 3010 C C . SER A 1 371 ? -7.320 0.919 -15.093 1.00 87.62 371 SER A C 1
ATOM 3012 O O . SER A 1 371 ? -7.236 0.635 -16.286 1.00 87.62 371 SER A O 1
ATOM 3014 N N . LEU A 1 372 ? -7.464 -0.024 -14.155 1.00 86.12 372 LEU A N 1
ATOM 3015 C CA . LEU A 1 372 ? -7.592 -1.454 -14.455 1.00 86.12 372 LEU A CA 1
ATOM 3016 C C . LEU A 1 372 ? -8.925 -1.785 -15.126 1.00 86.12 372 LEU A C 1
ATOM 3018 O O . LEU A 1 372 ? -8.944 -2.503 -16.128 1.00 86.12 372 LEU A O 1
ATOM 3022 N N . LEU A 1 373 ? -10.030 -1.229 -14.629 1.00 83.31 373 LEU A N 1
ATOM 3023 C CA . LEU A 1 373 ? -11.347 -1.387 -15.243 1.00 83.31 373 LEU A CA 1
ATOM 3024 C C . LEU A 1 373 ? -11.343 -0.873 -16.689 1.00 83.31 373 LEU A C 1
ATOM 3026 O O . LEU A 1 373 ? -11.917 -1.529 -17.553 1.00 83.31 373 LEU A O 1
ATOM 3030 N N . ASP A 1 374 ? -10.594 0.188 -16.989 1.00 87.00 374 ASP A N 1
ATOM 3031 C CA . ASP A 1 374 ? -10.484 0.766 -18.337 1.00 87.00 374 ASP A CA 1
ATOM 3032 C C . ASP A 1 374 ? -9.417 0.097 -19.239 1.00 87.00 374 ASP A C 1
ATOM 3034 O O . ASP A 1 374 ? -9.218 0.508 -20.387 1.00 87.00 374 ASP A O 1
ATOM 3038 N N . SER A 1 375 ? -8.710 -0.926 -18.741 1.00 87.12 375 SER A N 1
ATOM 3039 C CA . SER A 1 375 ? -7.589 -1.575 -19.446 1.00 87.12 375 SER A CA 1
ATOM 3040 C C . SER A 1 375 ? -7.940 -2.842 -20.231 1.00 87.12 375 SER A C 1
ATOM 3042 O O . SER A 1 375 ? -7.067 -3.420 -20.873 1.00 87.12 375 SER A O 1
ATOM 3044 N N . ASN A 1 376 ? -9.191 -3.307 -20.159 1.00 86.69 376 ASN A N 1
ATOM 3045 C CA . ASN A 1 376 ? -9.652 -4.623 -20.637 1.00 86.69 376 ASN A CA 1
ATOM 3046 C C . ASN A 1 376 ? -9.017 -5.844 -19.947 1.00 86.69 376 ASN A C 1
ATOM 3048 O O . ASN A 1 376 ? -9.414 -6.974 -20.214 1.00 86.69 376 ASN A O 1
ATOM 3052 N N . LEU A 1 377 ? -8.097 -5.655 -18.999 1.00 89.88 377 LEU A N 1
ATOM 3053 C CA . LEU A 1 377 ? -7.631 -6.739 -18.139 1.00 89.88 377 LEU A CA 1
ATOM 3054 C C . LEU A 1 377 ? -8.756 -7.177 -17.192 1.00 89.88 377 LEU A C 1
ATOM 3056 O O . LEU A 1 377 ? -9.503 -6.345 -16.670 1.00 89.88 377 LEU A O 1
ATOM 3060 N N . ILE A 1 378 ? -8.870 -8.485 -16.967 1.00 88.00 378 ILE A N 1
ATOM 3061 C CA . ILE A 1 378 ? -9.810 -9.073 -16.008 1.00 88.00 378 ILE A CA 1
ATOM 3062 C C . ILE A 1 378 ? -9.047 -9.479 -14.766 1.00 88.00 378 ILE A C 1
ATOM 3064 O O . ILE A 1 378 ? -8.131 -10.299 -14.837 1.00 88.00 378 ILE A O 1
ATOM 3068 N N . MET A 1 379 ? -9.443 -8.944 -13.618 1.00 86.31 379 MET A N 1
ATOM 3069 C CA . MET A 1 379 ? -8.877 -9.365 -12.345 1.00 86.31 379 MET A CA 1
ATOM 3070 C C . MET A 1 379 ? -9.388 -10.748 -11.951 1.00 86.31 379 MET A C 1
ATOM 3072 O O . MET A 1 379 ? -10.582 -11.023 -11.976 1.00 86.31 379 MET A O 1
ATOM 3076 N N . THR A 1 380 ? -8.451 -11.619 -11.592 1.00 85.56 380 THR A N 1
ATOM 3077 C CA . THR A 1 380 ? -8.712 -13.024 -11.238 1.00 85.56 380 THR A CA 1
ATOM 3078 C C . THR A 1 380 ? -8.264 -13.374 -9.826 1.00 85.56 380 THR A C 1
ATOM 3080 O O . THR A 1 380 ? -8.639 -14.425 -9.314 1.00 85.56 380 THR A O 1
ATOM 3083 N N . GLY A 1 381 ? -7.477 -12.506 -9.192 1.00 80.94 381 GLY A N 1
ATOM 3084 C CA . GLY A 1 381 ? -7.053 -12.665 -7.811 1.00 80.94 381 GLY A CA 1
ATOM 3085 C C . GLY A 1 381 ? -6.419 -11.395 -7.267 1.00 80.94 381 GLY A C 1
ATOM 3086 O O . GLY A 1 381 ? -5.853 -10.604 -8.024 1.00 80.94 381 GLY A O 1
ATOM 3087 N N . ALA A 1 382 ? -6.463 -11.225 -5.953 1.00 81.19 382 ALA A N 1
ATOM 3088 C CA . ALA A 1 382 ? -5.666 -10.227 -5.256 1.00 81.19 382 ALA A CA 1
ATOM 3089 C C . ALA A 1 382 ? -5.162 -10.790 -3.927 1.00 81.19 382 ALA A C 1
ATOM 3091 O O . ALA A 1 382 ? -5.938 -11.334 -3.142 1.00 81.19 382 ALA A O 1
ATOM 3092 N N . TRP A 1 383 ? -3.862 -10.649 -3.678 1.00 78.69 383 TRP A N 1
ATOM 3093 C CA . TRP A 1 383 ? -3.210 -11.236 -2.511 1.00 78.69 383 TRP A CA 1
ATOM 3094 C C . TRP A 1 383 ? -2.481 -10.164 -1.705 1.00 78.69 383 TRP A C 1
ATOM 3096 O O . TRP A 1 383 ? -1.560 -9.544 -2.243 1.00 78.69 383 TRP A O 1
ATOM 3106 N N . PRO A 1 384 ? -2.850 -9.930 -0.435 1.00 73.62 384 PRO A N 1
ATOM 3107 C CA . PRO A 1 384 ? -2.041 -9.113 0.456 1.00 73.62 384 PRO A CA 1
ATOM 3108 C C . PRO A 1 384 ? -0.769 -9.891 0.820 1.00 73.62 384 PRO A C 1
ATOM 3110 O O . PRO A 1 384 ? -0.832 -10.995 1.359 1.00 73.62 384 PRO A O 1
ATOM 3113 N N . LEU A 1 385 ? 0.397 -9.331 0.514 1.00 74.12 385 LEU A N 1
ATOM 3114 C CA . LEU A 1 385 ? 1.687 -9.893 0.895 1.00 74.12 385 LEU A CA 1
ATOM 3115 C C . LEU A 1 385 ? 2.413 -8.922 1.822 1.00 74.12 385 LEU A C 1
ATOM 3117 O O . LEU A 1 385 ? 2.656 -7.763 1.479 1.00 74.12 385 LEU A O 1
ATOM 3121 N N . HIS A 1 386 ? 2.802 -9.430 2.990 1.00 68.00 386 HIS A N 1
ATOM 3122 C CA . HIS A 1 386 ? 3.695 -8.731 3.904 1.00 68.00 386 HIS A CA 1
ATOM 3123 C C . HIS A 1 386 ? 5.102 -8.753 3.307 1.00 68.00 386 HIS A C 1
ATOM 3125 O O . HIS A 1 386 ? 5.804 -9.764 3.358 1.00 68.00 386 HIS A O 1
ATOM 3131 N N . THR A 1 387 ? 5.495 -7.645 2.685 1.00 57.62 387 THR A N 1
ATOM 3132 C CA . THR A 1 387 ? 6.788 -7.516 2.000 1.00 57.62 387 THR A CA 1
ATOM 3133 C C . THR A 1 387 ? 7.825 -6.736 2.811 1.00 57.62 387 THR A C 1
ATOM 3135 O O . THR A 1 387 ? 8.970 -6.631 2.375 1.00 57.62 387 THR A O 1
ATOM 3138 N N . GLU A 1 388 ? 7.470 -6.190 3.982 1.00 50.53 388 GLU A N 1
ATOM 3139 C CA . GLU A 1 388 ? 8.389 -5.380 4.794 1.00 50.53 388 GLU A CA 1
ATOM 3140 C C . GLU A 1 388 ? 9.135 -6.197 5.867 1.00 50.53 388 GLU A C 1
ATOM 3142 O O . GLU A 1 388 ? 8.561 -7.016 6.584 1.00 50.53 388 GLU A O 1
ATOM 3147 N N . MET A 1 389 ? 10.442 -5.940 6.018 1.00 40.34 389 MET A N 1
ATOM 3148 C CA . MET A 1 389 ? 11.192 -6.330 7.216 1.00 40.34 389 MET A CA 1
ATOM 3149 C C . MET A 1 389 ? 10.646 -5.532 8.406 1.00 40.34 389 MET A C 1
ATOM 3151 O O . MET A 1 389 ? 10.575 -4.308 8.324 1.00 40.34 389 MET A O 1
ATOM 3155 N N . GLY A 1 390 ? 10.330 -6.200 9.523 1.00 37.72 390 GLY A N 1
ATOM 3156 C CA . GLY A 1 390 ? 9.736 -5.621 10.746 1.00 37.72 390 GLY A CA 1
ATOM 3157 C C . GLY A 1 390 ? 10.556 -4.546 11.484 1.00 37.72 390 GLY A C 1
ATOM 3158 O O . GLY A 1 390 ? 10.309 -4.281 12.655 1.00 37.72 390 GLY A O 1
ATOM 3159 N N . ALA A 1 391 ? 11.531 -3.921 10.826 1.00 33.09 391 ALA A N 1
ATOM 3160 C CA . ALA A 1 391 ? 12.349 -2.835 11.340 1.00 33.09 391 ALA A CA 1
ATOM 3161 C C . ALA A 1 391 ? 12.209 -1.584 10.456 1.00 33.09 391 ALA A C 1
ATOM 3163 O O . ALA A 1 391 ? 13.149 -1.163 9.786 1.00 33.09 391 ALA A O 1
ATOM 3164 N N . ARG A 1 392 ? 11.038 -0.943 10.492 1.00 33.94 392 ARG A N 1
ATOM 3165 C CA . ARG A 1 392 ? 10.932 0.502 10.243 1.00 33.94 392 ARG A CA 1
ATOM 3166 C C . ARG A 1 392 ? 10.588 1.210 11.550 1.00 33.94 392 ARG A C 1
ATOM 3168 O O . ARG A 1 392 ? 9.442 1.531 11.850 1.00 33.94 392 ARG A O 1
ATOM 3175 N N . LEU A 1 393 ? 11.639 1.457 12.331 1.00 30.89 393 LEU A N 1
ATOM 3176 C CA . LEU A 1 393 ? 11.672 2.445 13.408 1.00 30.89 393 LEU A CA 1
ATOM 3177 C C . LEU A 1 393 ? 11.401 3.830 12.799 1.00 30.89 393 LEU A C 1
ATOM 3179 O O . LEU A 1 393 ? 12.326 4.461 12.301 1.00 30.89 393 LEU A O 1
ATOM 3183 N N . ASN A 1 394 ? 10.121 4.213 12.726 1.00 32.66 394 ASN A N 1
ATOM 3184 C CA . ASN A 1 394 ? 9.560 5.584 12.730 1.00 32.66 394 ASN A CA 1
ATOM 3185 C C . ASN A 1 394 ? 8.071 5.628 12.300 1.00 32.66 394 ASN A C 1
ATOM 3187 O O . ASN A 1 394 ? 7.551 6.683 11.946 1.00 32.66 394 ASN A O 1
ATOM 3191 N N . ALA A 1 395 ? 7.338 4.512 12.387 1.00 35.56 395 ALA A N 1
ATOM 3192 C CA . ALA A 1 395 ? 5.888 4.464 12.157 1.00 35.56 395 ALA A CA 1
ATOM 3193 C C . ALA A 1 395 ? 5.026 4.903 13.365 1.00 35.56 395 ALA A C 1
ATOM 3195 O O . ALA A 1 395 ? 3.804 4.824 13.316 1.00 35.56 395 ALA A O 1
ATOM 3196 N N . SER A 1 396 ? 5.622 5.407 14.452 1.00 38.91 396 SER A N 1
ATOM 3197 C CA . SER A 1 396 ? 4.892 5.699 15.700 1.00 38.91 396 SER A CA 1
ATOM 3198 C C . SER A 1 396 ? 3.869 6.853 15.597 1.00 38.91 396 SER A C 1
ATOM 3200 O O . SER A 1 396 ? 3.125 7.086 16.545 1.00 38.91 396 SER A O 1
ATOM 3202 N N . GLN A 1 397 ? 3.785 7.581 14.472 1.00 43.25 397 GLN A N 1
ATOM 3203 C CA . GLN A 1 397 ? 2.915 8.768 14.361 1.00 43.25 397 GLN A CA 1
ATOM 3204 C C . GLN A 1 397 ? 1.960 8.808 13.158 1.00 43.25 397 GLN A C 1
ATOM 3206 O O . GLN A 1 397 ? 1.075 9.665 13.131 1.00 43.25 397 GLN A O 1
ATOM 3211 N N . THR A 1 398 ? 2.088 7.904 12.185 1.00 48.41 398 THR A N 1
ATOM 3212 C CA . THR A 1 398 ? 1.163 7.805 11.039 1.00 48.41 398 THR A CA 1
ATOM 3213 C C . THR A 1 398 ? 0.982 6.342 10.687 1.00 48.41 398 THR A C 1
ATOM 3215 O O . THR A 1 398 ? 1.980 5.628 10.623 1.00 48.41 398 THR A O 1
ATOM 3218 N N . ALA A 1 399 ? -0.259 5.903 10.458 1.00 44.22 399 ALA A N 1
ATOM 3219 C CA . ALA A 1 399 ? -0.546 4.529 10.060 1.00 44.22 399 ALA A CA 1
ATOM 3220 C C . ALA A 1 399 ? 0.317 4.174 8.831 1.00 44.22 399 ALA A C 1
ATOM 3222 O O . ALA A 1 399 ? 0.210 4.783 7.759 1.00 44.22 399 ALA A O 1
ATOM 3223 N N . SER A 1 400 ? 1.292 3.285 9.012 1.00 44.81 400 SER A N 1
ATOM 3224 C CA . SER A 1 400 ? 2.106 2.746 7.927 1.00 44.81 400 SER A CA 1
ATOM 3225 C C . SER A 1 400 ? 1.479 1.442 7.468 1.00 44.81 400 SER A C 1
ATOM 3227 O O . SER A 1 400 ? 1.210 0.577 8.295 1.00 44.81 400 SER A O 1
ATOM 3229 N N . LEU A 1 401 ? 1.267 1.308 6.161 1.00 51.97 401 LEU A N 1
ATOM 3230 C CA . LEU A 1 401 ? 0.916 0.031 5.552 1.00 51.97 401 LEU A CA 1
ATOM 3231 C C . LEU A 1 401 ? 2.047 -0.965 5.772 1.00 51.97 401 LEU A C 1
ATOM 3233 O O . LEU A 1 401 ? 3.196 -0.635 5.486 1.00 51.97 401 LEU A O 1
ATOM 3237 N N . ALA A 1 402 ? 1.707 -2.156 6.253 1.00 51.03 402 ALA A N 1
ATOM 3238 C CA . ALA A 1 402 ? 2.642 -3.270 6.369 1.00 51.03 402 ALA A CA 1
ATOM 3239 C C . ALA A 1 402 ? 2.649 -4.159 5.106 1.00 51.03 402 ALA A C 1
ATOM 3241 O O . ALA A 1 402 ? 3.626 -4.873 4.863 1.00 51.03 402 ALA A O 1
ATOM 3242 N N . SER A 1 403 ? 1.589 -4.090 4.286 1.00 62.19 403 SER A N 1
ATOM 3243 C CA . SER A 1 403 ? 1.336 -5.026 3.184 1.00 62.19 403 SER A CA 1
ATOM 3244 C C . SER A 1 403 ? 1.225 -4.360 1.807 1.00 62.19 403 SER A C 1
ATOM 3246 O O . SER A 1 403 ? 0.619 -3.299 1.650 1.00 62.19 403 SER A O 1
ATOM 3248 N N . SER A 1 404 ? 1.765 -5.036 0.787 1.00 74.62 404 SER A N 1
ATOM 3249 C CA . SER A 1 404 ? 1.547 -4.728 -0.635 1.00 74.62 404 SER A CA 1
ATOM 3250 C C . SER A 1 404 ? 0.506 -5.691 -1.210 1.00 74.62 404 SER A C 1
ATOM 3252 O O . SER A 1 404 ? 0.562 -6.883 -0.906 1.00 74.62 404 SER A O 1
ATOM 3254 N N . ILE A 1 405 ? -0.420 -5.234 -2.060 1.00 78.56 405 ILE A N 1
ATOM 3255 C CA . ILE A 1 405 ? -1.320 -6.151 -2.780 1.00 78.56 405 ILE A CA 1
ATOM 3256 C C . ILE A 1 405 ? -0.686 -6.564 -4.101 1.00 78.56 405 ILE A C 1
ATOM 3258 O O . ILE A 1 405 ? -0.243 -5.731 -4.888 1.00 78.56 405 ILE A O 1
ATOM 3262 N N . TYR A 1 406 ? -0.722 -7.863 -4.364 1.00 88.06 406 TYR A N 1
ATOM 3263 C CA . TYR A 1 406 ? -0.385 -8.459 -5.642 1.00 88.06 406 TYR A CA 1
ATOM 3264 C C . TYR A 1 406 ? -1.681 -8.756 -6.383 1.00 88.06 406 TYR A C 1
ATOM 3266 O O . TYR A 1 406 ? -2.411 -9.694 -6.053 1.00 88.06 406 TYR A O 1
ATOM 3274 N N . ILE A 1 407 ? -1.979 -7.918 -7.367 1.00 87.50 407 ILE A N 1
ATOM 3275 C CA . ILE A 1 407 ? -3.150 -8.030 -8.227 1.00 87.50 407 ILE A CA 1
ATOM 3276 C C . ILE A 1 407 ? -2.806 -8.942 -9.394 1.00 87.50 407 ILE A C 1
ATOM 3278 O O . ILE A 1 407 ? -1.899 -8.651 -10.171 1.00 87.50 407 ILE A O 1
ATOM 3282 N N . VAL A 1 408 ? -3.552 -10.033 -9.534 1.00 91.00 408 VAL A N 1
ATOM 3283 C CA . VAL A 1 408 ? -3.437 -10.966 -10.652 1.00 91.00 408 VAL A CA 1
ATOM 3284 C C . VAL A 1 408 ? -4.565 -10.685 -11.631 1.00 91.00 408 VAL A C 1
ATOM 3286 O O . VAL A 1 408 ? -5.744 -10.869 -11.315 1.00 91.00 408 VAL A O 1
ATOM 3289 N N . ALA A 1 409 ? -4.208 -10.278 -12.843 1.00 91.69 409 ALA A N 1
ATOM 3290 C CA . ALA A 1 409 ? -5.155 -10.052 -13.922 1.00 91.69 409 ALA A CA 1
ATOM 3291 C C . ALA A 1 409 ? -4.773 -10.836 -15.179 1.00 91.69 409 ALA A C 1
ATOM 3293 O O . ALA A 1 409 ? -3.645 -11.306 -15.322 1.00 91.69 409 ALA A O 1
ATOM 3294 N N . ARG A 1 410 ? -5.733 -11.024 -16.080 1.00 92.19 410 ARG A N 1
ATOM 3295 C CA . ARG A 1 410 ? -5.558 -11.785 -17.317 1.00 92.19 410 ARG A CA 1
ATOM 3296 C C . ARG A 1 410 ? -6.191 -11.081 -18.504 1.00 92.19 410 ARG A C 1
ATOM 3298 O O . ARG A 1 410 ? -7.167 -10.348 -18.351 1.00 92.19 410 ARG A O 1
ATOM 3305 N N . LYS A 1 411 ? -5.667 -11.368 -19.693 1.00 93.12 411 LYS A N 1
ATOM 3306 C CA . LYS A 1 411 ? -6.312 -11.031 -20.965 1.00 93.12 411 LYS A CA 1
ATOM 3307 C C . LYS A 1 411 ? -7.373 -12.081 -21.289 1.00 93.12 411 LYS A C 1
ATOM 3309 O O . LYS A 1 411 ? -7.035 -13.174 -21.737 1.00 93.12 411 LYS A O 1
ATOM 3314 N N . MET A 1 412 ? -8.633 -11.772 -21.013 1.00 87.25 412 MET A N 1
ATOM 3315 C CA . MET A 1 412 ? -9.772 -12.678 -21.192 1.00 87.25 412 MET A CA 1
ATOM 3316 C C . MET A 1 412 ? -10.988 -11.885 -21.675 1.00 87.25 412 MET A C 1
ATOM 3318 O O . MET A 1 412 ? -11.049 -10.672 -21.478 1.00 87.25 412 MET A O 1
ATOM 3322 N N . GLU A 1 413 ? -11.957 -12.565 -22.285 1.00 83.69 413 GLU A N 1
ATOM 3323 C CA . GLU A 1 413 ? -13.233 -11.942 -22.638 1.00 83.69 413 GLU A CA 1
ATOM 3324 C C . GLU A 1 413 ? -14.031 -11.605 -21.377 1.00 83.69 413 GLU A C 1
ATOM 3326 O O . GLU A 1 413 ? -14.192 -12.438 -20.479 1.00 83.69 413 GLU A O 1
ATOM 3331 N N . ARG A 1 414 ? -14.504 -10.358 -21.301 1.00 81.69 414 ARG A N 1
ATOM 3332 C CA . ARG A 1 414 ? -15.352 -9.900 -20.202 1.00 81.69 414 ARG A CA 1
ATOM 3333 C C . ARG A 1 414 ? -16.773 -10.398 -20.397 1.00 81.69 414 ARG A C 1
ATOM 3335 O O . ARG A 1 414 ? -17.254 -10.546 -21.517 1.00 81.69 414 ARG A O 1
ATOM 3342 N N . GLN A 1 415 ? -17.455 -10.616 -19.282 1.00 84.19 415 GLN A N 1
ATOM 3343 C CA . GLN A 1 415 ? -18.896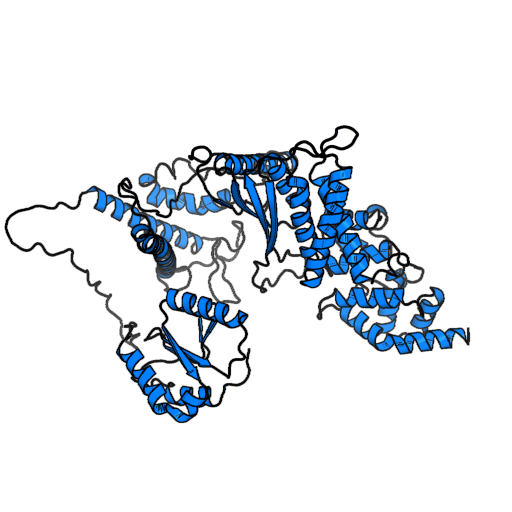 -10.790 -19.294 1.00 84.19 415 GLN A CA 1
ATOM 3344 C C . GLN A 1 415 ? -19.562 -9.490 -19.771 1.00 84.19 415 GLN A C 1
ATOM 3346 O O . GLN A 1 415 ? -19.014 -8.404 -19.542 1.00 84.19 415 GLN A O 1
ATOM 3351 N N . PRO A 1 416 ? -20.736 -9.582 -20.418 1.00 84.31 416 PRO A N 1
ATOM 3352 C CA . PRO A 1 416 ? -21.503 -8.410 -20.820 1.00 84.31 416 PRO A CA 1
ATOM 3353 C C . PRO A 1 416 ? -21.895 -7.562 -19.605 1.00 84.31 416 PRO A C 1
ATOM 3355 O O . PRO A 1 416 ? -21.615 -7.905 -18.458 1.00 84.31 416 PRO A O 1
ATOM 3358 N N . THR A 1 417 ? -22.538 -6.425 -19.854 1.00 84.44 417 THR A N 1
ATOM 3359 C CA . THR A 1 417 ? -22.866 -5.468 -18.791 1.00 84.44 417 THR A CA 1
ATOM 3360 C C . THR A 1 417 ? -23.643 -6.115 -17.637 1.00 84.44 417 THR A C 1
ATOM 3362 O O . THR A 1 417 ? -24.695 -6.711 -17.853 1.00 84.44 417 THR A O 1
ATOM 3365 N N . GLY A 1 418 ? -23.123 -5.972 -16.414 1.00 85.31 418 GLY A N 1
ATOM 3366 C CA . GLY A 1 418 ? -23.767 -6.444 -15.188 1.00 85.31 418 GLY A CA 1
ATOM 3367 C C . GLY A 1 418 ? -24.623 -5.359 -14.532 1.00 85.31 418 GLY A C 1
ATOM 3368 O O . GLY A 1 418 ? -24.265 -4.178 -14.544 1.00 85.31 418 GLY A O 1
ATOM 3369 N N . PHE A 1 419 ? -25.739 -5.745 -13.912 1.00 88.69 419 PHE A N 1
ATOM 3370 C CA . PHE A 1 419 ? -26.558 -4.822 -13.123 1.00 88.69 419 PHE A CA 1
ATOM 3371 C C . PHE A 1 419 ? -26.024 -4.700 -11.697 1.00 88.69 419 PHE A C 1
ATOM 3373 O O . PHE A 1 419 ? -25.785 -5.697 -11.017 1.00 88.69 419 PHE A O 1
ATOM 3380 N N . TYR A 1 420 ? -25.882 -3.471 -11.203 1.00 87.25 420 TYR A N 1
ATOM 3381 C CA . TYR A 1 420 ? -25.230 -3.185 -9.925 1.00 87.25 420 TYR A CA 1
ATOM 3382 C C . TYR A 1 420 ? -25.832 -3.950 -8.743 1.00 87.25 420 TYR A C 1
ATOM 3384 O O . TYR A 1 420 ? -25.084 -4.433 -7.899 1.00 87.25 420 TYR A O 1
ATOM 3392 N N . ASN A 1 421 ? -27.157 -4.118 -8.684 1.00 87.19 421 ASN A N 1
ATOM 3393 C CA . ASN A 1 421 ? -27.791 -4.863 -7.592 1.00 87.19 421 ASN A CA 1
ATOM 3394 C C . ASN A 1 421 ? -27.441 -6.358 -7.616 1.00 87.19 421 ASN A C 1
ATOM 3396 O O . ASN A 1 421 ? -27.211 -6.941 -6.560 1.00 87.19 421 ASN A O 1
ATOM 3400 N N . GLU A 1 422 ? -27.349 -6.972 -8.794 1.00 88.31 422 GLU A N 1
ATOM 3401 C CA . GLU A 1 422 ? -26.962 -8.381 -8.931 1.00 88.31 422 GLU A CA 1
ATOM 3402 C C . GLU A 1 422 ? -25.489 -8.572 -8.564 1.00 88.31 422 GLU A C 1
ATOM 3404 O O . GLU A 1 422 ? -25.148 -9.430 -7.745 1.00 88.31 422 GLU A O 1
ATOM 3409 N N . VAL A 1 423 ? -24.630 -7.694 -9.094 1.00 88.62 423 VAL A N 1
ATOM 3410 C CA . VAL A 1 423 ? -23.194 -7.652 -8.792 1.00 88.62 423 VAL A CA 1
ATOM 3411 C C . VAL A 1 423 ? -22.963 -7.435 -7.298 1.00 88.62 423 VAL A C 1
ATOM 3413 O O . VAL A 1 423 ? -22.098 -8.074 -6.705 1.00 88.62 423 VAL A O 1
ATOM 3416 N N . LYS A 1 424 ? -23.760 -6.581 -6.653 1.00 88.50 424 LYS A N 1
ATOM 3417 C CA . LYS A 1 424 ? -23.698 -6.318 -5.211 1.00 88.50 424 LYS A CA 1
ATOM 3418 C C . LYS A 1 424 ? -24.053 -7.545 -4.374 1.00 88.50 424 LYS A C 1
ATOM 3420 O O . LYS A 1 424 ? -23.393 -7.804 -3.368 1.00 88.50 424 LYS A O 1
ATOM 3425 N N . GLU A 1 425 ? -25.052 -8.325 -4.772 1.00 89.56 425 GLU A N 1
ATOM 3426 C CA . GLU A 1 425 ? -25.395 -9.569 -4.072 1.00 89.56 425 GLU A CA 1
ATOM 3427 C C . GLU A 1 425 ? -24.375 -10.695 -4.332 1.00 89.56 425 GLU A C 1
ATOM 3429 O O . GLU A 1 425 ? -24.094 -11.502 -3.440 1.00 89.56 425 GLU A O 1
ATOM 3434 N N . GLU A 1 426 ? -23.760 -10.754 -5.519 1.00 90.12 426 GLU A N 1
ATOM 3435 C CA . GLU A 1 426 ? -22.586 -11.608 -5.766 1.00 90.12 426 GLU A CA 1
ATOM 3436 C C . GLU A 1 426 ? -21.406 -11.191 -4.876 1.00 90.12 426 GLU A C 1
ATOM 3438 O O . GLU A 1 426 ? -20.813 -12.033 -4.195 1.00 90.12 426 GLU A O 1
ATOM 3443 N N . LEU A 1 427 ? -21.121 -9.888 -4.820 1.00 90.56 427 LEU A N 1
ATOM 3444 C CA . LEU A 1 427 ? -20.046 -9.294 -4.036 1.00 90.56 427 LEU A CA 1
ATOM 3445 C C . LEU A 1 427 ? -20.190 -9.624 -2.550 1.00 90.56 427 LEU A C 1
ATOM 3447 O O . LEU A 1 427 ? -19.244 -10.129 -1.950 1.00 90.56 427 LEU A O 1
ATOM 3451 N N . LYS A 1 428 ? -21.373 -9.416 -1.959 1.00 90.44 428 LYS A N 1
ATOM 3452 C CA . LYS A 1 428 ? -21.640 -9.762 -0.552 1.00 90.44 428 LYS A CA 1
ATOM 3453 C C . LYS A 1 428 ? -21.372 -11.237 -0.263 1.00 90.44 428 LYS A C 1
ATOM 3455 O O . LYS A 1 428 ? -20.690 -11.561 0.708 1.00 90.44 428 LYS A O 1
ATOM 3460 N N . ARG A 1 429 ? -21.877 -12.147 -1.105 1.00 90.06 429 ARG A N 1
ATOM 3461 C CA . ARG A 1 429 ? -21.664 -13.598 -0.940 1.00 90.06 429 ARG A CA 1
ATOM 3462 C C . ARG A 1 429 ? -20.192 -13.985 -1.080 1.00 90.06 429 ARG A C 1
ATOM 3464 O O . ARG A 1 429 ? -19.716 -14.862 -0.358 1.00 90.06 429 ARG A O 1
ATOM 3471 N N . HIS A 1 430 ? -19.475 -13.363 -2.013 1.00 89.94 430 HIS A N 1
ATOM 3472 C CA . HIS A 1 430 ? -18.051 -13.605 -2.215 1.00 89.94 430 HIS A CA 1
ATOM 3473 C C . HIS A 1 430 ? -17.221 -13.092 -1.031 1.00 89.94 430 HIS A C 1
ATOM 3475 O O . HIS A 1 430 ? -16.448 -13.858 -0.451 1.00 89.94 430 HIS A O 1
ATOM 3481 N N . LEU A 1 431 ? -17.436 -11.836 -0.631 1.00 91.06 431 LEU A N 1
ATOM 3482 C CA . LEU A 1 431 ? -16.716 -11.203 0.468 1.00 91.06 431 LEU A CA 1
ATOM 3483 C C . LEU A 1 431 ? -16.960 -11.915 1.791 1.00 91.06 431 LEU A C 1
ATOM 3485 O O . LEU A 1 431 ? -15.986 -12.228 2.454 1.00 91.06 431 LEU A O 1
ATOM 3489 N N . ASN A 1 432 ? -18.194 -12.274 2.151 1.00 88.00 432 ASN A N 1
ATOM 3490 C CA . ASN A 1 432 ? -18.450 -12.961 3.425 1.00 88.00 432 ASN A CA 1
ATOM 3491 C C . ASN A 1 432 ? -17.597 -14.232 3.606 1.00 88.00 432 ASN A C 1
ATOM 3493 O O . ASN A 1 432 ? -17.101 -14.482 4.700 1.00 88.00 432 ASN A O 1
ATOM 3497 N N . ARG A 1 433 ? -17.359 -15.001 2.532 1.00 88.69 433 ARG A N 1
ATOM 3498 C CA . ARG A 1 433 ? -16.477 -16.183 2.575 1.00 88.69 433 ARG A CA 1
ATOM 3499 C C . ARG A 1 433 ? -14.998 -15.809 2.688 1.00 88.69 433 ARG A C 1
ATOM 3501 O O . ARG A 1 433 ? -14.272 -16.417 3.468 1.00 88.69 433 ARG A O 1
ATOM 3508 N N . LYS A 1 434 ? -14.543 -14.827 1.903 1.00 88.56 434 LYS A N 1
ATOM 3509 C CA . LYS A 1 434 ? -13.140 -14.374 1.908 1.00 88.56 434 LYS A CA 1
ATOM 3510 C C . LYS A 1 434 ? -12.772 -13.709 3.234 1.00 88.56 434 LYS A C 1
ATOM 3512 O O . LYS A 1 434 ? -11.756 -14.061 3.813 1.00 88.56 434 LYS A O 1
ATOM 3517 N N . LEU A 1 435 ? -13.617 -12.811 3.738 1.00 90.44 435 LEU A N 1
ATOM 3518 C CA . LEU A 1 435 ? -13.442 -12.112 5.011 1.00 90.44 435 LEU A CA 1
ATOM 3519 C C . LEU A 1 435 ? -13.345 -13.083 6.189 1.00 90.44 435 LEU A C 1
ATOM 3521 O O . LEU A 1 435 ? -12.518 -12.877 7.070 1.00 90.44 435 LEU A O 1
ATOM 3525 N N . GLN A 1 436 ? -14.130 -14.163 6.180 1.00 89.69 436 GLN A N 1
ATOM 3526 C CA . GLN A 1 436 ? -14.016 -15.195 7.203 1.00 89.69 436 GLN A CA 1
ATOM 3527 C C . GLN A 1 436 ? -12.661 -15.889 7.189 1.00 89.69 436 GLN A C 1
ATOM 3529 O O . GLN A 1 436 ? -12.005 -15.959 8.224 1.00 89.69 436 GLN A O 1
ATOM 3534 N N . ARG A 1 437 ? -12.200 -16.309 6.012 1.00 88.25 437 ARG A N 1
ATOM 3535 C CA . ARG A 1 437 ? -10.871 -16.898 5.869 1.00 88.25 437 ARG A CA 1
ATOM 3536 C C . ARG A 1 437 ? -9.761 -15.935 6.308 1.00 88.25 437 ARG A C 1
ATOM 3538 O O . ARG A 1 437 ? -8.878 -16.340 7.050 1.00 88.25 437 ARG A O 1
ATOM 3545 N N . LEU A 1 438 ? -9.823 -14.670 5.886 1.00 85.06 438 LEU A N 1
ATOM 3546 C CA . LEU A 1 438 ? -8.845 -13.644 6.274 1.00 85.06 438 LEU A CA 1
ATOM 3547 C C . LEU A 1 438 ? -8.801 -13.461 7.799 1.00 85.06 438 LEU A C 1
ATOM 3549 O O . LEU A 1 438 ? -7.724 -13.341 8.376 1.00 85.06 438 LEU A O 1
ATOM 3553 N N . TRP A 1 439 ? -9.968 -13.475 8.449 1.00 85.44 439 TRP A N 1
ATOM 3554 C CA . TRP A 1 439 ? -10.079 -13.373 9.902 1.00 85.44 439 TRP A CA 1
ATOM 3555 C C . TRP A 1 439 ? -9.462 -14.584 10.616 1.00 85.44 439 TRP A C 1
ATOM 3557 O O . TRP A 1 439 ? -8.702 -14.416 11.565 1.00 85.44 439 TRP A O 1
ATOM 3567 N N . GLU A 1 440 ? -9.749 -15.800 10.142 1.00 85.88 440 GLU A N 1
ATOM 3568 C CA . GLU A 1 440 ? -9.185 -17.053 10.672 1.00 85.88 440 GLU A CA 1
ATOM 3569 C C . GLU A 1 440 ? -7.663 -17.145 10.465 1.00 85.88 440 GLU A C 1
ATOM 3571 O O . GLU A 1 440 ? -6.953 -17.678 11.316 1.00 85.88 440 GLU A O 1
ATOM 3576 N N . GLU A 1 441 ? -7.147 -16.575 9.373 1.00 83.44 441 GLU A N 1
ATOM 3577 C CA . GLU A 1 441 ? -5.711 -16.437 9.092 1.00 83.44 441 GLU A CA 1
ATOM 3578 C C . GLU A 1 441 ? -5.036 -15.330 9.935 1.00 83.44 441 GLU A C 1
ATOM 3580 O O . GLU A 1 441 ? -3.819 -15.152 9.859 1.00 83.44 441 GLU A O 1
ATOM 3585 N N . GLY A 1 442 ? -5.798 -14.598 10.758 1.00 76.69 442 GLY A N 1
ATOM 3586 C CA . GLY A 1 442 ? -5.290 -13.552 11.647 1.00 76.69 442 GLY A CA 1
ATOM 3587 C C . GLY A 1 442 ? -4.982 -12.223 10.951 1.00 76.69 442 GLY A C 1
ATOM 3588 O O . GLY A 1 442 ? -4.286 -11.383 11.522 1.00 76.69 442 GLY A O 1
ATOM 3589 N N . ILE A 1 443 ? -5.482 -12.009 9.730 1.00 76.75 443 ILE A N 1
ATOM 3590 C CA . ILE A 1 443 ? -5.331 -10.738 9.015 1.00 76.75 443 ILE A CA 1
ATOM 3591 C C . ILE A 1 443 ? -6.288 -9.719 9.638 1.00 76.75 443 ILE A C 1
ATOM 3593 O O . ILE A 1 443 ? -7.504 -9.912 9.647 1.00 76.75 443 ILE A O 1
ATOM 3597 N N . GLY A 1 444 ? -5.740 -8.616 10.147 1.00 75.06 444 GLY A N 1
ATOM 3598 C CA . GLY A 1 444 ? -6.496 -7.582 10.852 1.00 75.06 444 GLY A CA 1
ATOM 3599 C C . GLY A 1 444 ? -6.136 -6.159 10.431 1.00 75.06 444 GLY A C 1
ATOM 3600 O O . GLY A 1 444 ? -5.238 -5.932 9.620 1.00 75.06 444 GLY A O 1
ATOM 3601 N N . GLY A 1 445 ? -6.860 -5.189 10.990 1.00 72.81 445 GLY A N 1
ATOM 3602 C CA . GLY A 1 445 ? -6.628 -3.762 10.776 1.00 72.81 445 GLY A CA 1
ATOM 3603 C C . GLY A 1 445 ? -6.766 -3.327 9.314 1.00 72.81 445 GLY A C 1
ATOM 3604 O O . GLY A 1 445 ? -7.650 -3.793 8.593 1.00 72.81 445 GLY A O 1
ATOM 3605 N N . ALA A 1 446 ? -5.884 -2.430 8.866 1.00 69.31 446 ALA A N 1
ATOM 3606 C CA . ALA A 1 446 ? -5.913 -1.883 7.506 1.00 69.31 446 ALA A CA 1
ATOM 3607 C C . ALA A 1 446 ? -5.752 -2.959 6.419 1.00 69.31 446 ALA A C 1
ATOM 3609 O O . ALA A 1 446 ? -6.401 -2.886 5.372 1.00 69.31 446 ALA A O 1
ATOM 3610 N N . ASP A 1 447 ? -4.950 -3.991 6.688 1.00 72.88 447 ASP A N 1
ATOM 3611 C CA . ASP A 1 447 ? -4.674 -5.071 5.739 1.00 72.88 447 ASP A CA 1
ATOM 3612 C C . ASP A 1 447 ? -5.923 -5.913 5.445 1.00 72.88 447 ASP A C 1
ATOM 3614 O O . ASP A 1 447 ? -6.101 -6.388 4.322 1.00 72.88 447 ASP A O 1
ATOM 3618 N N . PHE A 1 448 ? -6.845 -6.027 6.407 1.00 79.31 448 PHE A N 1
ATOM 3619 C CA . PHE A 1 448 ? -8.127 -6.703 6.210 1.00 79.31 448 PHE A CA 1
ATOM 3620 C C . PHE A 1 448 ? -9.007 -5.987 5.180 1.00 79.31 448 PHE A C 1
ATOM 3622 O O . PHE A 1 448 ? -9.559 -6.620 4.278 1.00 79.31 448 PHE A O 1
ATOM 3629 N N . PHE A 1 449 ? -9.109 -4.657 5.264 1.00 76.69 449 PHE A N 1
ATOM 3630 C CA . PHE A 1 449 ? -9.872 -3.857 4.298 1.00 76.69 449 PHE A CA 1
ATOM 3631 C C . PHE A 1 449 ? -9.248 -3.902 2.905 1.00 76.69 449 PHE A C 1
ATOM 3633 O O . PHE A 1 449 ? -9.947 -4.022 1.904 1.00 76.69 449 PHE A O 1
ATOM 3640 N N . ILE A 1 450 ? -7.925 -3.842 2.842 1.00 74.31 450 ILE A N 1
ATOM 3641 C CA . ILE A 1 450 ? -7.138 -3.912 1.610 1.00 74.31 450 ILE A CA 1
ATOM 3642 C C . ILE A 1 450 ? -7.339 -5.265 0.918 1.00 74.31 450 ILE A C 1
ATOM 3644 O O . ILE A 1 450 ? -7.638 -5.318 -0.276 1.00 74.31 450 ILE A O 1
ATOM 3648 N N . ALA A 1 451 ? -7.290 -6.359 1.675 1.00 79.56 451 ALA A N 1
ATOM 3649 C CA . ALA A 1 451 ? -7.596 -7.696 1.178 1.00 79.56 451 ALA A CA 1
ATOM 3650 C C . ALA A 1 451 ? -9.058 -7.836 0.711 1.00 79.56 451 ALA A C 1
ATOM 3652 O O . ALA A 1 451 ? -9.334 -8.489 -0.303 1.00 79.56 451 ALA A O 1
ATOM 3653 N N . ALA A 1 452 ? -9.995 -7.187 1.412 1.00 84.88 452 ALA A N 1
ATOM 3654 C CA . ALA A 1 452 ? -11.401 -7.127 1.020 1.00 84.88 452 ALA A CA 1
ATOM 3655 C C . ALA A 1 452 ? -11.587 -6.393 -0.315 1.00 84.88 452 ALA A C 1
ATOM 3657 O O . ALA A 1 452 ? -12.281 -6.899 -1.194 1.00 84.88 452 ALA A O 1
ATOM 3658 N N . ILE A 1 453 ? -10.926 -5.244 -0.498 1.00 81.38 453 ILE A N 1
ATOM 3659 C CA . ILE A 1 453 ? -10.913 -4.490 -1.760 1.00 81.38 453 ILE A CA 1
ATOM 3660 C C . ILE A 1 453 ? -10.365 -5.366 -2.883 1.00 81.38 453 ILE A C 1
ATOM 3662 O O . ILE A 1 453 ? -11.019 -5.512 -3.912 1.00 81.38 453 ILE A O 1
ATOM 3666 N N . GLY A 1 454 ? -9.220 -6.015 -2.666 1.00 77.88 454 GLY A N 1
ATOM 3667 C CA . GLY A 1 454 ? -8.651 -6.956 -3.626 1.00 77.88 454 GLY A CA 1
ATOM 3668 C C . GLY A 1 454 ? -9.650 -8.037 -4.061 1.00 77.88 454 GLY A C 1
ATOM 3669 O O . GLY A 1 454 ? -9.878 -8.232 -5.255 1.00 77.88 454 GLY A O 1
ATOM 3670 N N . SER A 1 455 ? -10.299 -8.682 -3.087 1.00 83.00 455 SER A N 1
ATOM 3671 C CA . SER A 1 455 ? -11.301 -9.731 -3.329 1.00 83.00 455 SER A CA 1
ATOM 3672 C C . SER A 1 455 ? -12.552 -9.201 -4.037 1.00 83.00 455 SER A C 1
ATOM 3674 O O . SER A 1 455 ? -13.165 -9.896 -4.842 1.00 83.00 455 SER A O 1
ATOM 3676 N N . ALA A 1 456 ? -12.951 -7.962 -3.760 1.00 85.31 456 ALA A N 1
ATOM 3677 C CA . ALA A 1 456 ? -14.105 -7.340 -4.392 1.00 85.31 456 ALA A CA 1
ATOM 3678 C C . ALA A 1 456 ? -13.897 -7.091 -5.886 1.00 85.31 456 ALA A C 1
ATOM 3680 O O . ALA A 1 456 ? -14.819 -7.269 -6.687 1.00 85.31 456 ALA A O 1
ATOM 3681 N N . ILE A 1 457 ? -12.678 -6.708 -6.270 1.00 80.75 457 ILE A N 1
ATOM 3682 C CA . ILE A 1 457 ? -12.359 -6.453 -7.671 1.00 80.75 457 ILE A CA 1
ATOM 3683 C C . ILE A 1 457 ? -12.376 -7.760 -8.486 1.00 80.75 457 ILE A C 1
ATOM 3685 O O . ILE A 1 457 ? -12.697 -7.714 -9.669 1.00 80.75 457 ILE A O 1
ATOM 3689 N N . GLU A 1 458 ? -12.143 -8.933 -7.875 1.00 81.94 458 GLU A N 1
ATOM 3690 C CA . GLU A 1 458 ? -12.329 -10.241 -8.542 1.00 81.94 458 GLU A CA 1
ATOM 3691 C C . GLU A 1 458 ? -13.770 -10.442 -9.043 1.00 81.94 458 GLU A C 1
ATOM 3693 O O . GLU A 1 458 ? -13.988 -11.131 -10.036 1.00 81.94 458 GLU A O 1
ATOM 3698 N N . VAL A 1 459 ? -14.764 -9.863 -8.360 1.00 86.25 459 VAL A N 1
ATOM 3699 C CA . VAL A 1 459 ? -16.178 -9.927 -8.765 1.00 86.25 459 VAL A CA 1
ATOM 3700 C C . VAL A 1 459 ? -16.484 -8.841 -9.788 1.00 86.25 459 VAL A C 1
ATOM 3702 O O . VAL A 1 459 ? -17.025 -9.124 -10.854 1.00 86.25 459 VAL A O 1
ATOM 3705 N N . PHE A 1 460 ? -16.106 -7.600 -9.481 1.00 82.19 460 PHE A N 1
ATOM 3706 C CA . PHE A 1 460 ? -16.456 -6.445 -10.305 1.00 82.19 460 PHE A CA 1
ATOM 3707 C C . PHE A 1 460 ? -15.731 -6.440 -11.658 1.00 82.19 460 PHE A C 1
ATOM 3709 O O . PHE A 1 460 ? -16.319 -6.102 -12.680 1.00 82.19 460 PHE A O 1
ATOM 3716 N N . GLY A 1 461 ? -14.468 -6.872 -11.680 1.00 80.31 461 GLY A N 1
ATOM 3717 C CA . GLY A 1 461 ? -13.615 -6.878 -12.868 1.00 80.31 461 GLY A CA 1
ATOM 3718 C C . GLY A 1 461 ? -13.979 -7.921 -13.929 1.00 80.31 461 GLY A C 1
ATOM 3719 O O . GLY A 1 461 ? -13.344 -7.933 -14.982 1.00 80.31 461 GLY A O 1
ATOM 3720 N N . LYS A 1 462 ? -14.971 -8.792 -13.680 1.00 82.94 462 LYS A N 1
ATOM 3721 C CA . LYS A 1 462 ? -15.473 -9.773 -14.661 1.00 82.94 462 LYS A CA 1
ATOM 3722 C C . LYS A 1 462 ? -16.317 -9.136 -15.759 1.00 82.94 462 LYS A C 1
ATOM 3724 O O . LYS A 1 462 ? -16.364 -9.671 -16.863 1.00 82.94 462 LYS A O 1
ATOM 3729 N N . TYR A 1 463 ? -17.004 -8.044 -15.439 1.00 84.31 463 TYR A N 1
ATOM 3730 C CA . TYR A 1 463 ? -17.980 -7.405 -16.314 1.00 84.31 463 TYR A CA 1
ATOM 3731 C C . TYR A 1 463 ? -17.311 -6.308 -17.145 1.00 84.31 463 TYR A C 1
ATOM 3733 O O . TYR A 1 463 ? -16.420 -5.608 -16.663 1.00 84.31 463 TYR A O 1
ATOM 3741 N N . GLU A 1 464 ? -17.747 -6.127 -18.393 1.00 79.19 464 GLU A N 1
ATOM 3742 C CA . GLU A 1 464 ? -17.285 -5.026 -19.248 1.00 79.19 464 GLU A CA 1
ATOM 3743 C C . GLU A 1 464 ? -17.573 -3.676 -18.592 1.00 79.19 464 GLU A C 1
ATOM 3745 O O . GLU A 1 464 ? -16.691 -2.823 -18.481 1.00 79.19 464 GLU A O 1
ATOM 3750 N N . ARG A 1 465 ? -18.809 -3.529 -18.110 1.00 83.31 465 ARG A N 1
ATOM 3751 C CA . ARG A 1 465 ? -19.312 -2.395 -17.340 1.00 83.31 465 ARG A CA 1
ATOM 3752 C C . ARG A 1 465 ? -20.310 -2.905 -16.308 1.00 83.31 465 ARG A C 1
ATOM 3754 O O . ARG A 1 465 ? -20.965 -3.924 -16.518 1.00 83.31 465 ARG A O 1
ATOM 3761 N N . VAL A 1 466 ? -20.456 -2.164 -15.217 1.00 86.25 466 VAL A N 1
ATOM 3762 C CA . VAL A 1 466 ? -21.533 -2.362 -14.244 1.00 86.25 466 VAL A CA 1
ATOM 3763 C C . VAL A 1 466 ? -22.403 -1.114 -14.248 1.00 86.25 466 VAL A C 1
ATOM 3765 O O . VAL A 1 466 ? -21.874 -0.006 -14.148 1.00 86.25 466 VAL A O 1
ATOM 3768 N N . MET A 1 467 ? -23.716 -1.280 -14.397 1.00 88.06 467 MET A N 1
ATOM 3769 C CA . MET A 1 467 ? -24.669 -0.167 -14.481 1.00 88.06 467 MET A CA 1
ATOM 3770 C C . MET A 1 467 ? -25.714 -0.236 -13.372 1.00 88.06 467 MET A C 1
ATOM 3772 O O . MET A 1 467 ? -26.130 -1.324 -12.972 1.00 88.06 467 MET A O 1
ATOM 3776 N N . ASP A 1 468 ? -26.154 0.919 -12.877 1.00 87.12 468 ASP A N 1
ATOM 3777 C CA . ASP A 1 468 ? -27.368 1.001 -12.062 1.00 87.12 468 ASP A CA 1
ATOM 3778 C C . ASP A 1 468 ? -28.639 1.071 -12.935 1.00 87.12 468 ASP A C 1
ATOM 3780 O O . ASP A 1 468 ? -28.571 1.112 -14.164 1.00 87.12 468 ASP A O 1
ATOM 3784 N N . PHE A 1 469 ? -29.819 1.031 -12.305 1.00 83.00 469 PHE A N 1
ATOM 3785 C CA . PHE A 1 469 ? -31.114 1.048 -13.010 1.00 83.00 469 PHE A CA 1
ATOM 3786 C C . PHE A 1 469 ? -31.398 2.368 -13.732 1.00 83.00 469 PHE A C 1
ATOM 3788 O O . PHE A 1 469 ? -32.285 2.420 -14.579 1.00 83.00 469 PHE A O 1
ATOM 3795 N N . GLU A 1 470 ? -30.646 3.420 -13.411 1.00 83.00 470 GLU A N 1
ATOM 3796 C CA . GLU A 1 470 ? -30.715 4.720 -14.078 1.00 83.00 470 GLU A CA 1
ATOM 3797 C C . GLU A 1 470 ? -29.817 4.763 -15.328 1.00 83.00 470 GLU A C 1
ATOM 3799 O O . GLU A 1 470 ? -29.845 5.736 -16.077 1.00 83.00 470 GLU A O 1
ATOM 3804 N N . GLY A 1 471 ? -29.035 3.704 -15.581 1.00 80.50 471 GLY A N 1
ATOM 3805 C CA . GLY A 1 471 ? -28.105 3.606 -16.705 1.00 80.50 471 GLY A CA 1
ATOM 3806 C C . GLY A 1 471 ? -26.737 4.238 -16.439 1.00 80.50 471 GLY A C 1
ATOM 3807 O O . GLY A 1 471 ? -25.916 4.328 -17.356 1.00 80.50 471 GLY A O 1
ATOM 3808 N N . ASN A 1 472 ? -26.450 4.657 -15.202 1.00 86.50 472 ASN A N 1
ATOM 3809 C CA . ASN A 1 472 ? -25.155 5.225 -14.847 1.00 86.50 472 ASN A CA 1
ATOM 3810 C C . ASN A 1 472 ? -24.119 4.116 -14.647 1.00 86.50 472 ASN A C 1
ATOM 3812 O O . ASN A 1 472 ? -24.396 3.075 -14.046 1.00 86.50 472 ASN A O 1
ATOM 3816 N N . VAL A 1 473 ? -22.888 4.352 -15.111 1.00 84.38 473 VAL A N 1
ATOM 3817 C CA . VAL A 1 473 ? -21.771 3.428 -14.873 1.00 84.38 473 VAL A CA 1
ATOM 3818 C C . VAL A 1 473 ? -21.316 3.543 -13.434 1.00 84.38 473 VAL A C 1
ATOM 3820 O O . VAL A 1 473 ? -20.916 4.614 -12.981 1.00 84.38 473 VAL A O 1
ATOM 3823 N N . VAL A 1 474 ? -21.302 2.415 -12.742 1.00 84.94 474 VAL A N 1
ATOM 3824 C CA . VAL A 1 474 ? -20.735 2.317 -11.405 1.00 84.94 474 VAL A CA 1
ATOM 3825 C C . VAL A 1 474 ? -19.216 2.228 -11.525 1.00 84.94 474 VAL A C 1
ATOM 3827 O O . VAL A 1 474 ? -18.688 1.352 -12.213 1.00 84.94 474 VAL A O 1
ATOM 3830 N N . ARG A 1 475 ? -18.509 3.154 -10.874 1.00 86.12 475 ARG A N 1
ATOM 3831 C CA . ARG A 1 475 ? -17.042 3.234 -10.863 1.00 86.12 475 ARG A CA 1
ATOM 3832 C C . ARG A 1 475 ? -16.478 2.737 -9.528 1.00 86.12 475 ARG A C 1
ATOM 3834 O O . ARG A 1 475 ? -17.210 2.229 -8.674 1.00 86.12 475 ARG A O 1
ATOM 3841 N N . ALA A 1 476 ? -15.152 2.810 -9.387 1.00 82.44 476 ALA A N 1
ATOM 3842 C CA . ALA A 1 476 ? -14.449 2.292 -8.219 1.00 82.44 476 ALA A CA 1
ATOM 3843 C C . ALA A 1 476 ? -14.904 2.941 -6.903 1.00 82.44 476 ALA A C 1
ATOM 3845 O O . ALA A 1 476 ? -14.927 2.259 -5.888 1.00 82.44 476 ALA A O 1
ATOM 3846 N N . ASP A 1 477 ? -15.306 4.210 -6.908 1.00 81.25 477 ASP A N 1
ATOM 3847 C CA . ASP A 1 477 ? -15.791 4.946 -5.735 1.00 81.25 477 ASP A CA 1
ATOM 3848 C C . ASP A 1 477 ? -16.969 4.240 -5.037 1.00 81.25 477 ASP A C 1
ATOM 3850 O O . ASP A 1 477 ? -16.846 3.825 -3.884 1.00 81.25 477 ASP A O 1
ATOM 3854 N N . ARG A 1 478 ? -18.074 3.992 -5.757 1.00 82.69 478 ARG A N 1
ATOM 3855 C CA . ARG A 1 478 ? -19.251 3.298 -5.207 1.00 82.69 478 ARG A CA 1
ATOM 3856 C C . ARG A 1 478 ? -18.947 1.851 -4.821 1.00 82.69 478 ARG A C 1
ATOM 3858 O O . ARG A 1 478 ? -19.543 1.332 -3.877 1.00 82.69 478 ARG A O 1
ATOM 3865 N N . LEU A 1 479 ? -18.070 1.173 -5.567 1.00 82.94 479 LEU A N 1
ATOM 3866 C CA . LEU A 1 479 ? -17.641 -0.187 -5.230 1.00 82.94 479 LEU A CA 1
ATOM 3867 C C . LEU A 1 479 ? -16.888 -0.192 -3.898 1.00 82.94 479 LEU A C 1
ATOM 3869 O O . LEU A 1 479 ? -17.218 -0.976 -3.014 1.00 82.94 479 LEU A O 1
ATOM 3873 N N . LEU A 1 480 ? -15.892 0.681 -3.755 1.00 82.94 480 LEU A N 1
ATOM 3874 C CA . LEU A 1 480 ? -15.051 0.773 -2.566 1.00 82.94 480 LEU A CA 1
ATOM 3875 C C . LEU A 1 480 ? -15.876 1.098 -1.321 1.00 82.94 480 LEU A C 1
ATOM 3877 O O . LEU A 1 480 ? -15.666 0.461 -0.291 1.00 82.94 480 LEU A O 1
ATOM 3881 N N . ASP A 1 481 ? -16.850 2.002 -1.428 1.00 81.88 481 ASP A N 1
ATOM 3882 C CA . ASP A 1 481 ? -17.754 2.330 -0.321 1.00 81.88 481 ASP A CA 1
ATOM 3883 C C . ASP A 1 481 ? -18.589 1.110 0.118 1.00 81.88 481 ASP A C 1
ATOM 3885 O O . ASP A 1 481 ? -18.733 0.833 1.313 1.00 81.88 481 ASP A O 1
ATOM 3889 N N . GLU A 1 482 ? -19.102 0.324 -0.836 1.00 85.81 482 GLU A N 1
ATOM 3890 C CA . GLU A 1 482 ? -19.860 -0.900 -0.546 1.00 85.81 482 GLU A CA 1
ATOM 3891 C C . GLU A 1 482 ? -18.979 -1.970 0.119 1.00 85.81 482 GLU A C 1
ATOM 3893 O O . GLU A 1 482 ? -19.386 -2.581 1.109 1.00 85.81 482 GLU A O 1
ATOM 3898 N N . VAL A 1 483 ? -17.759 -2.172 -0.389 1.00 87.00 483 VAL A N 1
ATOM 3899 C CA . VAL A 1 483 ? -16.783 -3.118 0.173 1.00 87.00 483 VAL A CA 1
ATOM 3900 C C . VAL A 1 483 ? -16.388 -2.713 1.582 1.00 87.00 483 VAL A C 1
ATOM 3902 O O . VAL A 1 483 ? -16.366 -3.557 2.477 1.00 87.00 483 VAL A O 1
ATOM 3905 N N . GLN A 1 484 ? -16.109 -1.426 1.790 1.00 81.19 484 GLN A N 1
ATOM 3906 C CA . GLN A 1 484 ? -15.741 -0.895 3.092 1.00 81.19 484 GLN A CA 1
ATOM 3907 C C . GLN A 1 484 ? -16.872 -1.108 4.094 1.00 81.19 484 GLN A C 1
ATOM 3909 O O . GLN A 1 484 ? -16.609 -1.602 5.187 1.00 81.19 484 GLN A O 1
ATOM 3914 N N . ARG A 1 485 ? -18.129 -0.852 3.712 1.00 83.25 485 ARG A N 1
ATOM 3915 C CA . ARG A 1 4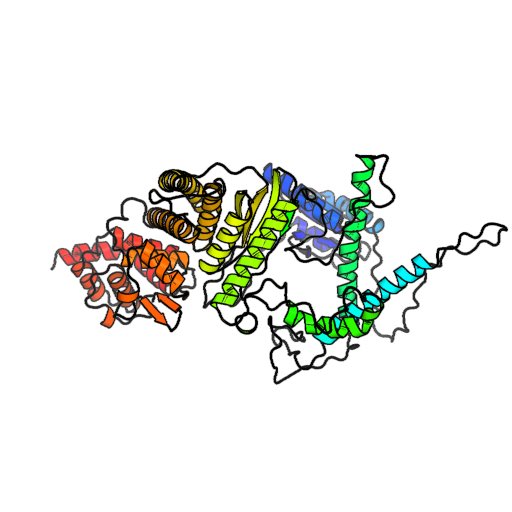85 ? -19.283 -1.146 4.571 1.00 83.25 485 ARG A CA 1
ATOM 3916 C C . ARG A 1 485 ? -19.381 -2.632 4.921 1.00 83.25 485 ARG A C 1
ATOM 3918 O O . ARG A 1 485 ? -19.515 -2.957 6.095 1.00 83.25 485 ARG A O 1
ATOM 3925 N N . ILE A 1 486 ? -19.284 -3.531 3.937 1.00 87.75 486 ILE A N 1
ATOM 3926 C CA . ILE A 1 486 ? -19.371 -4.986 4.168 1.00 87.75 486 ILE A CA 1
ATOM 3927 C C . ILE A 1 486 ? -18.245 -5.463 5.096 1.00 87.75 486 ILE A C 1
ATOM 3929 O O . ILE A 1 486 ? -18.500 -6.199 6.048 1.00 87.75 486 ILE A O 1
ATOM 3933 N N . ALA A 1 487 ? -17.007 -5.032 4.842 1.00 86.44 487 ALA A N 1
ATOM 3934 C CA . ALA A 1 487 ? -15.849 -5.391 5.654 1.00 86.44 487 ALA A CA 1
ATOM 3935 C C . ALA A 1 487 ? -15.947 -4.822 7.076 1.00 86.44 487 ALA A C 1
ATOM 3937 O O . ALA A 1 487 ? -15.650 -5.531 8.038 1.00 86.44 487 ALA A O 1
ATOM 3938 N N . THR A 1 488 ? -16.413 -3.577 7.220 1.00 81.31 488 THR A N 1
ATOM 3939 C CA . THR A 1 488 ? -16.666 -2.954 8.521 1.00 81.31 488 THR A CA 1
ATOM 3940 C C . THR A 1 488 ? -17.730 -3.727 9.297 1.00 81.31 488 THR A C 1
ATOM 3942 O O . THR A 1 488 ? -17.469 -4.131 10.427 1.00 81.31 488 THR A O 1
ATOM 3945 N N . ASP A 1 489 ? -18.895 -3.983 8.701 1.00 81.81 489 ASP A N 1
ATOM 3946 C CA . ASP A 1 489 ? -19.981 -4.717 9.359 1.00 81.81 489 ASP A CA 1
ATOM 3947 C C . ASP A 1 489 ? -19.538 -6.119 9.789 1.00 81.81 489 ASP A C 1
ATOM 3949 O O . ASP A 1 489 ? -19.882 -6.576 10.882 1.00 81.81 489 ASP A O 1
ATOM 3953 N N . TYR A 1 490 ? -18.746 -6.794 8.952 1.00 87.12 490 TYR A N 1
ATOM 3954 C CA . TYR A 1 490 ? -18.157 -8.084 9.287 1.00 87.12 490 TYR A CA 1
ATOM 3955 C C . TYR A 1 490 ? -17.214 -7.977 10.495 1.00 87.12 490 TYR A C 1
ATOM 3957 O O . TYR A 1 490 ? -17.387 -8.713 11.466 1.00 87.12 490 TYR A O 1
ATOM 3965 N N . ALA A 1 491 ? -16.258 -7.041 10.471 1.00 83.38 491 ALA A N 1
ATOM 3966 C CA . ALA A 1 491 ? -15.300 -6.849 11.558 1.00 83.38 491 ALA A CA 1
ATOM 3967 C C . ALA A 1 491 ? -16.008 -6.521 12.881 1.00 83.38 491 ALA A C 1
ATOM 3969 O O . ALA A 1 491 ? -15.717 -7.143 13.898 1.00 83.38 491 ALA A O 1
ATOM 3970 N N . VAL A 1 492 ? -17.005 -5.628 12.871 1.00 79.44 492 VAL A N 1
ATOM 3971 C CA . VAL A 1 492 ? -17.804 -5.300 14.067 1.00 79.44 492 VAL A CA 1
ATOM 3972 C C . VAL A 1 492 ? -18.476 -6.546 14.644 1.00 79.44 492 VAL A C 1
ATOM 3974 O O . VAL A 1 492 ? -18.432 -6.762 15.854 1.00 79.44 492 VAL A O 1
ATOM 3977 N N . ARG A 1 493 ? -19.083 -7.386 13.797 1.00 81.12 493 ARG A N 1
ATOM 3978 C CA . ARG A 1 493 ? -19.746 -8.624 14.239 1.00 81.12 493 ARG A CA 1
ATOM 3979 C C . ARG A 1 493 ? -18.780 -9.627 14.859 1.00 81.12 493 ARG A C 1
ATOM 3981 O O . ARG A 1 493 ? -19.170 -10.301 15.812 1.00 81.12 493 ARG A O 1
ATOM 3988 N N . GLN A 1 494 ? -17.557 -9.718 14.340 1.00 82.56 494 GLN A N 1
ATOM 3989 C CA . GLN A 1 494 ? -16.524 -10.589 14.901 1.00 82.56 494 GLN A CA 1
ATOM 3990 C C . GLN A 1 494 ? -15.983 -10.043 16.224 1.00 82.56 494 GLN A C 1
ATOM 3992 O O . GLN A 1 494 ? -15.962 -10.770 17.212 1.00 82.56 494 GLN A O 1
ATOM 3997 N N . ILE A 1 495 ? -15.636 -8.752 16.270 1.00 76.19 495 ILE A N 1
ATOM 3998 C CA . ILE A 1 495 ? -15.078 -8.086 17.457 1.00 76.19 495 ILE A CA 1
ATOM 3999 C C . ILE A 1 495 ? -16.079 -8.086 18.621 1.00 76.19 495 ILE A C 1
ATOM 4001 O O . ILE A 1 495 ? -15.712 -8.324 19.767 1.00 76.19 495 ILE A O 1
ATOM 4005 N N . LEU A 1 496 ? -17.357 -7.819 18.342 1.00 72.12 496 LEU A N 1
ATOM 4006 C CA . LEU A 1 496 ? -18.394 -7.703 19.373 1.00 72.12 496 LEU A CA 1
ATOM 4007 C C . LEU A 1 496 ? -19.204 -8.989 19.572 1.00 72.12 496 LEU A C 1
ATOM 4009 O O . LEU A 1 496 ? -20.143 -8.993 20.368 1.00 72.12 496 LEU A O 1
ATOM 4013 N N . HIS A 1 497 ? -18.847 -10.071 18.872 1.00 69.50 497 HIS A N 1
ATOM 4014 C CA . HIS A 1 497 ? -19.533 -11.364 18.867 1.00 69.50 497 HIS A CA 1
ATOM 4015 C C . HIS A 1 497 ? -21.055 -11.254 18.648 1.00 69.50 497 HIS A C 1
ATOM 4017 O O . HIS A 1 497 ? -21.791 -11.260 19.627 1.00 69.50 497 HIS A O 1
ATOM 4023 N N . ASN A 1 498 ? -21.514 -11.197 17.387 1.00 60.69 498 ASN A N 1
ATOM 4024 C CA . ASN A 1 498 ? -22.891 -11.313 16.830 1.00 60.69 498 ASN A CA 1
ATOM 4025 C C . ASN A 1 498 ? -24.121 -10.786 17.623 1.00 60.69 498 ASN A C 1
ATOM 4027 O O . ASN A 1 498 ? -24.965 -10.129 17.022 1.00 60.69 498 ASN A O 1
ATOM 4031 N N . GLY A 1 499 ? -24.279 -11.066 18.916 1.00 57.16 499 GLY A N 1
ATOM 4032 C CA . GLY A 1 499 ? -25.434 -10.702 19.741 1.00 57.16 499 GLY A CA 1
ATOM 4033 C C . GLY A 1 499 ? -25.491 -9.251 20.237 1.00 57.16 499 GLY A C 1
ATOM 4034 O O . GLY A 1 499 ? -26.571 -8.814 20.606 1.00 57.16 499 GLY A O 1
ATOM 4035 N N . PHE A 1 500 ? -24.388 -8.489 20.220 1.00 64.00 500 PHE A N 1
ATOM 4036 C CA . PHE A 1 500 ? -24.314 -7.177 20.904 1.00 64.00 500 PHE A CA 1
ATOM 4037 C C . PHE A 1 500 ? -24.212 -5.956 19.975 1.00 64.00 500 PHE A C 1
ATOM 4039 O O . PHE A 1 500 ? -24.172 -4.819 20.436 1.00 64.00 500 PHE A O 1
ATOM 4046 N N . VAL A 1 501 ? -24.189 -6.159 18.653 1.00 62.31 501 VAL A N 1
ATOM 4047 C CA . VAL A 1 501 ? -23.992 -5.072 17.669 1.00 62.31 501 VAL A CA 1
ATOM 4048 C C . VAL A 1 501 ? -25.130 -4.039 17.695 1.00 62.31 501 VAL A C 1
ATOM 4050 O O . VAL A 1 501 ? -24.902 -2.871 17.383 1.00 62.31 501 VAL A O 1
ATOM 4053 N N . GLY A 1 502 ? -26.342 -4.455 18.078 1.00 65.56 502 GLY A N 1
ATOM 4054 C CA . GLY A 1 502 ? -27.512 -3.578 18.198 1.00 65.56 502 GLY A CA 1
ATOM 4055 C C . GLY A 1 502 ? -27.597 -2.784 19.506 1.00 65.56 502 GLY A C 1
ATOM 4056 O O . GLY A 1 502 ? -28.434 -1.896 19.602 1.00 65.56 502 GLY A O 1
ATOM 4057 N N . GLU A 1 503 ? -26.756 -3.087 20.500 1.00 71.25 503 GLU A N 1
ATOM 4058 C CA . GLU A 1 503 ? -26.779 -2.437 21.822 1.00 71.25 503 GLU A CA 1
ATOM 4059 C C . GLU A 1 503 ? -25.773 -1.283 21.949 1.00 71.25 503 GLU A C 1
ATOM 4061 O O . GLU A 1 503 ? -25.799 -0.543 22.931 1.00 71.25 503 GLU A O 1
ATOM 4066 N N . ILE A 1 504 ? -24.880 -1.120 20.969 1.00 81.69 504 ILE A N 1
ATOM 4067 C CA . ILE A 1 504 ? -23.858 -0.071 20.968 1.00 81.69 504 ILE A CA 1
ATOM 4068 C C . ILE A 1 504 ? -24.234 1.080 20.033 1.00 81.69 504 ILE A C 1
ATOM 4070 O O . ILE A 1 504 ? -24.790 0.870 18.955 1.00 81.69 504 ILE A O 1
ATOM 4074 N N . SER A 1 505 ? -23.882 2.301 20.432 1.00 87.56 505 SER A N 1
ATOM 4075 C CA . SER A 1 505 ? -24.063 3.490 19.600 1.00 87.56 505 SER A CA 1
ATOM 4076 C C . SER A 1 505 ? -23.123 3.489 18.387 1.00 87.56 505 SER A C 1
ATOM 4078 O O . SER A 1 505 ? -22.075 2.829 18.374 1.00 87.56 505 SER A O 1
ATOM 4080 N N . ASP A 1 506 ? -23.454 4.310 17.392 1.00 88.12 506 ASP A N 1
ATOM 4081 C CA . ASP A 1 506 ? -22.604 4.536 16.222 1.00 88.12 506 ASP A CA 1
ATOM 4082 C C . ASP A 1 506 ? -21.228 5.101 16.618 1.00 88.12 506 ASP A C 1
ATOM 4084 O O . ASP A 1 506 ? -20.201 4.642 16.116 1.00 88.12 506 ASP A O 1
ATOM 4088 N N . LEU A 1 507 ? -21.176 6.027 17.587 1.00 89.62 507 LEU A N 1
ATOM 4089 C CA . LEU A 1 507 ? -19.927 6.598 18.114 1.00 89.62 507 LEU A CA 1
ATOM 4090 C C . LEU A 1 507 ? -19.038 5.538 18.771 1.00 89.62 507 LEU A C 1
ATOM 4092 O O . LEU A 1 507 ? -17.825 5.520 18.544 1.00 89.62 507 LEU A O 1
ATOM 4096 N N . THR A 1 508 ? -19.630 4.627 19.544 1.00 89.88 508 THR A N 1
ATOM 4097 C CA . THR A 1 508 ? -18.898 3.507 20.143 1.00 89.88 508 THR A CA 1
ATOM 4098 C C . THR A 1 508 ? -18.356 2.569 19.074 1.00 89.88 508 THR A C 1
ATOM 4100 O O . THR A 1 508 ? -17.185 2.186 19.118 1.00 89.88 508 THR A O 1
ATOM 4103 N N . ARG A 1 509 ? -19.177 2.252 18.067 1.00 88.00 509 ARG A N 1
ATOM 4104 C CA . ARG A 1 509 ? -18.766 1.434 16.921 1.00 88.00 509 ARG A CA 1
ATOM 4105 C C . ARG A 1 509 ? -17.565 2.044 16.206 1.00 88.00 509 ARG A C 1
ATOM 4107 O O . ARG A 1 509 ? -16.583 1.349 15.950 1.00 88.00 509 ARG A O 1
ATOM 4114 N N . PHE A 1 510 ? -17.624 3.345 15.942 1.00 90.56 510 PHE A N 1
ATOM 4115 C CA . PHE A 1 510 ? -16.542 4.081 15.303 1.00 90.56 510 PHE A CA 1
ATOM 4116 C C . PHE A 1 510 ? -15.256 4.060 16.130 1.00 90.56 510 PHE A C 1
ATOM 4118 O O . PHE A 1 510 ? -14.186 3.858 15.563 1.00 90.56 510 PHE A O 1
ATOM 4125 N N . TYR A 1 511 ? -15.333 4.207 17.456 1.00 91.94 511 TYR A N 1
ATOM 4126 C CA . TYR A 1 511 ? -14.150 4.150 18.318 1.00 91.94 511 TYR A CA 1
ATOM 4127 C C . TYR A 1 511 ? -13.462 2.779 18.283 1.00 91.94 511 TYR A C 1
ATOM 4129 O O . TYR A 1 511 ? -12.248 2.700 18.085 1.00 91.94 511 TYR A O 1
ATOM 4137 N N . VAL A 1 512 ? -14.235 1.696 18.428 1.00 89.50 512 VAL A N 1
ATOM 4138 C CA . VAL A 1 512 ? -13.716 0.318 18.384 1.00 89.50 512 VAL A CA 1
ATOM 4139 C C . VAL A 1 512 ? -13.052 0.042 17.036 1.00 89.50 512 VAL A C 1
ATOM 4141 O O . VAL A 1 512 ? -11.920 -0.436 16.982 1.00 89.50 512 VAL A O 1
ATOM 4144 N N . LEU A 1 513 ? -13.719 0.408 15.941 1.00 86.44 513 LEU A N 1
ATOM 4145 C CA . LEU A 1 513 ? -13.175 0.247 14.595 1.00 86.44 513 LEU A CA 1
ATOM 4146 C C . LEU A 1 513 ? -11.945 1.110 14.345 1.00 86.44 513 LEU A C 1
ATOM 4148 O O . LEU A 1 513 ? -11.025 0.669 13.663 1.00 86.44 513 LEU A O 1
ATOM 4152 N N . TRP A 1 514 ? -11.908 2.325 14.892 1.00 89.25 514 TRP A N 1
ATOM 4153 C CA . TRP A 1 514 ? -10.732 3.177 14.798 1.00 89.25 514 TRP A CA 1
ATOM 4154 C C . TRP A 1 514 ? -9.531 2.517 15.462 1.00 89.25 514 TRP A C 1
ATOM 4156 O O . TRP A 1 514 ? -8.458 2.459 14.865 1.00 89.25 514 TRP A O 1
ATOM 4166 N N . ARG A 1 515 ? -9.705 2.005 16.686 1.00 88.75 515 ARG A N 1
ATOM 4167 C CA . ARG A 1 515 ? -8.638 1.326 17.431 1.00 88.75 515 ARG A CA 1
ATOM 4168 C C . ARG A 1 515 ? -8.175 0.064 16.715 1.00 88.75 515 ARG A C 1
ATOM 4170 O O . ARG A 1 515 ? -6.975 -0.131 16.571 1.00 88.75 515 ARG A O 1
ATOM 4177 N N . TRP A 1 516 ? -9.106 -0.700 16.154 1.00 84.50 516 TRP A N 1
ATOM 4178 C CA . TRP A 1 516 ? -8.784 -1.872 15.348 1.00 84.50 516 TRP A CA 1
ATOM 4179 C C . TRP A 1 516 ? -8.027 -1.547 14.052 1.00 84.50 516 TRP A C 1
ATOM 4181 O O . TRP A 1 516 ? -7.081 -2.244 13.699 1.00 84.50 516 TRP A O 1
ATOM 4191 N N . ASN A 1 517 ? -8.424 -0.492 13.336 1.00 77.88 517 ASN A N 1
ATOM 4192 C CA . ASN A 1 517 ? -7.879 -0.179 12.013 1.00 77.88 517 ASN A CA 1
ATOM 4193 C C . ASN A 1 517 ? -6.588 0.653 12.072 1.00 77.88 517 ASN A C 1
ATOM 4195 O O . ASN A 1 517 ? -5.638 0.413 11.329 1.00 77.88 517 ASN A O 1
ATOM 4199 N N . TYR A 1 518 ? -6.559 1.647 12.959 1.00 82.06 518 TYR A N 1
ATOM 4200 C CA . TYR A 1 518 ? -5.528 2.685 13.003 1.00 82.06 518 TYR A CA 1
ATOM 4201 C C . TYR A 1 518 ? -4.798 2.760 14.350 1.00 82.06 518 TYR A C 1
ATOM 4203 O O . TYR A 1 518 ? -3.861 3.551 14.494 1.00 82.06 518 TYR A O 1
ATOM 4211 N N . GLY A 1 519 ? -5.222 1.987 15.355 1.00 86.75 519 GLY A N 1
ATOM 4212 C CA . GLY A 1 519 ? -4.683 2.073 16.709 1.00 86.75 519 GLY A CA 1
ATOM 4213 C C . GLY A 1 519 ? -4.804 3.490 17.272 1.00 86.75 519 GLY A C 1
ATOM 4214 O O . GLY A 1 519 ? -5.888 4.077 17.326 1.00 86.75 519 GLY A O 1
ATOM 4215 N N . GLU A 1 520 ? -3.669 4.056 17.683 1.00 87.19 520 GLU A N 1
ATOM 4216 C CA . GLU A 1 520 ? -3.558 5.417 18.233 1.00 87.19 520 GLU A CA 1
ATOM 4217 C C . GLU A 1 520 ? -3.071 6.454 17.196 1.00 87.19 520 GLU A C 1
ATOM 4219 O O . GLU A 1 520 ? -2.819 7.618 17.535 1.00 87.19 520 GLU A O 1
ATOM 4224 N N . ALA A 1 521 ? -2.932 6.056 15.926 1.00 83.81 521 ALA A N 1
ATOM 4225 C CA . ALA A 1 521 ? -2.463 6.937 14.864 1.00 83.81 521 ALA A CA 1
ATOM 4226 C C . ALA A 1 521 ? -3.514 7.992 14.472 1.00 83.81 521 ALA A C 1
ATOM 4228 O O . ALA A 1 521 ? -4.724 7.812 14.636 1.00 83.81 521 ALA A O 1
ATOM 4229 N N . LYS A 1 522 ? -3.030 9.107 13.914 1.00 86.38 522 LYS A N 1
ATOM 4230 C CA . LYS A 1 522 ? -3.860 10.071 13.181 1.00 86.38 522 LYS A CA 1
ATOM 4231 C C . LYS A 1 522 ? -3.933 9.672 11.707 1.00 86.38 522 LYS A C 1
ATOM 4233 O O . LYS A 1 522 ? -2.950 9.167 11.161 1.00 86.38 522 LYS A O 1
ATOM 4238 N N . VAL A 1 523 ? -5.067 9.938 11.072 1.00 83.50 523 VAL A N 1
ATOM 4239 C CA . VAL A 1 523 ? -5.324 9.621 9.653 1.00 83.50 523 VAL A CA 1
ATOM 4240 C C . VAL A 1 523 ? -5.877 10.838 8.929 1.00 83.50 523 VAL A C 1
ATOM 4242 O O . VAL A 1 523 ? -6.268 11.815 9.570 1.00 83.50 523 VAL A O 1
ATOM 4245 N N . THR A 1 524 ? -5.866 10.822 7.601 1.00 82.19 524 THR A N 1
ATOM 4246 C CA . THR A 1 524 ? -6.359 11.957 6.808 1.00 82.19 524 THR A CA 1
ATOM 4247 C C . THR A 1 524 ? -7.866 12.154 6.994 1.00 82.19 524 THR A C 1
ATOM 4249 O O . THR A 1 524 ? -8.591 11.224 7.358 1.00 82.19 524 THR A O 1
ATOM 4252 N N . PHE A 1 525 ? -8.362 13.373 6.759 1.00 84.12 525 PHE A N 1
ATOM 4253 C CA . PHE A 1 525 ? -9.792 13.666 6.881 1.00 84.12 525 PHE A CA 1
ATOM 4254 C C . PHE A 1 525 ? -10.666 12.756 6.011 1.00 84.12 525 PHE A C 1
ATOM 4256 O O . PHE A 1 525 ? -11.693 12.280 6.489 1.00 84.12 525 PHE A O 1
ATOM 4263 N N . ASP A 1 526 ? -10.250 12.479 4.777 1.00 78.00 526 ASP A N 1
ATOM 4264 C CA . ASP A 1 526 ? -11.034 11.659 3.853 1.00 78.00 526 ASP A CA 1
ATOM 4265 C C . ASP A 1 526 ? -11.146 10.205 4.332 1.00 78.00 526 ASP A C 1
ATOM 4267 O O . ASP A 1 526 ? -12.238 9.639 4.327 1.00 78.00 526 ASP A O 1
ATOM 4271 N N . GLU A 1 527 ? -10.056 9.611 4.825 1.00 77.00 527 GLU A N 1
ATOM 4272 C CA . GLU A 1 527 ? -10.065 8.252 5.392 1.00 77.00 527 GLU A CA 1
ATOM 4273 C C . GLU A 1 527 ? -10.932 8.165 6.652 1.00 77.00 527 GLU A C 1
ATOM 4275 O O . GLU A 1 527 ? -11.732 7.237 6.807 1.00 77.00 527 GLU A O 1
ATOM 4280 N N . ALA A 1 528 ? -10.810 9.154 7.544 1.00 85.62 528 ALA A N 1
ATOM 4281 C CA . ALA A 1 528 ? -11.630 9.234 8.746 1.00 85.62 528 ALA A CA 1
ATOM 4282 C C . ALA A 1 528 ? -13.116 9.382 8.404 1.00 85.62 528 ALA A C 1
ATOM 4284 O O . ALA A 1 528 ? -13.959 8.713 9.003 1.00 85.62 528 ALA A O 1
ATOM 4285 N N . ARG A 1 529 ? -13.438 10.232 7.421 1.00 85.00 529 ARG A N 1
ATOM 4286 C CA . ARG A 1 529 ? -14.804 10.457 6.941 1.00 85.00 529 ARG A CA 1
ATOM 4287 C C . ARG A 1 529 ? -15.415 9.175 6.387 1.00 85.00 529 ARG A C 1
ATOM 4289 O O . ARG A 1 529 ? -16.556 8.888 6.731 1.00 85.00 529 ARG A O 1
ATOM 4296 N N . LYS A 1 530 ? -14.673 8.396 5.595 1.00 78.62 530 LYS A N 1
ATOM 4297 C CA . LYS A 1 530 ? -15.155 7.115 5.051 1.00 78.62 530 LYS A CA 1
ATOM 4298 C C . LYS A 1 530 ? -15.483 6.102 6.149 1.00 78.62 530 LYS A C 1
ATOM 4300 O O . LYS A 1 530 ? -16.550 5.496 6.121 1.00 78.62 530 LYS A O 1
ATOM 4305 N N . LEU A 1 531 ? -14.618 5.978 7.162 1.00 82.81 531 LEU A N 1
ATOM 4306 C CA . LEU A 1 531 ? -14.890 5.105 8.311 1.00 82.81 531 LEU A CA 1
ATOM 4307 C C . LEU A 1 531 ? -16.087 5.594 9.145 1.00 82.81 531 LEU A C 1
ATOM 4309 O O . LEU A 1 531 ? -16.892 4.794 9.609 1.00 82.81 531 LEU A O 1
ATOM 4313 N N . ALA A 1 532 ? -16.236 6.905 9.334 1.00 87.56 532 ALA A N 1
ATOM 4314 C CA . ALA A 1 532 ? -17.399 7.453 10.030 1.00 87.56 532 ALA A CA 1
ATOM 4315 C C . ALA A 1 532 ? -18.698 7.236 9.254 1.00 87.56 532 ALA A C 1
ATOM 4317 O O . ALA A 1 532 ? -19.690 6.825 9.848 1.00 87.56 532 ALA A O 1
ATOM 4318 N N . GLN A 1 533 ? -18.684 7.428 7.934 1.00 84.06 533 GLN A N 1
ATOM 4319 C CA . GLN A 1 533 ? -19.836 7.163 7.074 1.00 84.06 533 GLN A CA 1
ATOM 4320 C C . GLN A 1 533 ? -20.255 5.691 7.112 1.00 84.06 533 GLN A C 1
ATOM 4322 O O . GLN A 1 533 ? -21.453 5.421 7.167 1.00 84.06 533 GLN A O 1
ATOM 4327 N N . SER A 1 534 ? -19.307 4.744 7.159 1.00 78.19 534 SER A N 1
ATOM 4328 C CA . SER A 1 534 ? -19.647 3.322 7.319 1.00 78.19 534 SER A CA 1
ATOM 4329 C C . SER A 1 534 ? -20.275 3.006 8.681 1.00 78.19 534 SER A C 1
ATOM 4331 O O . SER A 1 534 ? -21.022 2.038 8.797 1.00 78.19 534 SER A O 1
ATOM 4333 N N . CYS A 1 535 ? -20.042 3.855 9.685 1.00 82.62 535 CYS A N 1
ATOM 4334 C CA . CYS A 1 535 ? -20.696 3.800 10.992 1.00 82.62 535 CYS A CA 1
ATOM 4335 C C . CYS A 1 535 ? -21.968 4.663 11.082 1.00 82.62 535 CYS A C 1
ATOM 4337 O O . CYS A 1 535 ? -22.553 4.722 12.152 1.00 82.62 535 CYS A O 1
ATOM 4339 N N . GLY A 1 536 ? -22.385 5.360 10.016 1.00 83.06 536 GLY A N 1
ATOM 4340 C CA . GLY A 1 536 ? -23.546 6.262 10.045 1.00 83.06 536 GLY A CA 1
ATOM 4341 C C . GLY A 1 536 ? -23.294 7.647 10.662 1.00 83.06 536 GLY A C 1
ATOM 4342 O O . GLY A 1 536 ? -24.239 8.394 10.904 1.00 83.06 536 GLY A O 1
ATOM 4343 N N . ILE A 1 537 ? -22.034 8.028 10.895 1.00 88.44 537 ILE A N 1
ATOM 4344 C CA . ILE A 1 537 ? -21.655 9.279 11.566 1.00 88.44 537 ILE A CA 1
ATOM 4345 C C . ILE A 1 537 ? -21.307 10.375 10.552 1.00 88.44 537 ILE A C 1
ATOM 4347 O O . ILE A 1 537 ? -20.471 10.191 9.664 1.00 88.44 537 ILE A O 1
ATOM 4351 N N . ASP A 1 538 ? -21.861 11.575 10.750 1.00 86.88 538 ASP A N 1
ATOM 4352 C CA . ASP A 1 538 ? -21.383 12.800 10.099 1.00 86.88 538 ASP A CA 1
ATOM 4353 C C . ASP A 1 538 ? -20.239 13.424 10.913 1.00 86.88 538 ASP A C 1
ATOM 4355 O O . ASP A 1 538 ? -20.441 14.168 11.875 1.00 86.88 538 ASP A O 1
ATOM 4359 N N . LEU A 1 539 ? -19.006 13.128 10.499 1.00 85.62 539 LEU A N 1
ATOM 4360 C CA . LEU A 1 539 ? -17.786 13.523 11.206 1.00 85.62 539 LEU A CA 1
ATOM 4361 C C . LEU A 1 539 ? -17.638 15.053 11.353 1.00 85.62 539 LEU A C 1
ATOM 4363 O O . LEU A 1 539 ? -17.022 15.522 12.310 1.00 85.62 539 LEU A O 1
ATOM 4367 N N . SER A 1 540 ? -18.252 15.837 10.457 1.00 82.06 540 SER A N 1
ATOM 4368 C CA . SER A 1 540 ? -18.238 17.307 10.512 1.00 82.06 540 SER A CA 1
ATOM 4369 C C . SER A 1 540 ? -19.045 17.882 11.680 1.00 82.06 540 SER A C 1
ATOM 4371 O O . SER A 1 540 ? -18.784 19.003 12.125 1.00 82.06 540 SER A O 1
ATOM 4373 N N . ARG A 1 541 ? -20.004 17.108 12.198 1.00 82.25 541 ARG A N 1
ATOM 4374 C CA . ARG A 1 541 ? -20.825 17.472 13.355 1.00 82.25 541 ARG A CA 1
ATOM 4375 C C . ARG A 1 541 ? -20.212 17.004 14.665 1.00 82.25 541 ARG A C 1
ATOM 4377 O O . ARG A 1 541 ? -20.534 17.576 15.699 1.00 82.25 541 ARG A O 1
ATOM 4384 N N . GLU A 1 542 ? -19.335 16.005 14.635 1.00 81.62 542 GLU A N 1
ATOM 4385 C CA . GLU A 1 542 ? -18.820 15.346 15.843 1.00 81.62 542 GLU A CA 1
ATOM 4386 C C . GLU A 1 542 ? -17.404 15.775 16.244 1.00 81.62 542 GLU A C 1
ATOM 4388 O O . GLU A 1 542 ? -17.038 15.694 17.418 1.00 81.62 542 GLU A O 1
ATOM 4393 N N . TRP A 1 543 ? -16.598 16.286 15.309 1.00 79.75 543 TRP A N 1
ATOM 4394 C CA . TRP A 1 543 ? -15.247 16.744 15.631 1.00 79.75 543 TRP A CA 1
ATOM 4395 C C . TRP A 1 543 ? -15.226 17.983 16.545 1.00 79.75 543 TRP A C 1
ATOM 4397 O O . TRP A 1 543 ? -16.097 18.848 16.507 1.00 79.75 543 TRP A O 1
ATOM 4407 N N . ASN A 1 544 ? -14.188 18.103 17.370 1.00 70.25 544 ASN A N 1
ATOM 4408 C CA . ASN A 1 544 ? -13.898 19.285 18.194 1.00 70.25 544 ASN A CA 1
ATOM 4409 C C . ASN A 1 544 ? -14.951 19.687 19.250 1.00 70.25 544 ASN A C 1
ATOM 4411 O O . ASN A 1 544 ? -14.727 20.672 19.955 1.00 70.25 544 ASN A O 1
ATOM 4415 N N . LYS A 1 545 ? -16.018 18.904 19.452 1.00 69.88 545 LYS A N 1
ATOM 4416 C CA . LYS A 1 545 ? -16.841 18.939 20.675 1.00 69.88 545 LYS A CA 1
ATOM 4417 C C . LYS A 1 545 ? -16.013 18.476 21.897 1.00 69.88 545 LYS A C 1
ATOM 4419 O O . LYS A 1 545 ? -14.818 18.192 21.786 1.00 69.88 545 LYS A O 1
ATOM 4424 N N . SER A 1 546 ? -16.624 18.361 23.076 1.00 68.31 546 SER A N 1
ATOM 4425 C CA . SER A 1 546 ? -16.021 17.700 24.256 1.00 68.31 546 SER A CA 1
ATOM 4426 C C . SER A 1 546 ? -15.766 16.188 24.064 1.00 68.31 546 SER A C 1
ATOM 4428 O O . SER A 1 546 ? -15.203 15.537 24.945 1.00 68.31 546 SER A O 1
ATOM 4430 N N . GLY A 1 547 ? -16.136 15.630 22.905 1.00 81.94 547 GLY A N 1
ATOM 4431 C CA . GLY A 1 547 ? -15.933 14.232 22.523 1.00 81.94 547 GLY A CA 1
ATOM 4432 C C . GLY A 1 547 ? -14.478 13.838 22.226 1.00 81.94 547 GLY A C 1
ATOM 4433 O O . GLY A 1 547 ? -13.530 14.614 22.369 1.00 81.94 547 GLY A O 1
ATOM 4434 N N . PHE A 1 548 ? -14.298 12.589 21.794 1.00 89.56 548 PHE A N 1
ATOM 4435 C CA . PHE A 1 548 ? -12.986 11.989 21.531 1.00 89.56 548 PHE A CA 1
ATOM 4436 C C . PHE A 1 548 ? -12.437 12.245 20.113 1.00 89.56 548 PHE A C 1
ATOM 4438 O O . PHE A 1 548 ? -11.303 11.862 19.836 1.00 89.56 548 PHE A O 1
ATOM 4445 N N . ILE A 1 549 ? -13.189 12.881 19.209 1.00 92.38 549 ILE A N 1
ATOM 4446 C CA . ILE A 1 549 ? -12.760 13.149 17.824 1.00 92.38 549 ILE A CA 1
ATOM 4447 C C . ILE A 1 549 ? -12.163 14.561 17.725 1.00 92.38 549 ILE A C 1
ATOM 4449 O O . ILE A 1 549 ? -12.847 15.558 17.965 1.00 92.38 549 ILE A O 1
ATOM 4453 N N . ARG A 1 550 ? -10.890 14.672 17.327 1.00 90.31 550 ARG A N 1
ATOM 4454 C CA . ARG A 1 550 ? -10.190 15.954 17.134 1.00 90.31 550 ARG A CA 1
ATOM 4455 C C . ARG A 1 550 ? -9.729 16.132 15.695 1.00 90.31 550 ARG A C 1
ATOM 4457 O O . ARG A 1 550 ? -9.153 15.218 15.108 1.00 90.31 550 ARG A O 1
ATOM 4464 N N . LYS A 1 551 ? -9.941 17.333 15.152 1.00 89.19 551 LYS A N 1
ATOM 4465 C CA . LYS A 1 551 ? -9.391 17.743 13.856 1.00 89.19 551 LYS A CA 1
ATOM 4466 C C . LYS A 1 551 ? -8.080 18.497 14.056 1.00 89.19 551 LYS A C 1
ATOM 4468 O O . LYS A 1 551 ? -8.063 19.559 14.672 1.00 89.19 551 LYS A O 1
ATOM 4473 N N . GLU A 1 552 ? -7.006 17.982 13.473 1.00 87.38 552 GLU A N 1
ATOM 4474 C CA . GLU A 1 552 ? -5.667 18.572 13.474 1.00 87.38 552 GLU A CA 1
ATOM 4475 C C . GLU A 1 552 ? -5.261 18.910 12.028 1.00 87.38 552 GLU A C 1
ATOM 4477 O O . GLU A 1 552 ? -4.672 18.091 11.323 1.00 87.38 552 GLU A O 1
ATOM 4482 N N . LYS A 1 553 ? -5.575 20.130 11.567 1.00 86.50 553 LYS A N 1
ATOM 4483 C CA . LYS A 1 553 ? -5.383 20.562 10.165 1.00 86.50 553 LYS A CA 1
ATOM 4484 C C . LYS A 1 553 ? -6.116 19.637 9.172 1.00 86.50 553 LYS A C 1
ATOM 4486 O O . LYS A 1 553 ? -7.343 19.675 9.113 1.00 86.50 553 LYS A O 1
ATOM 4491 N N . GLU A 1 554 ? -5.373 18.845 8.402 1.00 83.81 554 GLU A N 1
ATOM 4492 C CA . GLU A 1 554 ? -5.860 17.881 7.401 1.00 83.81 554 GLU A CA 1
ATOM 4493 C C . GLU A 1 554 ? -6.054 16.461 7.965 1.00 83.81 554 GLU A C 1
ATOM 4495 O O . GLU A 1 554 ? -6.544 15.577 7.263 1.00 83.81 554 GLU A O 1
ATOM 4500 N N . PHE A 1 555 ? -5.706 16.247 9.239 1.00 86.81 555 PHE A N 1
ATOM 4501 C CA . PHE A 1 555 ? -5.796 14.955 9.914 1.00 86.81 555 PHE A CA 1
ATOM 4502 C C . PHE A 1 555 ? -6.913 14.924 10.961 1.00 86.81 555 PHE A C 1
ATOM 4504 O O . PHE A 1 555 ? -7.277 15.942 11.555 1.00 86.81 555 PHE A O 1
ATOM 4511 N N . ILE A 1 556 ? -7.418 13.724 11.229 1.00 91.31 556 ILE A N 1
ATOM 4512 C CA . ILE A 1 556 ? -8.306 13.398 12.341 1.00 91.31 556 ILE A CA 1
ATOM 4513 C C . ILE A 1 556 ? -7.572 12.482 13.312 1.00 91.31 556 ILE A C 1
ATOM 4515 O O . ILE A 1 556 ? -6.856 11.559 12.913 1.00 91.31 556 ILE A O 1
ATOM 4519 N N . ARG A 1 557 ? -7.783 12.736 14.602 1.00 91.75 557 ARG A N 1
ATOM 4520 C CA . ARG A 1 557 ? -7.267 11.929 15.701 1.00 91.75 557 ARG A CA 1
ATOM 4521 C C . ARG A 1 557 ? -8.394 11.531 16.643 1.00 91.75 557 ARG A C 1
ATOM 4523 O O . ARG A 1 557 ? -9.190 12.377 17.046 1.00 91.75 557 ARG A O 1
ATOM 4530 N N . VAL A 1 558 ? -8.415 10.258 17.029 1.00 93.00 558 VAL A N 1
ATOM 4531 C CA . VAL A 1 558 ? -9.330 9.723 18.044 1.00 93.00 558 VAL A CA 1
ATOM 4532 C C . VAL A 1 558 ? -8.590 9.558 19.368 1.00 93.00 558 VAL A C 1
ATOM 4534 O O . VAL A 1 558 ? -7.654 8.763 19.489 1.00 93.00 558 VAL A O 1
ATOM 4537 N N . LEU A 1 559 ? -8.996 10.351 20.357 1.00 92.50 559 LEU A N 1
ATOM 4538 C CA . LEU A 1 559 ? -8.345 10.467 21.657 1.00 92.50 559 LEU A CA 1
ATOM 4539 C C . LEU A 1 559 ? -8.627 9.257 22.551 1.00 92.50 559 LEU A C 1
ATOM 4541 O O . LEU A 1 559 ? -9.786 8.928 22.786 1.00 92.50 559 LEU A O 1
ATOM 4545 N N . GLY A 1 560 ? -7.572 8.658 23.106 1.00 92.56 560 GLY A N 1
ATOM 4546 C CA . GLY A 1 560 ? -7.673 7.703 24.212 1.00 92.56 560 GLY A CA 1
ATOM 4547 C C . GLY A 1 560 ? -7.931 8.392 25.559 1.00 92.56 560 GLY A C 1
ATOM 4548 O O . GLY A 1 560 ? -7.834 9.625 25.648 1.00 92.56 560 GLY A O 1
ATOM 4549 N N . PRO A 1 561 ? -8.239 7.629 26.622 1.00 92.69 561 PRO A N 1
ATOM 4550 C CA . PRO A 1 561 ? -8.527 8.165 27.955 1.00 92.69 561 PRO A CA 1
ATOM 4551 C C . PRO A 1 561 ? -7.407 9.075 28.478 1.00 92.69 561 PRO A C 1
ATOM 4553 O O . PRO A 1 561 ? -7.677 10.165 28.972 1.00 92.69 561 PRO A O 1
ATOM 4556 N N . GLN A 1 562 ? -6.146 8.704 28.254 1.00 90.19 562 GLN A N 1
ATOM 4557 C CA . GLN A 1 562 ? -4.948 9.438 28.673 1.00 90.19 562 GLN A CA 1
ATOM 4558 C C . GLN A 1 562 ? -4.811 10.847 28.069 1.00 90.19 562 GLN A C 1
ATOM 4560 O O . GLN A 1 562 ? -4.012 11.647 28.552 1.00 90.19 562 GLN A O 1
ATOM 4565 N N . MET A 1 563 ? -5.549 11.154 26.998 1.00 89.19 563 MET A N 1
ATOM 4566 C CA . MET A 1 563 ? -5.549 12.470 26.346 1.00 89.19 563 MET A CA 1
ATOM 4567 C C . MET A 1 563 ? -6.810 13.289 26.653 1.00 89.19 563 MET A C 1
ATOM 4569 O O . MET A 1 563 ? -6.996 14.361 26.076 1.00 89.19 563 MET A O 1
ATOM 4573 N N . ARG A 1 564 ? -7.691 12.802 27.535 1.00 89.94 564 ARG A N 1
ATOM 4574 C CA . ARG A 1 564 ? -8.954 13.464 27.888 1.00 89.94 564 ARG A CA 1
ATOM 4575 C C . ARG A 1 564 ? -8.959 13.921 29.341 1.00 89.94 564 ARG A C 1
ATOM 4577 O O . ARG A 1 564 ? -8.269 13.366 30.192 1.00 89.94 564 ARG A O 1
ATOM 4584 N N . LYS A 1 565 ? -9.743 14.962 29.626 1.00 87.50 565 LYS A N 1
ATOM 4585 C CA . LYS A 1 565 ? -9.935 15.484 30.984 1.00 87.50 565 LYS A CA 1
ATOM 4586 C C . LYS A 1 565 ? -11.238 14.944 31.564 1.00 87.50 565 LYS A C 1
ATOM 4588 O O . LYS A 1 565 ? -12.218 14.791 30.845 1.00 87.50 565 LYS A O 1
ATOM 4593 N N . LEU A 1 566 ? -11.258 14.707 32.877 1.00 84.06 566 LEU A N 1
ATOM 4594 C CA . LEU A 1 566 ? -12.456 14.245 33.595 1.00 84.06 566 LEU A CA 1
ATOM 4595 C C . LEU A 1 566 ? -13.636 15.214 33.441 1.00 84.06 566 LEU A C 1
ATOM 4597 O O . LEU A 1 566 ? -14.770 14.767 33.323 1.00 84.06 566 LEU A O 1
ATOM 4601 N N . ASP A 1 567 ? -13.379 16.524 33.417 1.00 81.31 567 ASP A N 1
ATOM 4602 C CA . ASP A 1 567 ? -14.435 17.536 33.290 1.00 81.31 567 ASP A CA 1
ATOM 4603 C C . ASP A 1 567 ? -15.175 17.459 31.949 1.00 81.31 567 ASP A C 1
ATOM 4605 O O . ASP A 1 567 ? -16.378 17.692 31.912 1.00 81.31 567 ASP A O 1
ATOM 4609 N N . ASP A 1 568 ? -14.495 17.029 30.880 1.00 80.94 568 ASP A N 1
ATOM 4610 C CA . ASP A 1 568 ? -15.094 16.867 29.550 1.00 80.94 568 ASP A CA 1
ATOM 4611 C C . ASP A 1 568 ? -16.047 15.651 29.475 1.00 80.94 568 ASP A C 1
ATOM 4613 O O . ASP A 1 568 ? -16.759 15.487 28.486 1.00 80.94 568 ASP A O 1
ATOM 4617 N N . LEU A 1 569 ? -16.051 14.787 30.504 1.00 84.00 569 LEU A N 1
ATOM 4618 C CA . LEU A 1 569 ? -16.716 13.475 30.532 1.00 84.00 569 LEU A CA 1
ATOM 4619 C C . LEU A 1 569 ? -17.877 13.372 31.537 1.00 84.00 569 LEU A C 1
ATOM 4621 O O . LEU A 1 569 ? -18.524 12.327 31.620 1.00 84.00 569 LEU A O 1
ATOM 4625 N N . LYS A 1 570 ? -18.127 14.405 32.352 1.00 73.62 570 LYS A N 1
ATOM 4626 C CA . LYS A 1 570 ? -19.029 14.320 33.521 1.00 73.62 570 LYS A CA 1
ATOM 4627 C C . LYS A 1 570 ? -20.500 14.055 33.187 1.00 73.62 570 LYS A C 1
ATOM 4629 O O . LYS A 1 570 ? -21.179 13.380 33.965 1.00 73.62 570 LYS A O 1
ATOM 4634 N N . ASP A 1 571 ? -20.958 14.529 32.033 1.00 75.31 571 ASP A N 1
ATOM 4635 C CA . ASP A 1 571 ? -22.377 14.521 31.656 1.00 75.31 571 ASP A CA 1
ATOM 4636 C C . ASP A 1 571 ? -22.688 13.684 30.409 1.00 75.31 571 ASP A C 1
ATOM 4638 O O . ASP A 1 571 ? -23.816 13.700 29.921 1.00 75.31 571 ASP A O 1
ATOM 4642 N N . SER A 1 572 ? -21.715 12.928 29.894 1.00 81.38 572 SER A N 1
ATOM 4643 C CA . SER A 1 572 ? -21.942 12.078 28.725 1.00 81.38 572 SER A CA 1
ATOM 4644 C C . SER A 1 572 ? -22.521 10.715 29.113 1.00 81.38 572 SER A C 1
ATOM 4646 O O . SER A 1 572 ? -22.012 10.054 30.019 1.00 81.38 572 SER A O 1
ATOM 4648 N N . GLY A 1 573 ? -23.575 10.295 28.406 1.00 82.62 573 GLY A N 1
ATOM 4649 C CA . GLY A 1 573 ? -24.139 8.939 28.473 1.00 82.62 573 GLY A CA 1
ATOM 4650 C C . GLY A 1 573 ? -23.578 7.986 27.410 1.00 82.62 573 GLY A C 1
ATOM 4651 O O . GLY A 1 573 ? -23.934 6.806 27.387 1.00 82.62 573 GLY A O 1
ATOM 4652 N N . GLU A 1 574 ? -22.709 8.488 26.528 1.00 89.56 574 GLU A N 1
ATOM 4653 C CA . GLU A 1 574 ? -22.068 7.696 25.483 1.00 89.56 574 GLU A CA 1
ATOM 4654 C C . GLU A 1 574 ? -21.140 6.647 26.111 1.00 89.56 574 GLU A C 1
ATOM 4656 O O . GLU A 1 574 ? -20.336 6.965 26.990 1.00 89.56 574 GLU A O 1
ATOM 4661 N N . LEU A 1 575 ? -21.233 5.394 25.663 1.00 90.69 575 LEU A N 1
ATOM 4662 C CA . LEU A 1 575 ? -20.563 4.256 26.296 1.00 90.69 575 LEU A CA 1
ATOM 4663 C C . LEU A 1 575 ? -19.046 4.467 26.357 1.00 90.69 575 LEU A C 1
ATOM 4665 O O . LEU A 1 575 ? -18.447 4.255 27.411 1.00 90.69 575 LEU A O 1
ATOM 4669 N N . ILE A 1 576 ? -18.430 4.951 25.274 1.00 92.12 576 ILE A N 1
ATOM 4670 C CA . ILE A 1 576 ? -16.988 5.251 25.238 1.00 92.12 576 ILE A CA 1
ATOM 4671 C C . ILE A 1 576 ? -16.598 6.390 26.176 1.00 92.12 576 ILE A C 1
ATOM 4673 O O . ILE A 1 576 ? -15.552 6.321 26.822 1.00 92.12 576 ILE A O 1
ATOM 4677 N N . ASP A 1 577 ? -17.427 7.426 26.294 1.00 92.00 577 ASP A N 1
ATOM 4678 C CA . ASP A 1 577 ? -17.147 8.517 27.225 1.00 92.00 577 ASP A CA 1
ATOM 4679 C C . ASP A 1 577 ? -17.209 8.013 28.671 1.00 92.00 577 ASP A C 1
ATOM 4681 O O . ASP A 1 577 ? -16.306 8.301 29.461 1.00 92.00 577 ASP A O 1
ATOM 4685 N N . VAL A 1 578 ? -18.213 7.194 29.003 1.00 92.19 578 VAL A N 1
ATOM 4686 C CA . VAL A 1 578 ? -18.323 6.566 30.324 1.00 92.19 578 VAL A CA 1
ATOM 4687 C C . VAL A 1 578 ? -17.156 5.614 30.582 1.00 92.19 578 VAL A C 1
ATOM 4689 O O . VAL A 1 578 ? -16.583 5.645 31.671 1.00 92.19 578 VAL A O 1
ATOM 4692 N N . LEU A 1 579 ? -16.748 4.820 29.590 1.00 93.62 579 LEU A N 1
ATOM 4693 C CA . LEU A 1 579 ? -15.587 3.938 29.692 1.00 93.62 579 LEU A CA 1
ATOM 4694 C C . LEU A 1 579 ? -14.316 4.736 29.987 1.00 93.62 579 LEU A C 1
ATOM 4696 O O . LEU A 1 579 ? -13.612 4.432 30.945 1.00 93.62 579 LEU A O 1
ATOM 4700 N N . HIS A 1 580 ? -14.044 5.803 29.235 1.00 94.50 580 HIS A N 1
ATOM 4701 C CA . HIS A 1 580 ? -12.869 6.644 29.472 1.00 94.50 580 HIS A CA 1
ATOM 4702 C C . HIS A 1 580 ? -12.919 7.328 30.841 1.00 94.50 580 HIS A C 1
ATOM 4704 O O . HIS A 1 580 ? -11.891 7.431 31.510 1.00 94.50 580 HIS A O 1
ATOM 4710 N N . HIS A 1 581 ? -14.103 7.756 31.285 1.00 92.75 581 HIS A N 1
ATOM 4711 C CA . HIS A 1 581 ? -14.292 8.347 32.608 1.00 92.75 581 HIS A CA 1
ATOM 4712 C C . HIS A 1 581 ? -13.950 7.332 33.706 1.00 92.75 581 HIS A C 1
ATOM 4714 O O . HIS A 1 581 ? -13.158 7.621 34.603 1.00 92.75 581 HIS A O 1
ATOM 4720 N N . VAL A 1 582 ? -14.485 6.116 33.596 1.00 92.69 582 VAL A N 1
ATOM 4721 C CA . VAL A 1 582 ? -14.228 5.005 34.518 1.00 92.69 582 VAL A CA 1
ATOM 4722 C C . VAL A 1 582 ? -12.742 4.645 34.557 1.00 92.69 582 VAL A C 1
ATOM 4724 O O . VAL A 1 582 ? -12.186 4.531 35.646 1.00 92.69 582 VAL A O 1
ATOM 4727 N N . LEU A 1 583 ? -12.072 4.553 33.406 1.00 93.62 583 LEU A N 1
ATOM 4728 C CA . LEU A 1 583 ? -10.635 4.256 33.331 1.00 93.62 583 LEU A CA 1
ATOM 4729 C C . LEU A 1 583 ? -9.771 5.342 33.989 1.00 93.62 583 LEU A C 1
ATOM 4731 O O . LEU A 1 583 ? -8.817 5.025 34.696 1.00 93.62 583 LEU A O 1
ATOM 4735 N N . LEU A 1 584 ? -10.119 6.620 33.810 1.00 92.75 584 LEU A N 1
ATOM 4736 C CA . LEU A 1 584 ? -9.413 7.736 34.451 1.00 92.75 584 LEU A CA 1
ATOM 4737 C C . LEU A 1 584 ? -9.630 7.777 35.972 1.00 92.75 584 LEU A C 1
ATOM 4739 O O . LEU A 1 584 ? -8.731 8.164 36.720 1.00 92.75 584 LEU A O 1
ATOM 4743 N N . LEU A 1 585 ? -10.817 7.392 36.449 1.00 91.62 585 LEU A N 1
ATOM 4744 C CA . LEU A 1 585 ? -11.094 7.256 37.883 1.00 91.62 585 LEU A CA 1
ATOM 4745 C C . LEU A 1 585 ? -10.376 6.042 38.479 1.00 91.62 585 LEU A C 1
ATOM 4747 O O . LEU A 1 585 ? -9.850 6.137 39.589 1.00 91.62 585 LEU A O 1
ATOM 4751 N N . TRP A 1 586 ? -10.307 4.942 37.729 1.00 90.25 586 TRP A N 1
ATOM 4752 C CA . TRP A 1 586 ? -9.552 3.744 38.084 1.00 90.25 586 TRP A CA 1
ATOM 4753 C C . TRP A 1 586 ? -8.060 4.051 38.252 1.00 90.25 586 TRP A C 1
ATOM 4755 O O . TRP A 1 586 ? -7.493 3.742 39.298 1.00 90.25 586 TRP A O 1
ATOM 4765 N N . GLU A 1 587 ? -7.448 4.753 37.292 1.00 92.25 587 GLU A N 1
ATOM 4766 C CA . GLU A 1 587 ? -6.045 5.193 37.366 1.00 92.25 587 GLU A CA 1
ATOM 4767 C C . GLU A 1 587 ? -5.769 6.042 38.619 1.00 92.25 587 GLU A C 1
ATOM 4769 O O . GLU A 1 587 ? -4.735 5.901 39.269 1.00 92.25 587 GLU A O 1
ATOM 4774 N N . LYS A 1 588 ? -6.729 6.890 39.010 1.00 91.69 588 LYS A N 1
ATOM 4775 C CA . LYS A 1 588 ? -6.648 7.751 40.202 1.00 91.69 588 LYS A CA 1
ATOM 4776 C C . LYS A 1 588 ? -7.101 7.075 41.498 1.00 91.69 588 LYS A C 1
ATOM 4778 O O . LYS A 1 588 ? -7.197 7.751 42.519 1.00 91.69 588 LYS A O 1
ATOM 4783 N N . SER A 1 589 ? -7.410 5.776 41.475 1.00 89.88 589 SER A N 1
ATOM 4784 C CA . SER A 1 589 ? -7.932 5.021 42.627 1.00 89.88 589 SER A CA 1
ATOM 4785 C C . SER A 1 589 ? -9.224 5.599 43.246 1.00 89.88 589 SER A C 1
ATOM 4787 O O . SER A 1 589 ? -9.511 5.384 44.422 1.00 89.88 589 SER A O 1
ATOM 4789 N N . LYS A 1 590 ? -10.047 6.311 42.462 1.00 90.38 590 LYS A N 1
ATOM 4790 C CA . LYS A 1 590 ? -11.320 6.930 42.892 1.00 90.38 590 LYS A CA 1
ATOM 4791 C C . LYS A 1 590 ? -12.503 5.972 42.721 1.00 90.38 590 LYS A C 1
ATOM 4793 O O . LYS A 1 590 ? -13.379 6.160 41.875 1.00 90.38 590 LYS A O 1
ATOM 4798 N N . ARG A 1 591 ? -12.514 4.910 43.526 1.00 85.12 591 ARG A N 1
ATOM 4799 C CA . ARG A 1 591 ? -13.418 3.761 43.356 1.00 85.12 591 ARG A CA 1
ATOM 4800 C C . ARG A 1 591 ? -14.903 4.082 43.581 1.00 85.12 591 ARG A C 1
ATOM 4802 O O . ARG A 1 591 ? -15.734 3.644 42.795 1.00 85.12 591 ARG A O 1
ATOM 4809 N N . GLU A 1 592 ? -15.244 4.878 44.592 1.00 86.38 592 GLU A N 1
ATOM 4810 C CA . GLU A 1 592 ? -16.643 5.244 44.889 1.00 86.38 592 GLU A CA 1
ATOM 4811 C C . GLU A 1 592 ? -17.283 6.076 43.765 1.00 86.38 592 GLU A C 1
ATOM 4813 O O . GLU A 1 592 ? -18.392 5.781 43.313 1.00 86.38 592 GLU A O 1
ATOM 4818 N N . GLU A 1 593 ? -16.557 7.080 43.259 1.00 88.00 593 GLU A N 1
ATOM 4819 C CA . GLU A 1 593 ? -16.990 7.907 42.123 1.00 88.00 593 GLU A CA 1
ATOM 4820 C C . GLU A 1 593 ? -17.218 7.043 40.872 1.00 88.00 593 GLU A C 1
ATOM 4822 O O . GLU A 1 593 ? -18.218 7.209 40.172 1.00 88.00 593 GLU A O 1
ATOM 4827 N N . MET A 1 594 ? -16.333 6.073 40.625 1.00 89.94 594 MET A N 1
ATOM 4828 C CA . MET A 1 594 ? -16.429 5.145 39.497 1.00 89.94 594 MET A CA 1
ATOM 4829 C C . MET A 1 594 ? -17.708 4.294 39.555 1.00 89.94 594 MET A C 1
ATOM 4831 O O . MET A 1 594 ? -18.443 4.221 38.568 1.00 89.94 594 MET A O 1
ATOM 4835 N N . ILE A 1 595 ? -18.012 3.693 40.712 1.00 88.44 595 ILE A N 1
ATOM 4836 C CA . ILE A 1 595 ? -19.233 2.892 40.910 1.00 88.44 595 ILE A CA 1
ATOM 4837 C C . ILE A 1 595 ? -20.487 3.755 40.730 1.00 88.44 595 ILE A C 1
ATOM 4839 O O . ILE A 1 595 ? -21.451 3.326 40.091 1.00 88.44 595 ILE A O 1
ATOM 4843 N N . LYS A 1 596 ? -20.468 5.003 41.217 1.00 88.75 596 LYS A N 1
ATOM 4844 C CA . LYS A 1 596 ? -21.575 5.953 41.038 1.00 88.75 596 LYS A CA 1
ATOM 4845 C C . LYS A 1 596 ? -21.842 6.254 39.560 1.00 88.75 596 LYS A C 1
ATOM 4847 O O . LYS A 1 596 ? -22.999 6.262 39.147 1.00 88.75 596 LYS A O 1
ATOM 4852 N N . ILE A 1 597 ? -20.796 6.462 38.758 1.00 88.81 597 ILE A N 1
ATOM 4853 C CA . ILE A 1 597 ? -20.915 6.718 37.312 1.00 88.81 597 ILE A CA 1
ATOM 4854 C C . ILE A 1 597 ? -21.441 5.486 36.560 1.00 88.81 597 ILE A C 1
ATOM 4856 O O . ILE A 1 597 ? -22.321 5.627 35.706 1.00 88.81 597 ILE A O 1
ATOM 4860 N N . LEU A 1 598 ? -20.952 4.288 36.898 1.00 88.62 598 LEU A N 1
ATOM 4861 C CA . LEU A 1 598 ? -21.418 3.027 36.310 1.00 88.62 598 LEU A CA 1
ATOM 4862 C C . LEU A 1 598 ? -22.895 2.750 36.619 1.00 88.62 598 LEU A C 1
ATOM 4864 O O . LEU A 1 598 ? -23.628 2.299 35.740 1.00 88.62 598 LEU A O 1
ATOM 4868 N N . ASN A 1 599 ? -23.340 3.050 37.843 1.00 87.81 599 ASN A N 1
ATOM 4869 C CA . ASN A 1 599 ? -24.742 2.933 38.241 1.00 87.81 599 ASN A CA 1
ATOM 4870 C C . ASN A 1 599 ? -25.627 3.981 37.556 1.00 87.81 599 ASN A C 1
ATOM 4872 O O . ASN A 1 599 ? -26.663 3.620 37.002 1.00 87.81 599 ASN A O 1
ATOM 4876 N N . LYS A 1 600 ? -25.202 5.256 37.540 1.00 87.81 600 LYS A N 1
ATOM 4877 C CA . LYS A 1 600 ? -25.939 6.371 36.914 1.00 87.81 600 LYS A CA 1
ATOM 4878 C C . LYS A 1 600 ? -26.275 6.088 35.446 1.00 87.81 600 LYS A C 1
ATOM 4880 O O . LYS A 1 600 ? -27.378 6.394 35.014 1.00 87.81 600 LYS A O 1
ATOM 4885 N N . ASN A 1 601 ? -25.334 5.508 34.700 1.00 85.12 601 ASN A N 1
ATOM 4886 C CA . ASN A 1 601 ? -25.489 5.234 33.268 1.00 85.12 601 ASN A CA 1
ATOM 4887 C C . ASN A 1 601 ? -25.932 3.792 32.954 1.00 85.12 601 ASN A C 1
ATOM 4889 O O . ASN A 1 601 ? -26.034 3.425 31.791 1.00 85.12 601 ASN A O 1
ATOM 4893 N N . GLY A 1 602 ? -26.168 2.949 33.967 1.00 84.19 602 GLY A N 1
ATOM 4894 C CA . GLY A 1 602 ? -26.629 1.569 33.773 1.00 84.19 602 GLY A CA 1
ATOM 4895 C C . GLY A 1 602 ? -25.583 0.582 33.232 1.00 84.19 602 GLY A C 1
ATOM 4896 O O . GLY A 1 602 ? -25.916 -0.573 32.975 1.00 84.19 602 GLY A O 1
ATOM 4897 N N . TYR A 1 603 ? -24.316 0.982 33.101 1.00 86.38 603 TYR A N 1
ATOM 4898 C CA . TYR A 1 603 ? -23.260 0.135 32.535 1.00 86.38 603 TYR A CA 1
ATOM 4899 C C . TYR A 1 603 ? -22.607 -0.826 33.536 1.00 86.38 603 TYR A C 1
ATOM 4901 O O . TYR A 1 603 ? -21.939 -1.769 33.124 1.00 86.38 603 TYR A O 1
ATOM 4909 N N . GLY A 1 604 ? -22.824 -0.653 34.844 1.00 79.50 604 GLY A N 1
ATOM 4910 C CA . GLY A 1 604 ? -22.159 -1.473 35.867 1.00 79.50 604 GLY A CA 1
ATOM 4911 C C . GLY A 1 604 ? -22.469 -2.979 35.823 1.00 79.50 604 GLY A C 1
ATOM 4912 O O . GLY A 1 604 ? -21.681 -3.779 36.314 1.00 79.50 604 GLY A O 1
ATOM 4913 N N . GLY A 1 605 ? -23.595 -3.378 35.223 1.00 78.31 605 GLY A N 1
ATOM 4914 C CA . GLY A 1 605 ? -23.937 -4.783 34.958 1.00 78.31 605 GLY A CA 1
ATOM 4915 C C . GLY A 1 605 ? -24.035 -5.127 33.470 1.00 78.31 605 GLY A C 1
ATOM 4916 O O . GLY A 1 605 ? -24.471 -6.223 33.134 1.00 78.31 605 GLY A O 1
ATOM 4917 N N . SER A 1 606 ? -23.686 -4.194 32.582 1.00 84.81 606 SER A N 1
ATOM 4918 C CA . SER A 1 606 ? -23.828 -4.372 31.138 1.00 84.81 606 SER A CA 1
ATOM 4919 C C . SER A 1 606 ? -22.702 -5.250 30.601 1.00 84.81 606 SER A C 1
ATOM 4921 O O . SER A 1 606 ? -21.540 -4.848 30.608 1.00 84.81 606 SER A O 1
ATOM 4923 N N . GLU A 1 607 ? -23.032 -6.436 30.088 1.00 82.31 607 GLU A N 1
ATOM 4924 C CA . GLU A 1 607 ? -22.053 -7.279 29.387 1.00 82.31 607 GLU A CA 1
ATOM 4925 C C . GLU A 1 607 ? -21.478 -6.576 28.148 1.00 82.31 607 GLU A C 1
ATOM 4927 O O . GLU A 1 607 ? -20.287 -6.714 27.865 1.00 82.31 607 GLU A O 1
ATOM 4932 N N . ALA A 1 608 ? -22.285 -5.765 27.456 1.00 82.44 608 ALA A N 1
ATOM 4933 C CA . ALA A 1 608 ? -21.843 -4.993 26.298 1.00 82.44 608 ALA A CA 1
ATOM 4934 C C . ALA A 1 608 ? -20.712 -4.015 26.659 1.00 82.44 608 ALA A C 1
ATOM 4936 O O . ALA A 1 608 ? -19.712 -3.946 25.946 1.00 82.44 608 ALA A O 1
ATOM 4937 N N . PHE A 1 609 ? -20.811 -3.325 27.801 1.00 88.56 609 PHE A N 1
ATOM 4938 C CA . PHE A 1 609 ? -19.783 -2.389 28.270 1.00 88.56 609 PHE A CA 1
ATOM 4939 C C . PHE A 1 609 ? -18.416 -3.066 28.457 1.00 88.56 609 PHE A C 1
ATOM 4941 O O . PHE A 1 609 ? -17.404 -2.605 27.926 1.00 88.56 609 PHE A O 1
ATOM 4948 N N . TYR A 1 610 ? -18.382 -4.193 29.174 1.00 88.69 610 TYR A N 1
ATOM 4949 C CA . TYR A 1 610 ? -17.134 -4.917 29.429 1.00 88.69 610 TYR A CA 1
ATOM 4950 C C . TYR A 1 610 ? -16.577 -5.587 28.169 1.00 88.69 610 TYR A C 1
ATOM 4952 O O . TYR A 1 610 ? -15.360 -5.650 28.008 1.00 88.69 610 TYR A O 1
ATOM 4960 N N . ARG A 1 611 ? -17.437 -6.047 27.252 1.00 85.56 611 ARG A N 1
ATOM 4961 C CA . ARG A 1 611 ? -16.999 -6.579 25.953 1.00 85.56 611 ARG A CA 1
ATOM 4962 C C . ARG A 1 611 ? -16.380 -5.510 25.067 1.00 85.56 611 ARG A C 1
ATOM 4964 O O . ARG A 1 611 ? -15.356 -5.779 24.456 1.00 85.56 611 ARG A O 1
ATOM 4971 N N . VAL A 1 612 ? -16.947 -4.303 25.025 1.00 88.38 612 VAL A N 1
ATOM 4972 C CA . VAL A 1 612 ? -16.341 -3.179 24.293 1.00 88.38 612 VAL A CA 1
ATOM 4973 C C . VAL A 1 612 ? -14.959 -2.855 24.864 1.00 88.38 612 VAL A C 1
ATOM 4975 O O . VAL A 1 612 ? -14.005 -2.712 24.105 1.00 88.38 612 VAL A O 1
ATOM 4978 N N . ALA A 1 613 ? -14.820 -2.812 26.192 1.00 90.50 613 ALA A N 1
ATOM 4979 C CA . ALA A 1 613 ? -13.523 -2.611 26.835 1.00 90.50 613 ALA A CA 1
ATOM 4980 C C . ALA A 1 613 ? -12.512 -3.721 26.480 1.00 90.50 613 ALA A C 1
ATOM 4982 O O . ALA A 1 613 ? -11.363 -3.425 26.148 1.00 90.50 613 ALA A O 1
ATOM 4983 N N . GLN A 1 614 ? -12.947 -4.986 26.501 1.00 88.12 614 GLN A N 1
ATOM 4984 C CA . GLN A 1 614 ? -12.126 -6.137 26.115 1.00 88.12 614 GLN A CA 1
ATOM 4985 C C . GLN A 1 614 ? -11.674 -6.040 24.653 1.00 88.12 614 GLN A C 1
ATOM 4987 O O . GLN A 1 614 ? -10.481 -6.127 24.375 1.00 88.12 614 GLN A O 1
ATOM 4992 N N . ALA A 1 615 ? -12.611 -5.776 23.742 1.00 86.25 615 ALA A N 1
ATOM 4993 C CA . ALA A 1 615 ? -12.349 -5.610 22.320 1.00 86.25 615 ALA A CA 1
ATOM 4994 C C . ALA A 1 615 ? -11.295 -4.527 22.062 1.00 86.25 615 ALA A C 1
ATOM 4996 O O . ALA A 1 615 ? -10.312 -4.776 21.370 1.00 86.25 615 ALA A O 1
ATOM 4997 N N . ILE A 1 616 ? -11.454 -3.340 22.660 1.00 90.06 616 ILE A N 1
ATOM 4998 C CA . ILE A 1 616 ? -10.484 -2.247 22.502 1.00 90.06 616 ILE A CA 1
ATOM 4999 C C . ILE A 1 616 ? -9.107 -2.678 23.018 1.00 90.06 616 ILE A C 1
ATOM 5001 O O . ILE A 1 616 ? -8.109 -2.432 22.339 1.00 90.06 616 ILE A O 1
ATOM 5005 N N . SER A 1 617 ? -9.033 -3.360 24.167 1.00 88.94 617 SER A N 1
ATOM 5006 C CA . SER A 1 617 ? -7.751 -3.842 24.692 1.00 88.94 617 SER A CA 1
ATOM 5007 C C . SER A 1 617 ? -7.066 -4.809 23.726 1.00 88.94 617 SER A C 1
ATOM 5009 O O . SER A 1 617 ? -5.872 -4.667 23.454 1.00 88.94 617 SER A O 1
ATOM 5011 N N . GLU A 1 618 ? -7.800 -5.777 23.181 1.00 84.88 618 GLU A N 1
ATOM 5012 C CA . GLU A 1 618 ? -7.266 -6.784 22.256 1.00 84.88 618 GLU A CA 1
ATOM 5013 C C . GLU A 1 618 ? -6.739 -6.173 20.955 1.00 84.88 618 GLU A C 1
ATOM 5015 O O . GLU A 1 618 ? -5.801 -6.705 20.366 1.00 84.88 618 GLU A O 1
ATOM 5020 N N . THR A 1 619 ? -7.284 -5.026 20.537 1.00 81.44 619 THR A N 1
ATOM 5021 C CA . THR A 1 619 ? -6.819 -4.318 19.334 1.00 81.44 619 THR A CA 1
ATOM 5022 C C . THR A 1 619 ? -5.526 -3.525 19.524 1.00 81.44 619 THR A C 1
ATOM 5024 O O . THR A 1 619 ? -4.862 -3.184 18.546 1.00 81.44 619 THR A O 1
ATOM 5027 N N . LEU A 1 620 ? -5.171 -3.192 20.765 1.00 84.69 620 LEU A N 1
ATOM 5028 C CA . LEU A 1 620 ? -4.052 -2.308 21.068 1.00 84.69 620 LEU A CA 1
ATOM 5029 C C . LEU A 1 620 ? -2.762 -3.095 21.352 1.00 84.69 620 LEU A C 1
ATOM 5031 O O . LEU A 1 620 ? -2.812 -4.200 21.899 1.00 84.69 620 LEU A O 1
ATOM 5035 N N . PRO A 1 621 ? -1.584 -2.527 21.037 1.00 82.81 621 PRO A N 1
ATOM 5036 C CA . PRO A 1 621 ? -0.311 -3.172 21.322 1.00 82.81 621 PRO A CA 1
ATOM 5037 C C . PRO A 1 621 ? 0.048 -3.089 22.816 1.00 82.81 621 PRO A C 1
ATOM 5039 O O . PRO A 1 621 ? -0.456 -2.236 23.553 1.00 82.81 621 PRO A O 1
ATOM 5042 N N . VAL A 1 622 ? 0.942 -3.971 23.277 1.00 81.19 622 VAL A N 1
ATOM 5043 C CA . VAL A 1 622 ? 1.289 -4.163 24.705 1.00 81.19 622 VAL A CA 1
ATOM 5044 C C . VAL A 1 622 ? 1.848 -2.889 25.359 1.00 81.19 622 VAL A C 1
ATOM 5046 O O . VAL A 1 622 ? 1.650 -2.628 26.547 1.00 81.19 622 VAL A O 1
ATOM 5049 N N . GLU A 1 623 ? 2.535 -2.059 24.584 1.00 85.25 623 GLU A N 1
ATOM 5050 C CA . GLU A 1 623 ? 3.103 -0.786 25.014 1.00 85.25 623 GLU A CA 1
ATOM 5051 C C . GLU A 1 623 ? 2.065 0.331 25.204 1.00 85.25 623 GLU A C 1
ATOM 5053 O O . GLU A 1 623 ? 2.364 1.305 25.907 1.00 85.25 623 GLU A O 1
ATOM 5058 N N . SER A 1 624 ? 0.859 0.193 24.640 1.00 89.69 624 SER A N 1
ATOM 5059 C CA . SER A 1 624 ? -0.173 1.232 24.687 1.00 89.69 624 SER A CA 1
ATOM 5060 C C . SER A 1 624 ? -0.617 1.521 26.123 1.00 89.69 624 SER A C 1
ATOM 5062 O O . SER A 1 624 ? -0.905 0.622 26.918 1.00 89.69 624 SER A O 1
ATOM 5064 N N . LYS A 1 625 ? -0.698 2.812 26.469 1.00 90.69 625 LYS A N 1
ATOM 5065 C CA . LYS A 1 625 ? -1.189 3.248 27.787 1.00 90.69 625 LYS A CA 1
ATOM 5066 C C . LYS A 1 625 ? -2.670 2.932 27.963 1.00 90.69 625 LYS A C 1
ATOM 5068 O O . LYS A 1 625 ? -3.071 2.514 29.044 1.00 90.69 625 LYS A O 1
ATOM 5073 N N . GLU A 1 626 ? -3.458 3.106 26.904 1.00 93.94 626 GLU A N 1
ATOM 5074 C CA . GLU A 1 626 ? -4.885 2.787 26.915 1.00 93.94 626 GLU A CA 1
ATOM 5075 C C . GLU A 1 626 ? -5.105 1.292 27.170 1.00 93.94 626 GLU A C 1
ATOM 5077 O O . GLU A 1 626 ? -5.912 0.939 28.029 1.00 93.94 626 GLU A O 1
ATOM 5082 N N . LYS A 1 627 ? -4.308 0.421 26.535 1.00 93.88 627 LYS A N 1
ATOM 5083 C CA . LYS A 1 627 ? -4.353 -1.022 26.795 1.00 93.88 627 LYS A CA 1
ATOM 5084 C C . LYS A 1 627 ? -4.091 -1.354 28.261 1.00 93.88 627 LYS A C 1
ATOM 5086 O O . LYS A 1 627 ? -4.871 -2.069 28.874 1.00 93.88 627 LYS A O 1
ATOM 5091 N N . LYS A 1 628 ? -3.024 -0.803 28.847 1.00 92.44 628 LYS A N 1
ATOM 5092 C CA . LYS A 1 628 ? -2.672 -1.051 30.257 1.00 92.44 628 LYS A CA 1
ATOM 5093 C C . LYS A 1 628 ? -3.788 -0.635 31.217 1.00 92.44 628 LYS A C 1
ATOM 5095 O O . LYS A 1 628 ? -4.044 -1.339 32.191 1.00 92.44 628 LYS A O 1
ATOM 5100 N N . LEU A 1 629 ? -4.453 0.489 30.939 1.00 92.56 629 LEU A N 1
ATOM 5101 C CA . LEU A 1 629 ? -5.610 0.941 31.714 1.00 92.56 629 LEU A CA 1
ATOM 5102 C C . LEU A 1 629 ? -6.787 -0.032 31.582 1.00 92.56 629 LEU A C 1
ATOM 5104 O O . LEU A 1 629 ? -7.376 -0.409 32.595 1.00 92.56 629 LEU A O 1
ATOM 5108 N N . LEU A 1 630 ? -7.102 -0.456 30.356 1.00 94.62 630 LEU A N 1
ATOM 5109 C CA . LEU A 1 630 ? -8.171 -1.414 30.079 1.00 94.62 630 LEU A CA 1
ATOM 5110 C C . LEU A 1 630 ? -7.904 -2.769 30.736 1.00 94.62 630 LEU A C 1
ATOM 5112 O O . LEU A 1 630 ? -8.769 -3.254 31.456 1.00 94.62 630 LEU A O 1
ATOM 5116 N N . ASP A 1 631 ? -6.715 -3.347 30.560 1.00 92.44 631 ASP A N 1
ATOM 5117 C CA . ASP A 1 631 ? -6.335 -4.639 31.146 1.00 92.44 631 ASP A CA 1
ATOM 5118 C C . ASP A 1 631 ? -6.394 -4.599 32.678 1.00 92.44 631 ASP A C 1
ATOM 5120 O O . ASP A 1 631 ? -6.924 -5.514 33.309 1.00 92.44 631 ASP A O 1
ATOM 5124 N N . GLY A 1 632 ? -5.923 -3.504 33.287 1.00 90.94 632 GLY A N 1
ATOM 5125 C CA . GLY A 1 632 ? -6.018 -3.297 34.731 1.00 90.94 632 GLY A CA 1
ATOM 5126 C C . GLY A 1 632 ? -7.465 -3.226 35.230 1.00 90.94 632 GLY A C 1
ATOM 5127 O O . GLY A 1 632 ? -7.804 -3.853 36.234 1.00 90.94 632 GLY A O 1
ATOM 5128 N N . PHE A 1 633 ? -8.332 -2.500 34.520 1.00 92.38 633 PHE A N 1
ATOM 5129 C CA . PHE A 1 633 ? -9.757 -2.408 34.845 1.00 92.38 633 PHE A CA 1
ATOM 5130 C C . PHE A 1 633 ? -10.487 -3.747 34.643 1.00 92.38 633 PHE A C 1
ATOM 5132 O O . PHE A 1 633 ? -11.259 -4.175 35.504 1.00 92.38 633 PHE A O 1
ATOM 5139 N N . LEU A 1 634 ? -10.212 -4.443 33.537 1.00 91.75 634 LEU A N 1
ATOM 5140 C CA . LEU A 1 634 ? -10.826 -5.721 33.173 1.00 91.75 634 LEU A CA 1
ATOM 5141 C C . LEU A 1 634 ? -10.433 -6.850 34.130 1.00 91.75 634 LEU A C 1
ATOM 5143 O O . LEU A 1 634 ? -11.283 -7.673 34.469 1.00 91.75 634 LEU A O 1
ATOM 5147 N N . ALA A 1 635 ? -9.198 -6.852 34.642 1.00 90.38 635 ALA A N 1
ATOM 5148 C CA . ALA A 1 635 ? -8.773 -7.779 35.692 1.00 90.38 635 ALA A CA 1
ATOM 5149 C C . ALA A 1 635 ? -9.615 -7.637 36.977 1.00 90.38 635 ALA A C 1
ATOM 5151 O O . ALA A 1 635 ? -9.832 -8.611 37.696 1.00 90.38 635 ALA A O 1
ATOM 5152 N N . GLY A 1 636 ? -10.132 -6.435 37.253 1.00 84.69 636 GLY A N 1
ATOM 5153 C CA . GLY A 1 636 ? -11.003 -6.142 38.393 1.00 84.69 636 GLY A CA 1
ATOM 5154 C C . GLY A 1 636 ? -12.504 -6.303 38.129 1.00 84.69 636 GLY A C 1
ATOM 5155 O O . GLY A 1 636 ? -13.295 -6.004 39.026 1.00 84.69 636 GLY A O 1
ATOM 5156 N N . ARG A 1 637 ? -12.924 -6.743 36.932 1.00 86.19 637 ARG A N 1
ATOM 5157 C CA . ARG A 1 637 ? -14.322 -6.622 36.474 1.00 86.19 637 ARG A CA 1
ATOM 5158 C C . ARG A 1 637 ? -15.349 -7.309 37.374 1.00 86.19 637 ARG A C 1
ATOM 5160 O O . ARG A 1 637 ? -16.391 -6.719 37.633 1.00 86.19 637 ARG A O 1
ATOM 5167 N N . GLU A 1 638 ? -15.069 -8.518 37.867 1.00 85.69 638 GLU A N 1
ATOM 5168 C CA . GLU A 1 638 ? -16.038 -9.283 38.671 1.00 85.69 638 GLU A CA 1
ATOM 5169 C C . GLU A 1 638 ? -16.301 -8.581 40.002 1.00 85.69 638 GLU A C 1
ATOM 5171 O O . GLU A 1 638 ? -17.446 -8.364 40.389 1.00 85.69 638 GLU A O 1
ATOM 5176 N N . ARG A 1 639 ? -15.232 -8.088 40.633 1.00 84.94 639 ARG A N 1
ATOM 5177 C CA . ARG A 1 639 ? -15.325 -7.310 41.865 1.00 84.94 639 ARG A CA 1
ATOM 5178 C C . ARG A 1 639 ? -16.081 -5.995 41.657 1.00 84.94 639 ARG A C 1
ATOM 5180 O O . ARG A 1 639 ? -16.875 -5.605 42.504 1.00 84.94 639 ARG A O 1
ATOM 5187 N N . VAL A 1 640 ? -15.871 -5.317 40.525 1.00 85.00 640 VAL A N 1
ATOM 5188 C CA . VAL A 1 640 ? -16.639 -4.108 40.175 1.00 85.00 640 VAL A CA 1
ATOM 5189 C C . VAL A 1 640 ? -18.122 -4.447 39.977 1.00 85.00 640 VAL A C 1
ATOM 5191 O O . VAL A 1 640 ? -18.971 -3.743 40.517 1.00 85.00 640 VAL A O 1
ATOM 5194 N N . LYS A 1 641 ? -18.456 -5.538 39.273 1.00 85.38 641 LYS A N 1
ATOM 5195 C CA . LYS A 1 641 ? -19.848 -5.991 39.082 1.00 85.38 641 LYS A CA 1
ATOM 5196 C C . LYS A 1 641 ? -20.538 -6.316 40.413 1.00 85.38 641 LYS A C 1
ATOM 5198 O O . LYS A 1 641 ? -21.706 -5.974 40.596 1.00 85.38 641 LYS A O 1
ATOM 5203 N N . GLU A 1 642 ? -19.837 -6.959 41.344 1.00 84.00 642 GLU A N 1
ATOM 5204 C CA . GLU A 1 642 ? -20.341 -7.240 42.695 1.00 84.00 642 GLU A CA 1
ATOM 5205 C C . GLU A 1 642 ? -20.594 -5.958 43.497 1.00 84.00 642 GLU A C 1
ATOM 5207 O O . GLU A 1 642 ? -21.669 -5.795 44.074 1.00 84.00 642 GLU A O 1
ATOM 5212 N N . GLU A 1 643 ? -19.653 -5.015 43.484 1.00 82.12 643 GLU A N 1
ATOM 5213 C CA . GLU A 1 643 ? -19.776 -3.735 44.193 1.00 82.12 643 GLU A CA 1
ATOM 5214 C C . GLU A 1 643 ? -20.904 -2.862 43.617 1.00 82.12 643 GLU A C 1
ATOM 5216 O O . GLU A 1 643 ? -21.645 -2.231 44.367 1.00 82.12 643 GLU A O 1
ATOM 5221 N N . VAL A 1 644 ? -21.113 -2.875 42.296 1.00 82.50 644 VAL A N 1
ATOM 5222 C CA . VAL A 1 644 ? -22.270 -2.233 41.644 1.00 82.50 644 VAL A CA 1
ATOM 5223 C C . VAL A 1 644 ? -23.583 -2.862 42.128 1.00 82.50 644 VAL A C 1
ATOM 5225 O O . VAL A 1 644 ? -24.526 -2.135 42.452 1.00 82.50 644 VAL A O 1
ATOM 5228 N N . LYS A 1 645 ? -23.654 -4.201 42.218 1.00 78.31 645 LYS A N 1
ATOM 5229 C CA . LYS A 1 645 ? -24.834 -4.914 42.743 1.00 78.31 645 LYS A CA 1
ATOM 5230 C C . LYS A 1 645 ? -25.104 -4.569 44.209 1.00 78.31 645 LYS A C 1
ATOM 5232 O O . LYS A 1 645 ? -26.260 -4.366 44.567 1.00 78.31 645 LYS A O 1
ATOM 5237 N N . GLN A 1 646 ? -24.062 -4.462 45.033 1.00 71.94 646 GLN A N 1
ATOM 5238 C CA . GLN A 1 646 ? -24.179 -4.057 46.437 1.00 71.94 646 GLN A CA 1
ATOM 5239 C C . GLN A 1 646 ? -24.584 -2.583 46.579 1.00 71.94 646 GLN A C 1
ATOM 5241 O O . GLN A 1 646 ? -25.462 -2.270 47.372 1.00 71.94 646 GLN A O 1
ATOM 5246 N N . GLY A 1 647 ? -24.039 -1.682 45.758 1.00 60.84 647 GLY A N 1
ATOM 5247 C CA . GLY A 1 647 ? -24.414 -0.264 45.745 1.00 60.84 647 GLY A CA 1
ATOM 5248 C C . GLY A 1 647 ? -25.872 -0.004 45.343 1.00 60.84 647 GLY A C 1
ATOM 5249 O O . GLY A 1 647 ? -26.442 0.996 45.762 1.00 60.84 647 GLY A O 1
ATOM 5250 N N . ARG A 1 648 ? -26.504 -0.917 44.591 1.00 54.62 648 ARG A N 1
ATOM 5251 C CA . ARG A 1 648 ? -27.951 -0.896 44.298 1.00 54.62 648 ARG A CA 1
ATOM 5252 C C . ARG A 1 648 ? -28.836 -1.293 45.486 1.00 54.62 648 ARG A C 1
ATOM 5254 O O . ARG A 1 648 ? -30.017 -0.977 45.463 1.00 54.62 648 ARG A O 1
ATOM 5261 N N . LEU A 1 649 ? -28.297 -1.999 46.484 1.00 46.12 649 LEU A N 1
ATOM 5262 C CA . LEU A 1 649 ? -29.034 -2.423 47.684 1.00 46.12 649 LEU A CA 1
ATOM 5263 C C . LEU A 1 649 ? -29.063 -1.341 48.781 1.00 46.12 649 LEU A C 1
ATOM 5265 O O . LEU A 1 649 ? -29.854 -1.455 49.712 1.00 46.12 649 LEU A O 1
ATOM 5269 N N . PHE A 1 650 ? -28.225 -0.304 48.666 1.00 42.59 650 PHE A N 1
ATOM 5270 C CA . PHE A 1 650 ? -28.085 0.785 49.645 1.00 42.59 650 PHE A CA 1
ATOM 5271 C C . PHE A 1 650 ? -28.404 2.185 49.080 1.00 42.59 650 PHE A C 1
ATOM 5273 O O . PHE A 1 650 ? -28.175 3.175 49.774 1.00 42.59 650 PHE A O 1
ATOM 5280 N N . GLY A 1 651 ? -28.870 2.276 47.827 1.00 38.06 651 GLY A N 1
ATOM 5281 C CA . GLY A 1 651 ? -29.121 3.529 47.101 1.00 38.06 651 GLY A CA 1
ATOM 5282 C C . GLY A 1 651 ? -30.589 3.899 46.991 1.00 38.06 651 GLY A C 1
ATOM 5283 O O . GLY A 1 651 ? -31.400 2.977 46.755 1.00 38.06 651 GLY A O 1
#

Foldseek 3Di:
DDDDDDPLLVLVCVCPDPCNQVNFHKDAQDDDPPDTARIATPQQLEGEHEDDDDDDDPVVVVVVVVVCVVSVVVVHDYDYDYSCCSVPVVVVVSVVVNVSCVVRGRDDDDDDPDDDDDDDDPPDPDDPDPDPDDDDDPDPDPVVVVVVVLVVLLLVLQLVLLLCQQADQQKDQDVVVRAIGGCCPDLDRDDDPDHDGDDLPPPGPSHSVNSSVVSVVVVVVLVVQQVVQPPPPCVPDPDPDDDPDGPGDDDDDDFLLDDPAAFAADLEAEDAADQAAGHPVQVVCQSSLQSCCVRCCVVCVVCNVDNGGDDPLRLYQDCVVQVHRVSSLVSNLVSLLSSLLSVLRHHHAFGKYKYKDDDDDPSSVLSNLQSLLSNQWFWQFKDWDQPDDPDPPPCPAADDDRTIIITMTTNYDADEEAEPVVLLVVLLVQLVVQLVVCVVVVNFAQRSLVRLLRSSSNSCRRYNFYAYPVRDTDGSVVSSLSSLLSSLVSVLCVLQPPPCSVVAALVLSLLLNCCGHINQYKDFPVVSCSSSVSSVHDLVVVEPQLAQWHDDPRIIGGDALVRHDLVSLVPDLHLRSLVSNLLVCVVVVVLVVNLVSCLVNVNQQPPSSLSSLVSSLVSHDPPDPNNVSSVSVSVCNVVSSVVNVVVVVVD

Secondary structure (DSSP, 8-state):
---S--HHHHHHHHHHGGGTTTT---EEEEEETTEEEEEEEGGGTEEEEEE------HHHHHHHHHHHHHHHHTT-EEEEEEHHHHHH-HHHHHHHHHHHHHHT---PPP--SSSPPPPP-----------S-SS------HHHHHHHHHHHHHHHHHHHHHHHHHSSTT--EETTTTEEPPTTSBSB----SS--PPPTTSSSTTSHHHHHHHHHHHHHHHHHHHHHTTTTHHHH---TT--S--SPPPP---BTTB-SS-TT-EEEEEE----TTS--HHHHHHHHHHHHHHHHTTT-TTTS-SSS---TT-----HHHHTSHHHHHHHHHHHHHHHHHHHHHHEEEEEEEEEEE--SSHHHHHHHHHHHHTT-EEEEEEEEEE-S-S--TT-TTB----EEEEEEEEE-PPBSPEEHHHHHHHHHHHHHHHHHHHHHTT--HHHHHHHHHHHHHHHHTTBS-EE-TTSPBP-HHHHHHHHHHHHHHHHHHHHTTTTSTTTS-HHHHHHHHHHHHHTT-BEEHHHHHHHHHHTT--HHHHTTSSSSEEEETTEEEE--GGGS-GGGGTT---HHHHHHHHHHHHHTT-HHHHHHHHHHTTGGG-HHHHHHHHHHHHHS-TT-HHHHHHHHHHHTHHHHHHHHHHHTT--

pLDDT: mean 78.42, std 17.5, range [24.69, 97.56]

Radius of gyration: 32.62 Å; chains: 1; bounding box: 86×65×92 Å

Sequence (651 aa):
MRQEATLAEQLLWELLRDRQLLGRKFRRQHSIGRFIADFFCDEARLIIEIDGAVHHEPSQQERDQIRQEVLHRYGYSLLRFTNEQVLHQTEQVLQTIADFVQTHSYKKHLKSTGGRPSAPTISYTPLPQRGRGAGGEGREEPRVRADYAKAVVSYLALGIDRLADYNSALTTWVPHGEFMGHTFTRQALGMVWDYFELNPRSQATGDWNSALNWILRVLENCSLYGRKAFRPYHLLHPSPEASGEGPGVRATQSSATILPYPDNYFDAVFTDPPYYDNVGYANLSDFFYVWLKRTVGDLYPELFSTPLTPKSNEIVSDPYRQGGKDASKKFFEDMLRKSFQEIHRVLKPNGITVIVYAHKSTSGWETLINSLLDSNLIMTGAWPLHTEMGARLNASQTASLASSIYIVARKMERQPTGFYNEVKEELKRHLNRKLQRLWEEGIGGADFFIAAIGSAIEVFGKYERVMDFEGNVVRADRLLDEVQRIATDYAVRQILHNGFVGEISDLTRFYVLWRWNYGEAKVTFDEARKLAQSCGIDLSREWNKSGFIRKEKEFIRVLGPQMRKLDDLKDSGELIDVLHHVLLLWEKSKREEMIKILNKNGYGGSEAFYRVAQAISETLPVESKEKKLLDGFLAGRERVKEEVKQGRLFG